Protein 6JD6 (pdb70)

B-factor: mean 46.5, std 15.92, range [25.19, 136.24]

Nearest PDB structures (foldseek):
  6jd6-assembly1_B  TM=1.005E+00  e=4.401E-30  Arabidopsis thaliana
  6jd6-assembly1_A  TM=9.310E-01  e=1.100E-16  Arabidopsis thaliana
  5oos-assembly1_A  TM=9.496E-01  e=1.125E-10  synthetic construct
  5op1-assembly1_A  TM=9.563E-01  e=1.515E-10  synthetic construct
  6d65-assembly1_B  TM=9.459E-01  e=1.306E-10  synthetic construct

GO terms:
  GO:0005515 protein binding (F, IPI)
  GO:0140693 molecular condensate scaffold activity (F, IDA)

Radius of gyration: 22.88 Å; Cα contacts (8 Å, |Δi|>4): 656; chains: 2; bounding box: 44×68×62 Å

InterPro domains:
  IPR002110 Ankyrin repeat [PF12796] (199-280)
  IPR002110 Ankyrin repeat [PS50088] (184-216)
  IPR002110 Ankyrin repeat [PS50088] (217-249)
  IPR002110 Ankyrin repeat [PS50088] (250-282)
  IPR002110 Ankyrin repeat [SM00248] (151-180)
  IPR002110 Ankyrin repeat [SM00248] (184-213)
  IPR002110 Ankyrin repeat [SM00248] (217-246)
  IPR002110 Ankyrin repeat [SM00248] (250-279)
  IPR036770 Ankyrin repeat-containing domain superfamily [G3DSA:1.25.40.20] (110-220)
  IPR036770 Ankyrin repeat-containing domain superfamily [G3DSA:1.25.40.20] (221-310)
  IPR036770 Ankyrin repeat-containing domain superfamily [SSF48403] (153-307)

Secondary structure (DSSP, 8-state):
-THHHHHHHHHHHTTS-HHHHHHHHH-SS--TTTS--SS--HHHHHHHTT-HHHHHHHHHTT--TT---TTS--HHHHHHHTT-HHHHHHHHHTT--SS---TTS--HHHHHHHTT-HHHHHHHHHTT--TT---TTS--HHHHHHHTT-HHHHHHHHHTT--TT---TT---HHHHHHTT-TTSSHHHHHHHHHH---/--GGGGS-HHHHHHHT-SS--TTTT--SS--HHHHHHHTT-HHHHHHHTTSS--TT---TTS--HHHHHHHTT-HHHHHHHHHTT--TT---TTS--HHHHHHHTT-HHHHHHHHHTT--TT---TT---HHHHHHHHT-HHHHHHHHHTT--TT---TTS--HHHHHTTS-S-HHHHHHHHHHHHGGGG--

Foldseek 3Di:
DCVVVVVVVVVVLVVDDPVVNVVCVVPPDDDQVVPDDQVDHPLQVCLLVVNQVVNVSCVVVPDPQCDAHPFSHGSLLSNLLSPVVVSNVVSVVVPHDQADATNQQDGSLLSNLLVVVVVSNVVVVVVVYDQCRATPFQDGSLLNNLLVLPLVNNLVSLVSPHDQCRATNVGDGSLCSLPVVPPPSNSVVSNVSSVCPPD/DPCLVVDDPVRNCQVPDPDHPQVVVDDLADHPLLVCLLVQVQVVNVVNVVDDDDQADAHNFQDGSLLSNQLSVNPVNNLVSVVVPHPQAGATPFRDGSLLSNLLSPPLVVNVVSVVVPDDQQGQTNQQDGSLLNNLLVLPQVSNLSSVVVPHDQCRAGNVRAGSLSSLVVNDDDDSSVSSNCCSVCSVVVPD

Solvent-accessible surface area: 16668 Å² total; per-residue (Å²): 157,103,103,110,51,118,101,4,10,128,69,0,41,128,56,19,92,93,117,32,98,84,43,5,104,130,15,97,116,21,43,63,160,28,1,26,12,113,14,4,44,3,7,5,0,0,0,3,1,87,18,50,88,8,0,13,42,5,32,126,64,67,30,85,22,32,4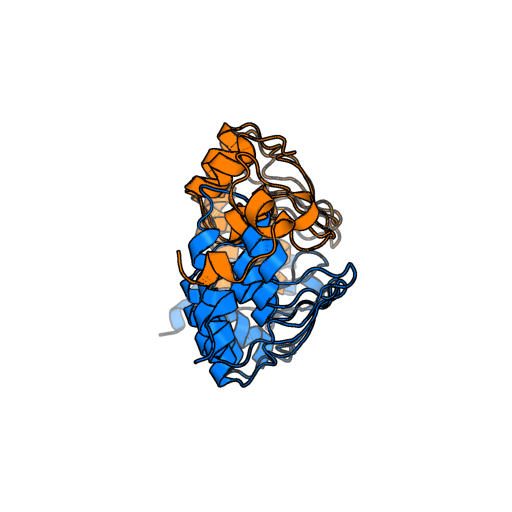7,66,15,80,33,68,15,1,2,1,0,32,0,0,13,3,69,15,58,60,0,0,22,26,0,4,164,86,53,4,48,13,97,61,85,9,150,28,7,0,4,0,1,0,3,0,0,1,3,22,2,51,110,3,0,82,47,0,31,163,72,125,13,88,15,48,16,24,9,97,47,0,2,1,0,3,2,0,0,0,0,0,0,35,108,97,2,0,93,34,0,2,90,68,49,8,61,67,99,82,147,6,159,103,42,23,49,2,18,34,0,0,0,2,1,0,89,112,7,63,3,42,46,0,0,73,28,6,63,84,42,76,160,139,25,12,85,152,89,9,49,164,118,42,72,160,49,8,67,36,192,89,20,71,28,81,34,0,47,12,139,25,0,18,4,8,3,0,0,0,2,22,30,45,92,153,9,0,25,20,0,35,160,59,155,56,89,26,54,32,75,18,73,32,25,35,4,0,2,0,16,0,1,8,13,90,45,49,72,6,1,62,18,0,4,171,80,93,3,58,28,117,24,103,16,80,31,25,0,25,2,2,0,25,0,1,4,1,8,0,34,78,1,0,102,21,2,40,145,80,119,26,91,15,46,18,85,8,205,11,10,1,2,0,3,0,0,0,0,0,0,12,54,37,78,3,0,114,19,0,3,93,97,52,13,63,38,112,29,122,7,124,68,42,17,24,0,19,9,0,1,3,33,5,5,59,26,55,94,1,8,48,0,0,54,47,4,40,70,39,51,122,61,148,212

Organism: Arabidopsis thaliana (NCBI:txid3702)

Sequence (391 aa):
TDNYEEELAKEVEQLLEPEERVILQQQNEKPNLKMISTKSWKPLQTLALSMQIQLMDNLIENGLDIDDVDKDNQTALHKAIIGKKEAVISHLLRKGANPHLQDRDGAAPIHYAVQVGALQTVKLLFKYNVDVNVADNEGWTPLHIAVQSRNRDITKILLTNGADKTRRTKDGKLALDLALCFGRDFKSYDLVKLLKIMPTDGPRKLLSKEEKFMLNSRNPDLAVATSKKWLPLHTLAACGEFYLVDSLLKHNLDINATDVGGLTVLHRAIIGKKQAITNYLLRESANPFVLDDEGATLMHYAVQTASAPTIKLLLLYNADINAQDRDGWTPLHVAVQARRSDIVKLLLIKGADIEVKNKDGLTPLGLCLYLGREIRTYEVMKLLKEFPLSRH

CATH classification: 1.25.40.20

Structure (mmCIF, N/CA/C/O backbone):
data_6JD6
#
_entry.id   6JD6
#
_cell.length_a   216.816
_cell.length_b   216.816
_cell.length_c   216.816
_cell.angle_alpha   90.000
_cell.angle_beta   90.000
_cell.angle_gamma   90.000
#
_symmetry.space_group_name_H-M   'I 41 3 2'
#
loop_
_entity.id
_entity.type
_entity.pdbx_description
1 polymer 'Ankyrin repeat domain-containing protein EMB506, chloroplastic'
2 polymer 'Ankyrin repeat domain-containing protein, chloroplastic'
3 non-polymer 'SULFATE ION'
4 water water
#
loop_
_atom_site.group_PDB
_atom_site.id
_atom_site.type_symbol
_atom_site.label_atom_id
_atom_site.label_alt_id
_atom_site.label_comp_id
_atom_site.label_asym_id
_atom_site.label_entity_id
_atom_site.label_seq_id
_atom_site.pdbx_PDB_ins_code
_atom_site.Cartn_x
_atom_site.Cartn_y
_atom_site.Cartn_z
_atom_site.occupancy
_atom_site.B_iso_or_equiv
_atom_site.auth_seq_id
_atom_site.auth_comp_id
_atom_site.auth_asym_id
_atom_site.auth_atom_id
_atom_site.pdbx_PDB_model_num
ATOM 1 N N . THR A 1 74 ? -6.832 -6.819 14.168 1.00 124.87 32 THR A N 1
ATOM 2 C CA . THR A 1 74 ? -6.186 -7.189 15.422 1.00 124.54 32 THR A CA 1
ATOM 3 C C . THR A 1 74 ? -6.336 -6.079 16.459 1.00 121.16 32 THR A C 1
ATOM 4 O O . THR A 1 74 ? -5.403 -5.309 16.693 1.00 119.73 32 THR A O 1
ATOM 8 N N . ASP A 1 75 ? -7.513 -5.994 17.074 1.00 118.62 33 ASP A N 1
ATOM 9 C CA . ASP A 1 75 ? -7.731 -5.028 18.149 1.00 112.36 33 ASP A CA 1
ATOM 10 C C . ASP A 1 75 ? -7.284 -5.592 19.496 1.00 104.48 33 ASP A C 1
ATOM 11 O O . ASP A 1 75 ? -7.684 -5.105 20.555 1.00 102.07 33 ASP A O 1
ATOM 16 N N . ASN A 1 76 ? -6.454 -6.630 19.440 1.00 98.47 34 ASN A N 1
ATOM 17 C CA . ASN A 1 76 ? -5.740 -7.094 20.616 1.00 91.32 34 ASN A CA 1
ATOM 18 C C . ASN A 1 76 ? -4.777 -6.006 21.066 1.00 82.56 34 ASN A C 1
ATOM 19 O O . ASN A 1 76 ? -4.343 -5.985 22.215 1.00 79.26 34 ASN A O 1
ATOM 24 N N . TYR A 1 77 ? -4.447 -5.101 20.147 1.00 78.27 35 TYR A N 1
ATOM 25 C CA . TYR A 1 77 ? -3.655 -3.930 20.493 1.00 72.49 35 TYR A CA 1
ATOM 26 C C . TYR A 1 77 ? -4.429 -3.040 21.455 1.00 65.00 35 TYR A C 1
ATOM 27 O O . TYR A 1 77 ? -3.848 -2.463 22.370 1.00 63.57 35 TYR A O 1
ATOM 36 N N . GLU A 1 78 ? -5.737 -2.929 21.247 1.00 61.10 36 GLU A N 1
ATOM 37 C CA . GLU A 1 78 ? -6.561 -2.112 22.128 1.00 59.40 36 GLU A CA 1
ATOM 38 C C . GLU A 1 78 ? -6.644 -2.717 23.523 1.00 57.06 36 GLU A C 1
ATOM 39 O O . GLU A 1 78 ? -6.518 -2.006 24.519 1.00 52.41 36 GLU A O 1
ATOM 45 N N . GLU A 1 79 ? -6.854 -4.028 23.588 1.00 58.99 37 GLU A N 1
ATOM 46 C CA . GLU A 1 79 ? -6.912 -4.722 24.867 0.98 59.48 37 GLU A CA 1
ATOM 47 C C . GLU A 1 79 ? -5.561 -4.699 25.569 1.00 56.05 37 GLU A C 1
ATOM 48 O O . GLU A 1 79 ? -5.492 -4.568 26.789 0.89 55.82 37 GLU A O 1
ATOM 54 N N . GLU A 1 80 ? -4.491 -4.832 24.793 1.00 54.32 38 GLU A N 1
ATOM 55 C CA . GLU A 1 80 ? -3.146 -4.804 25.347 1.00 54.01 38 GLU A CA 1
ATOM 56 C C . GLU A 1 80 ? -2.839 -3.421 25.899 0.75 48.72 38 GLU A C 1
ATOM 57 O O . GLU A 1 80 ? -2.284 -3.289 26.987 0.94 45.89 38 GLU A O 1
ATOM 63 N N . LEU A 1 81 ? -3.211 -2.394 25.139 1.00 44.35 39 LEU A N 1
ATOM 64 C CA . LEU A 1 81 ? -2.981 -1.015 25.533 1.00 44.00 39 LEU A CA 1
ATOM 65 C C . LEU A 1 81 ? -3.860 -0.642 26.720 1.00 45.24 39 LEU A C 1
ATOM 66 O O . LEU A 1 81 ? -3.404 0.024 27.649 1.00 45.38 39 LEU A O 1
ATOM 71 N N . ALA A 1 82 ? -5.120 -1.071 26.682 1.00 45.51 40 ALA A N 1
ATOM 72 C CA . ALA A 1 82 ? -6.049 -0.827 27.783 1.00 45.98 40 ALA A CA 1
ATOM 73 C C . ALA A 1 82 ? -5.494 -1.366 29.102 1.00 47.30 40 ALA A C 1
ATOM 74 O O . ALA A 1 82 ? -5.547 -0.687 30.132 1.00 42.53 40 ALA A O 1
ATOM 76 N N . LYS A 1 83 ? -4.955 -2.581 29.058 1.00 46.85 41 LYS A N 1
ATOM 77 C CA . LYS A 1 83 ? -4.347 -3.197 30.233 1.00 48.35 41 LYS A CA 1
ATOM 78 C C . LYS A 1 83 ? -3.103 -2.438 30.696 1.00 48.65 41 LYS A C 1
ATOM 79 O O . LYS A 1 83 ? -2.928 -2.206 31.892 1.00 49.12 41 LYS A O 1
ATOM 85 N N . GLU A 1 84 ? -2.242 -2.066 29.749 1.00 48.69 42 GLU A N 1
ATOM 86 C CA . GLU A 1 84 ? -1.034 -1.297 30.058 1.00 52.42 42 GLU A CA 1
ATOM 87 C C . GLU A 1 84 ? -1.360 -0.035 30.842 1.00 47.41 42 GLU A C 1
ATOM 88 O O . GLU A 1 84 ? -0.701 0.287 31.829 1.00 45.86 42 GLU A O 1
ATOM 94 N N . VAL A 1 85 ? -2.389 0.673 30.395 1.00 44.23 43 VAL A N 1
ATOM 95 C CA . VAL A 1 85 ? -2.783 1.924 31.021 1.00 44.72 43 VAL A CA 1
ATOM 96 C C . VAL A 1 85 ? -3.412 1.709 32.398 1.00 46.09 43 VAL A C 1
ATOM 97 O O . VAL A 1 85 ? -3.100 2.431 33.347 1.00 48.26 43 VAL A O 1
ATOM 101 N N . GLU A 1 86 ? -4.285 0.713 32.510 0.96 43.94 44 GLU A N 1
ATOM 102 C CA . GLU A 1 86 ? -4.927 0.404 33.783 0.96 47.02 44 GLU A CA 1
ATOM 103 C C . GLU A 1 86 ? -3.905 0.050 34.855 0.96 45.88 44 GLU A C 1
ATOM 104 O O . GLU A 1 86 ? -4.103 0.349 36.035 0.96 44.24 44 GLU A O 1
ATOM 110 N N . GLN A 1 87 ? -2.812 -0.580 34.433 1.00 43.73 45 GLN A N 1
ATOM 111 C CA . GLN A 1 87 ? -1.729 -0.962 35.337 1.00 44.65 45 GLN A CA 1
ATOM 112 C C . GLN A 1 87 ? -1.009 0.248 35.928 1.00 43.69 45 GLN A C 1
ATOM 113 O O . GLN A 1 87 ? -0.350 0.141 36.959 1.00 44.49 45 GLN A O 1
ATOM 119 N N . LEU A 1 88 ? -1.142 1.392 35.263 1.00 42.13 46 LEU A N 1
ATOM 120 C CA . LEU A 1 88 ? -0.505 2.632 35.691 1.00 49.06 46 LEU A CA 1
ATOM 121 C C . LEU A 1 88 ? -1.384 3.457 36.628 1.00 50.29 46 LEU A C 1
ATOM 122 O O . LEU A 1 88 ? -0.897 4.364 37.301 1.00 55.10 46 LEU A O 1
ATOM 127 N N . LEU A 1 89 ? -2.675 3.146 36.669 1.00 46.43 47 LEU A N 1
ATOM 128 C CA . LEU A 1 89 ? -3.637 4.001 37.362 1.00 45.83 47 LEU A CA 1
ATOM 129 C C . LEU A 1 89 ? -3.760 3.719 38.857 1.00 45.98 47 L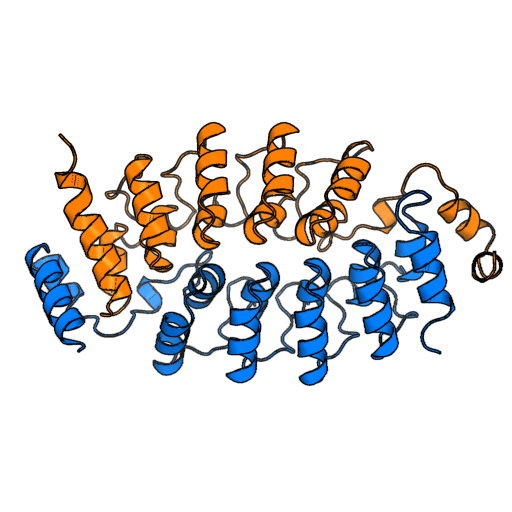EU A C 1
ATOM 130 O O . LEU A 1 89 ? -3.554 2.597 39.314 1.00 45.15 47 LEU A O 1
ATOM 135 N N . GLU A 1 90 ? -4.102 4.759 39.611 1.00 46.25 48 GLU A N 1
ATOM 136 C CA . GLU A 1 90 ? -4.494 4.608 41.006 1.00 48.30 48 GLU A CA 1
ATOM 137 C C . GLU A 1 90 ? -5.850 3.907 41.031 1.00 47.00 48 GLU A C 1
ATOM 138 O O . GLU A 1 90 ? -6.578 3.946 40.038 1.00 45.54 48 GLU A O 1
ATOM 144 N N . PRO A 1 91 ? -6.195 3.258 42.156 1.00 48.93 49 PRO A N 1
ATOM 145 C CA . PRO A 1 91 ? -7.506 2.601 42.261 1.00 51.33 49 PRO A CA 1
ATOM 146 C C . PRO A 1 91 ? -8.672 3.561 41.992 1.00 53.29 49 PRO A C 1
ATOM 147 O O . PRO A 1 91 ? -9.641 3.183 41.335 1.00 54.81 49 PRO A O 1
ATOM 151 N N . GLU A 1 92 ? -8.560 4.792 42.477 1.00 52.91 50 GLU A N 1
ATOM 152 C CA . GLU A 1 92 ? -9.619 5.785 42.324 1.00 55.40 50 GLU A CA 1
ATOM 153 C C . GLU A 1 92 ? -9.804 6.182 40.863 1.00 53.70 50 GLU A C 1
ATOM 154 O O . GLU A 1 92 ? -10.926 6.395 40.401 1.00 53.50 50 GLU A O 1
ATOM 160 N N . GLU A 1 93 ? -8.693 6.285 40.141 1.00 50.47 51 GLU A N 1
ATOM 161 C CA . GLU A 1 93 ? -8.731 6.617 38.725 1.00 45.64 51 GLU A CA 1
ATOM 162 C C . GLU A 1 93 ? -9.335 5.465 37.929 1.00 43.48 51 GLU A C 1
ATOM 163 O O . GLU A 1 93 ? -10.097 5.678 36.988 1.00 41.40 51 GLU A O 1
ATOM 169 N N . ARG A 1 94 ? -8.994 4.245 38.328 1.00 46.98 52 ARG A N 1
ATOM 170 C CA . ARG A 1 94 ? -9.516 3.034 37.704 1.00 51.46 52 ARG A CA 1
ATOM 171 C C . ARG A 1 94 ? -11.037 2.954 37.808 1.00 49.62 52 ARG A C 1
ATOM 172 O O . ARG A 1 94 ? -11.716 2.591 36.846 1.00 49.35 52 ARG A O 1
ATOM 180 N N . VAL A 1 95 ? -11.568 3.285 38.981 1.00 49.18 53 VAL A N 1
ATOM 181 C CA . VAL A 1 95 ? -13.012 3.257 39.195 1.00 50.78 53 VAL A CA 1
ATOM 182 C C . VAL A 1 95 ? -13.736 4.218 38.246 1.00 51.72 53 VAL A C 1
ATOM 183 O O . VAL A 1 95 ? -14.753 3.865 37.653 1.00 55.97 53 VAL A O 1
ATOM 187 N N . ILE A 1 96 ? -13.199 5.422 38.087 1.00 48.22 54 ILE A N 1
ATOM 188 C CA . ILE A 1 96 ? -13.792 6.399 37.177 1.00 48.90 54 ILE A CA 1
ATOM 189 C C . ILE A 1 96 ? -13.763 5.909 35.728 1.00 48.42 54 ILE A C 1
ATOM 190 O O . ILE A 1 96 ? -14.754 6.020 35.001 1.00 46.76 54 ILE A O 1
ATOM 195 N N . LEU A 1 97 ? -12.624 5.361 35.318 1.00 48.11 55 LEU A N 1
ATOM 196 C CA . LEU A 1 97 ? -12.467 4.835 33.968 1.00 47.12 55 LEU A CA 1
ATOM 197 C C . LEU A 1 97 ? -13.500 3.749 33.648 1.00 50.89 55 LEU A C 1
ATOM 198 O O . LEU A 1 97 ? -14.139 3.782 32.597 1.00 49.99 55 LEU A O 1
ATOM 203 N N . GLN A 1 98 ? -13.672 2.793 34.556 1.00 51.81 56 GLN A N 1
ATOM 204 C CA A GLN A 1 98 ? -14.621 1.700 34.340 0.43 57.06 56 GLN A CA 1
ATOM 205 C CA B GLN A 1 98 ? -14.615 1.709 34.320 0.57 56.70 56 GLN A CA 1
ATOM 206 C C . GLN A 1 98 ? -16.060 2.211 34.368 0.81 57.47 56 GLN A C 1
ATOM 207 O O . GLN A 1 98 ? -16.950 1.623 33.757 0.97 58.03 56 GLN A O 1
ATOM 218 N N . GLN A 1 99 ? -16.280 3.318 35.072 1.00 57.35 57 GLN A N 1
ATOM 219 C CA . GLN A 1 99 ? -17.603 3.934 35.153 1.00 57.50 57 GLN A CA 1
ATOM 220 C C . GLN A 1 99 ? -17.949 4.729 33.896 1.00 57.86 57 GLN A C 1
ATOM 221 O O . GLN A 1 99 ? -19.096 5.134 33.705 1.00 60.15 57 GLN A O 1
ATOM 227 N N . ASN A 1 100 ? -16.957 4.954 33.040 1.00 54.92 58 ASN A N 1
ATOM 228 C CA . ASN A 1 100 ? -17.164 5.771 31.850 1.00 52.20 58 ASN A CA 1
ATOM 229 C C . ASN A 1 100 ? -16.705 5.122 30.549 1.00 52.23 58 ASN A C 1
ATOM 230 O O . ASN A 1 100 ? -15.791 5.618 29.887 1.00 48.86 58 ASN A O 1
ATOM 235 N N . GLU A 1 101 ? -17.354 4.021 30.183 1.00 55.77 59 GLU A N 1
ATOM 236 C CA . GLU A 1 101 ? -17.091 3.359 28.911 1.00 57.80 59 GLU A CA 1
ATOM 237 C C . GLU A 1 101 ? -17.285 4.322 27.739 1.00 53.66 59 GLU A C 1
ATOM 238 O O . GLU A 1 101 ? -16.477 4.354 26.809 1.00 52.12 59 GLU A O 1
ATOM 244 N N . LYS A 1 102 ? -18.355 5.111 27.801 1.00 53.39 60 LYS A N 1
ATOM 245 C CA . LYS A 1 102 ? -18.647 6.114 26.780 1.00 50.27 60 LYS A CA 1
ATOM 246 C C . LYS A 1 102 ? -18.240 7.495 27.287 1.00 48.87 60 LYS A C 1
ATOM 247 O O . LYS A 1 102 ? -18.164 7.710 28.496 1.00 48.64 60 LYS A O 1
ATOM 253 N N . PRO A 1 103 ? -17.968 8.435 26.367 1.00 48.75 61 PRO A N 1
ATOM 254 C CA . PRO A 1 103 ? -17.598 9.788 26.799 1.00 48.13 61 PRO A CA 1
ATOM 255 C C . PRO A 1 103 ? -18.666 10.444 27.674 1.00 49.72 61 PRO A C 1
ATOM 256 O O . PRO A 1 103 ? -19.856 10.367 27.372 1.00 51.54 61 PRO A O 1
ATOM 260 N N . ASN A 1 104 ? -18.226 11.065 28.765 1.00 49.12 62 ASN A N 1
ATOM 261 C CA . ASN A 1 104 ? -19.118 11.749 29.692 1.00 50.00 62 ASN A CA 1
ATOM 262 C C . ASN A 1 104 ? -19.254 13.212 29.288 1.00 49.33 62 ASN A C 1
ATOM 263 O O . ASN A 1 104 ? -18.414 14.038 29.651 1.00 48.18 62 ASN A O 1
ATOM 268 N N . LEU A 1 105 ? -20.313 13.522 28.539 1.00 50.25 63 LEU A N 1
ATOM 269 C CA . LEU A 1 105 ? -20.490 14.847 27.933 1.00 50.11 63 LEU A CA 1
ATOM 270 C C . LEU A 1 105 ? -20.331 16.026 28.893 1.00 48.83 63 LEU A C 1
ATOM 271 O O . LEU A 1 105 ? -19.624 16.984 28.585 1.00 48.99 63 LEU A O 1
ATOM 276 N N . LYS A 1 106 ? -20.978 15.960 30.051 1.00 51.60 64 LYS A N 1
ATOM 277 C CA . LYS A 1 106 ? -20.923 17.076 30.991 1.00 54.97 64 LYS A CA 1
ATOM 278 C C . LYS A 1 106 ? -19.535 17.289 31.596 1.00 51.73 64 LYS A C 1
ATOM 279 O O . LYS A 1 106 ? -19.164 18.416 31.912 1.00 52.89 64 LYS A O 1
ATOM 285 N N . MET A 1 107 ? -18.764 16.215 31.751 1.00 47.51 65 MET A N 1
ATOM 286 C CA . MET A 1 107 ? -17.448 16.323 32.374 1.00 44.22 65 MET A CA 1
ATOM 287 C C . MET A 1 107 ? -16.369 16.776 31.396 1.00 41.53 65 MET A C 1
ATOM 288 O O . MET A 1 107 ? -15.337 17.303 31.808 1.00 43.53 65 MET A O 1
ATOM 293 N N . ILE A 1 108 ? -16.606 16.574 30.104 1.00 39.41 66 ILE A N 1
ATOM 294 C CA . ILE A 1 108 ? -15.565 16.804 29.103 1.00 39.13 66 ILE A CA 1
ATOM 295 C C . ILE A 1 108 ? -15.819 18.035 28.227 1.00 39.75 66 ILE A C 1
ATOM 296 O O . ILE A 1 108 ? -15.128 18.253 27.231 1.00 37.63 66 ILE A O 1
ATOM 301 N N . SER A 1 109 ? -16.801 18.842 28.609 1.00 42.34 67 SER A N 1
ATOM 302 C CA . SER A 1 109 ? -17.151 20.034 27.841 1.00 44.67 67 SER A CA 1
ATOM 303 C C . SER A 1 109 ? -17.153 21.268 28.728 1.00 44.10 67 SER A C 1
ATOM 304 O O . SER A 1 109 ? -17.520 21.197 29.898 1.00 45.32 67 SER A O 1
ATOM 307 N N . THR A 1 110 ? -16.730 22.396 28.171 1.00 46.21 68 THR A N 1
ATOM 308 C CA . THR A 1 110 ? -16.963 23.689 28.805 1.00 49.05 68 THR A CA 1
ATOM 309 C C . THR A 1 110 ? -17.409 24.714 27.787 1.00 48.40 68 THR A C 1
ATOM 310 O O . THR A 1 110 ? -17.623 24.398 26.613 1.00 47.56 68 THR A O 1
ATOM 314 N N . LYS A 1 111 ? -17.537 25.947 28.265 1.00 49.80 69 LYS A N 1
ATOM 315 C CA . LYS A 1 111 ? -17.936 27.092 27.457 1.00 50.11 69 LYS A CA 1
ATOM 316 C C . LYS A 1 111 ? -17.074 27.218 26.206 1.00 44.80 69 LYS A C 1
ATOM 317 O O . LYS A 1 111 ? -17.576 27.167 25.080 1.00 42.81 69 LYS A O 1
ATOM 323 N N . SER A 1 112 ? -15.770 27.367 26.424 1.00 41.48 70 SER A N 1
ATOM 324 C CA . SER A 1 112 ? -14.807 27.569 25.351 1.00 40.23 70 SER A CA 1
ATOM 325 C C . SER A 1 112 ? -14.519 26.312 24.532 1.00 41.10 70 SER A C 1
ATOM 326 O O . SER A 1 112 ? -14.242 26.402 23.333 1.00 40.89 70 SER A O 1
ATOM 329 N N . TRP A 1 113 ? -14.565 25.147 25.178 1.00 38.66 71 TRP A N 1
ATOM 330 C CA . TRP A 1 113 ? -14.071 23.918 24.556 1.00 36.26 71 TRP A CA 1
ATOM 331 C C . TRP A 1 113 ? -15.137 22.840 24.425 1.00 37.23 71 TRP A C 1
ATOM 332 O O . TRP A 1 113 ? -15.334 22.027 25.328 1.00 37.21 71 TRP A O 1
ATOM 343 N N . LYS A 1 114 ? -15.824 22.856 23.288 1.00 39.17 72 LYS A N 1
ATOM 344 C CA . LYS A 1 114 ? -16.795 21.832 22.935 1.00 40.48 72 LYS A CA 1
ATOM 345 C C . LYS A 1 114 ? -16.072 20.699 22.215 1.00 39.57 72 LYS A C 1
ATOM 346 O O . LYS A 1 114 ? -15.331 20.944 21.261 1.00 37.25 72 LYS A O 1
ATOM 352 N N . PRO A 1 115 ? -16.279 19.454 22.676 1.00 40.68 73 PRO A N 1
ATOM 353 C CA . PRO A 1 115 ? -15.563 18.277 22.165 1.00 40.67 73 PRO A CA 1
ATOM 354 C C . PRO A 1 115 ? -15.645 18.135 20.647 1.00 38.72 73 PRO A C 1
ATOM 355 O O . PRO A 1 115 ? -14.613 17.937 20.012 1.00 37.77 73 PRO A O 1
ATOM 359 N N . LEU A 1 1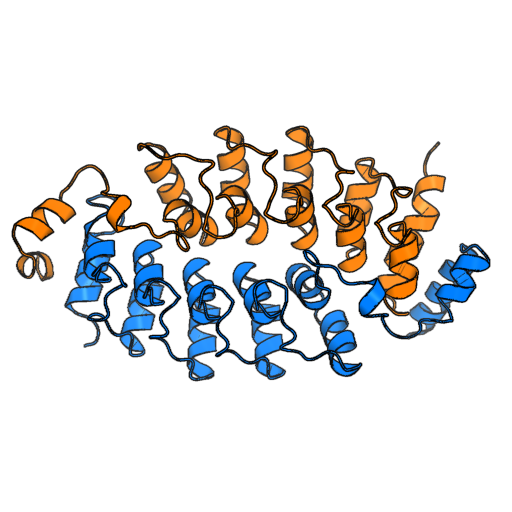16 ? -16.843 18.241 20.076 1.00 40.29 74 LEU A N 1
ATOM 360 C CA . LEU A 1 116 ? -16.997 18.139 18.625 1.00 39.99 74 LEU A CA 1
ATOM 361 C C . LEU A 1 116 ? -16.186 19.204 17.893 1.00 36.78 74 LEU A C 1
ATOM 362 O O . LEU A 1 116 ? -15.578 18.930 16.858 1.00 37.81 74 LEU A O 1
ATOM 367 N N . GLN A 1 117 ? -16.184 20.417 18.434 1.00 34.55 75 GLN A N 1
ATOM 368 C CA . GLN A 1 117 ? -15.433 21.514 17.838 1.00 35.24 75 GLN A CA 1
ATOM 369 C C . GLN A 1 117 ? -13.935 21.239 17.905 1.00 35.46 75 GLN A C 1
ATOM 370 O O . GLN A 1 117 ? -13.229 21.364 16.905 1.00 35.96 75 GLN A O 1
ATOM 376 N N . THR A 1 118 ? -13.461 20.858 19.087 1.00 33.64 76 THR A N 1
ATOM 377 C CA . THR A 1 118 ? -12.041 20.582 19.292 1.00 32.91 76 THR A CA 1
ATOM 378 C C . THR A 1 118 ? -11.574 19.413 18.431 1.00 33.11 76 THR A C 1
ATOM 379 O O . THR A 1 118 ? -10.521 19.480 17.793 1.00 31.30 76 THR A O 1
ATOM 383 N N . LEU A 1 119 ? -12.368 18.345 18.405 1.00 34.23 77 LEU A N 1
ATOM 384 C CA . LEU A 1 119 ? -12.028 17.177 17.603 1.00 34.39 77 LEU A CA 1
ATOM 385 C C . LEU A 1 119 ? -12.015 17.530 16.116 1.00 36.24 77 LEU A C 1
ATOM 386 O O . LEU A 1 119 ? -11.176 17.041 15.358 1.00 36.48 77 LEU A O 1
ATOM 391 N N . ALA A 1 120 ? -12.943 18.388 15.704 1.00 37.00 78 ALA A N 1
ATOM 392 C CA . ALA A 1 120 ? -12.974 18.866 14.325 1.00 36.00 78 ALA A CA 1
ATOM 393 C C . ALA A 1 120 ? -11.694 19.619 13.969 1.00 34.47 78 ALA A C 1
ATOM 394 O O . ALA A 1 120 ? -11.081 19.362 12.935 1.00 36.29 78 ALA A O 1
ATOM 396 N N . LEU A 1 121 ? -11.292 20.552 14.828 1.00 32.86 79 LEU A N 1
ATOM 397 C CA . LEU A 1 121 ? -10.111 21.362 14.555 1.00 33.58 79 LEU A CA 1
ATOM 398 C C . LEU A 1 121 ? -8.812 20.552 14.661 1.00 36.76 79 LEU A C 1
ATOM 399 O O . LEU A 1 121 ? -7.790 20.930 14.085 1.00 37.67 79 LEU A O 1
ATOM 404 N N . SER A 1 122 ? -8.855 19.440 15.394 1.00 35.92 80 SER A N 1
ATOM 405 C CA . SER A 1 122 ? -7.694 18.559 15.510 1.00 34.61 80 SER A CA 1
ATOM 406 C C . SER A 1 122 ? -7.785 17.360 14.570 1.00 37.52 80 SER A C 1
ATOM 407 O O . SER A 1 122 ? -7.012 16.405 14.696 1.00 37.48 80 SER A O 1
ATOM 410 N N . MET A 1 123 ? -8.734 17.415 13.637 1.00 37.19 81 MET A N 1
ATOM 411 C CA . MET A 1 123 ? -8.858 16.405 12.584 1.00 40.52 81 MET A CA 1
ATOM 412 C C . MET A 1 123 ? -9.156 15.005 13.120 1.00 40.05 81 MET A C 1
ATOM 413 O O . MET A 1 123 ? -8.620 14.023 12.618 1.00 43.65 81 MET A O 1
ATOM 418 N N . GLN A 1 124 ? -10.009 14.912 14.133 1.00 38.40 82 GLN A N 1
ATOM 419 C CA . GLN A 1 124 ? -10.320 13.624 14.745 1.00 37.59 82 GLN A CA 1
ATOM 420 C C . GLN A 1 124 ? -11.703 13.138 14.327 1.00 37.69 82 GLN A C 1
ATOM 421 O O . GLN A 1 124 ? -12.637 13.116 15.130 1.00 38.15 82 GLN A O 1
ATOM 427 N N . ILE A 1 125 ? -11.824 12.742 13.067 1.00 38.52 83 ILE A N 1
ATOM 428 C CA . ILE A 1 125 ? -13.117 12.396 12.493 1.00 41.47 83 ILE A CA 1
ATOM 429 C C . ILE A 1 125 ? -13.783 11.200 13.181 1.00 43.97 83 ILE A C 1
ATOM 430 O O . ILE A 1 125 ? -14.961 11.262 13.538 1.00 45.36 83 ILE A O 1
ATOM 435 N N . GLN A 1 126 ? -13.029 10.123 13.378 1.00 44.25 84 GLN A N 1
ATOM 436 C CA . GLN A 1 126 ? -13.570 8.933 14.028 1.00 44.33 84 GLN A CA 1
ATOM 437 C C . GLN A 1 126 ? -14.085 9.236 15.438 1.00 42.80 84 GLN A C 1
ATOM 438 O O . GLN A 1 126 ? -15.151 8.763 15.832 1.00 43.83 84 GLN A O 1
ATOM 444 N N . LEU A 1 127 ? -13.341 10.042 16.189 1.00 40.80 85 LEU A N 1
ATOM 445 C CA . LEU A 1 127 ? -13.764 10.410 17.538 1.00 39.97 85 LEU A CA 1
ATOM 446 C C . LEU A 1 127 ? -15.030 11.263 17.525 1.00 40.42 85 LEU A C 1
ATOM 447 O O . LEU A 1 127 ? -15.861 11.164 18.429 1.00 41.41 85 LEU A O 1
ATOM 452 N N . MET A 1 128 ? -15.174 12.098 16.499 1.00 40.22 86 MET A N 1
ATOM 453 C CA . MET A 1 128 ? -16.406 12.859 16.309 1.00 39.58 86 MET A CA 1
ATOM 454 C C . MET A 1 128 ? -17.582 11.918 16.094 1.00 41.82 86 MET A C 1
ATOM 455 O O . MET A 1 128 ? -18.624 12.061 16.736 1.00 41.75 86 MET A O 1
ATOM 460 N N . ASP A 1 129 ? -17.405 10.957 15.189 1.00 43.65 87 ASP A N 1
ATOM 461 C CA . ASP A 1 129 ? -18.446 9.974 14.898 1.00 47.86 87 ASP A CA 1
ATOM 462 C C . ASP A 1 129 ? -18.878 9.215 16.149 1.00 50.77 87 ASP A C 1
ATOM 463 O O . ASP A 1 129 ? -20.067 8.978 16.350 1.00 53.33 87 ASP A O 1
ATOM 468 N N . ASN A 1 130 ? -17.914 8.842 16.990 1.00 50.28 88 ASN A N 1
ATOM 469 C CA . ASN A 1 130 ? -18.221 8.148 18.240 1.00 49.35 88 ASN A CA 1
ATOM 470 C C . ASN A 1 130 ? -19.114 8.979 19.159 1.00 48.43 88 ASN A C 1
ATOM 471 O O . ASN A 1 130 ? -20.052 8.460 19.764 1.00 50.94 88 ASN A O 1
ATOM 476 N N . LEU A 1 131 ? -18.815 10.269 19.262 1.00 45.74 89 LEU A N 1
ATOM 477 C CA . LEU A 1 131 ? -19.626 11.179 20.065 1.00 47.65 89 LEU A CA 1
ATOM 478 C C . LEU A 1 131 ? -21.040 11.280 19.515 1.00 50.39 89 LEU A C 1
ATOM 479 O O . LEU A 1 131 ? -22.015 11.189 20.260 1.00 52.11 89 LEU A O 1
ATOM 484 N N . ILE A 1 132 ? -21.138 11.477 18.204 1.00 50.50 90 ILE A N 1
ATOM 485 C CA . ILE A 1 132 ? -22.424 11.630 17.534 1.00 50.89 90 ILE A CA 1
ATOM 486 C C . ILE A 1 132 ? -23.257 10.351 17.623 1.00 54.88 90 ILE A C 1
ATOM 487 O O . ILE A 1 132 ? -24.442 10.396 17.957 1.00 56.30 90 ILE A O 1
ATOM 492 N N . GLU A 1 133 ? -22.630 9.213 17.339 1.00 56.43 91 GLU A N 1
ATOM 493 C CA . GLU A 1 133 ? -23.321 7.924 17.390 1.00 61.41 91 GLU A CA 1
ATOM 494 C C . GLU A 1 133 ? -23.768 7.544 18.802 1.00 62.11 91 GLU A C 1
ATOM 495 O O . GLU A 1 133 ? -24.688 6.749 18.972 1.00 63.97 91 GLU A O 1
ATOM 501 N N . ASN A 1 134 ? -23.117 8.117 19.810 1.00 62.36 92 ASN A N 1
ATOM 502 C CA . ASN A 1 134 ? -23.519 7.900 21.197 1.00 63.24 92 ASN A CA 1
ATOM 503 C C . ASN A 1 134 ? -24.586 8.882 21.680 1.00 62.59 92 ASN A C 1
ATOM 504 O O . ASN A 1 134 ? -24.892 8.936 22.869 1.00 64.32 92 ASN A O 1
ATOM 509 N N . GLY A 1 135 ? -25.141 9.665 20.760 1.00 59.53 93 GLY A N 1
ATOM 510 C CA . GLY A 1 135 ? -26.298 10.483 21.078 1.00 58.17 93 GLY A CA 1
ATOM 511 C C . GLY A 1 135 ? -26.131 11.992 21.063 1.00 53.87 93 GLY A C 1
ATOM 512 O O . GLY A 1 135 ? -27.109 12.718 21.230 1.00 56.26 93 GLY A O 1
ATOM 513 N N . LEU A 1 136 ? -24.908 12.477 20.876 1.00 48.39 94 LEU A N 1
ATOM 514 C CA . LEU A 1 136 ? -24.691 13.918 20.783 1.00 47.62 94 LEU A CA 1
ATOM 515 C C . LEU A 1 136 ? -25.167 14.442 19.428 1.00 46.82 94 LEU A C 1
ATOM 516 O O . LEU A 1 136 ? -24.763 13.936 18.381 1.00 46.96 94 LEU A O 1
ATOM 521 N N . ASP A 1 137 ? -26.035 15.446 19.456 1.00 47.56 95 ASP A N 1
ATOM 522 C CA . ASP A 1 137 ? -26.568 16.035 18.233 1.00 47.51 95 ASP A CA 1
ATOM 523 C C . ASP A 1 137 ? -25.431 16.625 17.403 1.00 45.73 95 ASP A C 1
ATOM 524 O O . ASP A 1 137 ? -24.608 17.381 17.913 1.00 45.11 95 ASP A O 1
ATOM 529 N N . ILE A 1 138 ? -25.381 16.265 16.125 1.00 45.45 96 ILE A N 1
ATOM 530 C CA . ILE A 1 138 ? -24.345 16.780 15.234 1.00 43.15 96 ILE A CA 1
ATOM 531 C C . ILE A 1 138 ? -24.427 18.309 15.133 1.00 42.74 96 ILE A C 1
ATOM 532 O O . ILE A 1 138 ? -23.417 18.983 14.941 1.00 41.90 96 ILE A O 1
ATOM 537 N N . ASP A 1 139 ? -25.632 18.848 15.301 1.00 42.45 97 ASP A N 1
ATOM 538 C CA . ASP A 1 139 ? -25.844 20.292 15.265 1.00 43.31 97 ASP A CA 1
ATOM 539 C C . ASP A 1 139 ? -25.916 20.908 16.661 1.00 42.80 97 ASP A C 1
ATOM 540 O O . ASP A 1 139 ? -26.523 21.963 16.848 1.00 42.69 97 ASP A O 1
ATOM 545 N N . ASP A 1 140 ? -25.308 20.241 17.637 1.00 44.13 98 ASP A N 1
ATOM 546 C CA . ASP A 1 140 ? -25.175 20.800 18.979 1.00 46.28 98 ASP A CA 1
ATOM 547 C C . ASP A 1 140 ? -24.488 22.167 18.919 1.00 43.95 98 ASP A C 1
ATOM 548 O O . ASP A 1 140 ? -23.453 22.315 18.271 1.00 42.83 98 ASP A O 1
ATOM 553 N N . VAL A 1 141 ? -25.072 23.164 19.580 1.00 44.69 99 VAL A N 1
ATOM 554 C CA . VAL A 1 141 ? -24.542 24.529 19.523 1.00 46.15 99 VAL A CA 1
ATOM 555 C C . VAL A 1 141 ? -23.831 24.951 20.808 1.00 49.84 99 VAL A C 1
ATOM 556 O O . VAL A 1 141 ? -24.130 24.446 21.889 1.00 50.24 99 VAL A O 1
ATOM 560 N N . ASP A 1 142 ? -22.891 25.885 20.687 1.00 51.21 100 ASP A N 1
ATOM 561 C CA . ASP A 1 142 ? -22.204 26.414 21.861 1.00 49.03 100 ASP A CA 1
ATOM 562 C C . ASP A 1 142 ? -22.813 27.732 22.342 1.00 48.59 100 ASP A C 1
ATOM 563 O O . ASP A 1 142 ? -23.956 28.057 22.017 1.00 49.38 100 ASP A O 1
ATOM 568 N N . LYS A 1 143 ? -22.034 28.486 23.111 1.00 48.77 101 LYS A N 1
ATOM 569 C CA . LYS A 1 143 ? -22.494 29.744 23.695 1.00 47.58 101 LYS A CA 1
ATOM 570 C C . LYS A 1 143 ? -22.751 30.817 22.635 1.00 44.77 101 LYS A C 1
ATOM 571 O O . LYS A 1 143 ? -23.461 31.789 22.890 1.00 44.45 101 LYS A O 1
ATOM 577 N N . ASP A 1 144 ? -22.156 30.640 21.458 1.00 42.74 102 ASP A N 1
ATOM 578 C CA . ASP A 1 144 ? -22.323 31.574 20.348 1.00 44.19 102 ASP A CA 1
ATOM 579 C C . ASP A 1 144 ? -23.191 30.973 19.248 1.00 43.69 102 ASP A C 1
ATOM 580 O O . ASP A 1 144 ? -23.130 31.404 18.093 1.00 42.82 102 ASP A O 1
ATOM 585 N N . ASN A 1 145 ? -23.986 29.972 19.621 1.00 42.91 103 ASN A N 1
ATOM 586 C CA . ASN A 1 145 ? -24.864 29.260 18.695 1.00 42.49 103 ASN A CA 1
ATOM 587 C C . ASN A 1 145 ? -24.140 28.690 17.473 1.00 40.17 103 ASN A C 1
ATOM 588 O O . ASN A 1 145 ? -24.719 28.579 16.392 1.00 39.86 103 ASN A O 1
ATOM 593 N N . GLN A 1 146 ? -22.871 28.337 17.651 1.00 37.37 104 GLN A N 1
ATOM 594 C CA . GLN A 1 146 ? -22.094 27.720 16.582 1.00 37.82 104 GLN A CA 1
ATOM 595 C C . GLN A 1 146 ? -22.063 26.206 16.733 1.00 41.42 104 GLN A C 1
ATOM 596 O O . GLN A 1 146 ? -21.964 25.684 17.845 1.00 42.37 104 GLN A O 1
ATOM 602 N N . THR A 1 147 ? -22.141 25.505 15.608 1.00 39.20 105 THR A N 1
ATOM 603 C CA . THR A 1 147 ? -22.025 24.056 15.609 1.00 38.12 105 THR A CA 1
ATOM 604 C C . THR A 1 147 ? -20.603 23.673 15.230 1.00 37.28 105 THR A C 1
ATOM 605 O O . THR A 1 147 ? -19.778 24.536 14.923 1.00 34.46 105 THR A O 1
ATOM 609 N N . ALA A 1 148 ? -20.324 22.376 15.249 1.00 36.15 106 ALA A N 1
ATOM 610 C CA . ALA A 1 148 ? -19.031 21.866 14.821 1.00 35.31 106 ALA A CA 1
ATOM 611 C C . ALA A 1 148 ? -18.738 22.243 13.369 1.00 37.69 106 ALA A C 1
ATOM 612 O O . ALA A 1 148 ? -17.583 22.459 13.002 1.00 38.14 106 ALA A O 1
ATOM 614 N N . LEU A 1 149 ? -19.783 22.311 12.546 1.00 37.35 107 LEU A N 1
ATOM 615 C CA . LEU A 1 149 ? -19.622 22.702 11.146 1.00 36.34 107 LEU A CA 1
ATOM 616 C C . LEU A 1 149 ? -19.095 24.135 11.026 1.00 33.27 107 LEU A C 1
ATOM 617 O O . LEU A 1 149 ? -18.147 24.386 10.285 1.00 34.90 107 LEU A O 1
ATOM 622 N N . HIS A 1 150 ? -19.719 25.065 11.746 1.00 32.17 108 HIS A N 1
ATOM 623 C CA . HIS A 1 150 ? -19.253 26.452 11.783 1.00 34.65 108 HIS A CA 1
ATOM 624 C C . HIS A 1 150 ? -17.765 26.505 12.117 1.00 38.31 108 HIS A C 1
ATOM 625 O O . HIS A 1 150 ? -16.985 27.156 11.425 1.00 35.88 108 HIS A O 1
ATOM 632 N N . LYS A 1 151 ? -17.383 25.810 13.185 1.00 39.05 109 LYS A N 1
ATOM 633 C CA . LYS A 1 151 ? -16.005 25.840 13.665 1.00 38.39 109 LYS A CA 1
ATOM 634 C C . LYS A 1 151 ? -15.032 25.197 12.696 1.00 35.13 109 LYS A C 1
ATOM 635 O O . LYS A 1 151 ? -13.929 25.708 12.483 1.00 35.78 109 LYS A O 1
ATOM 641 N N . ALA A 1 152 ? -15.442 24.074 12.119 1.00 31.65 110 ALA A N 1
ATOM 642 C CA . ALA A 1 152 ? -14.616 23.369 11.148 1.00 33.56 110 ALA A CA 1
ATOM 643 C C . ALA A 1 152 ? -14.325 24.254 9.941 1.00 38.54 110 ALA A C 1
ATOM 644 O O . ALA A 1 152 ? -13.254 24.171 9.335 1.00 40.59 110 ALA A O 1
ATOM 646 N N . ILE A 1 153 ? -15.292 25.096 9.591 1.00 37.20 111 ILE A N 1
ATOM 647 C CA . ILE A 1 153 ? -15.136 26.008 8.464 1.00 35.08 111 ILE A CA 1
ATOM 648 C C . ILE A 1 153 ? -14.238 27.179 8.849 1.00 33.71 111 ILE A C 1
ATOM 649 O O . ILE A 1 153 ? -13.345 27.555 8.097 1.00 36.57 111 ILE A O 1
ATOM 654 N N . ILE A 1 154 ? -14.472 27.736 10.033 1.00 32.41 112 ILE A N 1
ATOM 655 C CA . ILE A 1 154 ? -13.629 28.793 10.582 1.00 33.79 112 ILE A CA 1
ATOM 656 C C . ILE A 1 154 ? -12.161 28.350 10.659 1.00 40.06 112 ILE A C 1
ATOM 657 O O . ILE A 1 154 ? -11.245 29.163 10.509 1.00 43.17 112 ILE A O 1
ATOM 662 N N . GLY A 1 155 ? -11.944 27.052 10.865 1.00 38.68 113 GLY A N 1
ATOM 663 C CA . GLY A 1 155 ? -10.603 26.494 10.902 1.00 33.78 113 GLY A CA 1
ATOM 664 C C . GLY A 1 155 ? -10.146 26.005 9.540 1.00 34.95 113 GLY A C 1
ATOM 665 O O . GLY A 1 155 ? -9.015 25.547 9.385 1.00 32.84 113 GLY A O 1
ATOM 666 N N . LYS A 1 156 ? -11.028 26.111 8.548 1.00 38.66 114 LYS A N 1
ATOM 667 C CA . LYS A 1 156 ? -10.732 25.655 7.186 1.00 41.40 114 LYS A CA 1
ATOM 668 C C . LYS A 1 156 ? -10.234 24.202 7.163 1.00 43.22 114 LYS A C 1
ATOM 669 O O . LYS A 1 156 ? -9.248 23.867 6.504 1.00 45.48 114 LYS A O 1
ATOM 675 N N . LYS A 1 157 ? -10.930 23.347 7.902 1.00 43.48 115 LYS A N 1
ATOM 676 C CA . LYS A 1 157 ? -10.632 21.920 7.949 1.00 41.57 115 LYS A CA 1
ATOM 677 C C . LYS A 1 157 ? -11.514 21.192 6.940 1.00 42.35 115 LYS A C 1
ATOM 678 O O . LYS A 1 157 ? -12.524 20.585 7.303 1.00 43.71 115 LYS A O 1
ATOM 684 N N . GLU A 1 158 ? -11.122 21.239 5.672 0.80 41.37 116 GLU A N 1
ATOM 685 C CA . GLU A 1 158 ? -12.037 20.892 4.587 0.80 44.52 116 GLU A CA 1
ATOM 686 C C . GLU A 1 158 ? -12.475 19.424 4.520 0.80 43.36 116 GLU A C 1
ATOM 687 O O . GLU A 1 158 ? -13.601 19.135 4.128 0.80 44.57 116 GLU A O 1
ATOM 693 N N . ALA A 1 159 ? -11.607 18.505 4.924 1.00 43.57 117 ALA A N 1
ATOM 694 C CA . ALA A 1 159 ? -11.972 17.088 4.954 1.00 43.71 117 ALA A CA 1
ATOM 695 C C . ALA A 1 159 ? -12.993 16.800 6.056 1.00 45.58 117 ALA A C 1
ATOM 696 O O . ALA A 1 159 ? -13.868 15.947 5.900 1.00 49.52 117 ALA A O 1
ATOM 698 N N . VAL A 1 160 ? -12.868 17.511 7.172 1.00 41.28 118 VAL A N 1
ATOM 699 C CA . VAL A 1 160 ? -13.822 17.404 8.270 1.00 39.29 118 VAL A CA 1
ATOM 700 C C . VAL A 1 160 ? -15.154 18.040 7.867 1.00 38.20 118 VAL A C 1
ATOM 701 O O . VAL A 1 160 ? -16.225 17.492 8.139 1.00 36.45 118 VAL A O 1
ATOM 705 N N . ILE A 1 161 ? -15.073 19.192 7.205 1.00 35.02 119 ILE A N 1
ATOM 706 C CA . ILE A 1 161 ? -16.254 19.882 6.695 1.00 37.38 119 ILE A CA 1
ATOM 707 C C . ILE A 1 161 ? -17.111 18.972 5.817 1.00 40.88 119 ILE A C 1
ATOM 708 O O . ILE A 1 161 ? -18.305 18.805 6.066 1.00 43.79 119 ILE A O 1
ATOM 713 N N . SER A 1 162 ? -16.497 18.368 4.805 1.00 40.92 120 SER A N 1
ATOM 714 C CA . SER A 1 162 ? -17.233 17.515 3.881 1.00 44.99 120 SER A CA 1
ATOM 715 C C . SER A 1 162 ? -17.784 16.266 4.572 1.00 45.42 120 SER A C 1
ATOM 716 O O . SER A 1 162 ? -18.852 15.774 4.210 1.00 44.16 120 SER A O 1
ATOM 719 N N . HIS A 1 163 ? -17.055 15.760 5.564 1.00 44.41 121 HIS A N 1
ATOM 720 C CA . HIS A 1 163 ? -17.521 14.616 6.342 1.00 43.97 121 HIS A CA 1
ATOM 721 C C . HIS A 1 163 ? -18.801 14.956 7.098 1.00 41.90 121 HIS A C 1
ATOM 722 O O . HIS A 1 163 ? -19.770 14.202 7.060 1.00 44.11 121 HIS A O 1
ATOM 729 N N . LEU A 1 164 ? -18.790 16.094 7.787 1.00 39.54 122 LEU A N 1
ATOM 730 C CA . LEU A 1 164 ? -19.948 16.567 8.543 1.00 40.61 122 LEU A CA 1
ATOM 731 C C . LEU A 1 164 ? -21.175 16.752 7.656 1.00 42.09 122 LEU A C 1
ATOM 732 O O . LEU A 1 164 ? -22.280 16.360 8.027 1.00 43.13 122 LEU A O 1
ATOM 737 N N . LEU A 1 165 ? -20.975 17.350 6.485 1.00 41.90 123 LEU A N 1
ATOM 738 C CA . LEU A 1 165 ? -22.067 17.567 5.538 1.00 41.89 123 LEU A CA 1
ATOM 739 C C . LEU A 1 165 ? -22.649 16.250 5.048 1.00 45.83 123 LEU A C 1
ATOM 740 O O . LEU A 1 165 ? -23.865 16.114 4.917 1.00 49.01 123 LEU A O 1
ATOM 745 N N . ARG A 1 166 ? -21.783 15.277 4.778 1.00 46.95 124 ARG A N 1
ATOM 746 C CA . ARG A 1 166 ? -22.249 13.965 4.340 1.00 51.24 124 ARG A CA 1
ATOM 747 C C . ARG A 1 166 ? -23.025 13.273 5.454 1.00 50.83 124 ARG A C 1
ATOM 748 O O . ARG A 1 166 ? -23.947 12.506 5.190 1.00 50.95 124 ARG A O 1
ATOM 756 N N . LYS A 1 167 ? -22.657 13.561 6.700 1.00 50.27 125 LYS A N 1
ATOM 757 C CA . LYS A 1 167 ? -23.354 12.993 7.852 1.00 53.98 125 LYS A CA 1
ATOM 758 C C . LYS A 1 167 ? -24.648 13.729 8.222 1.00 54.35 125 LYS A C 1
ATOM 759 O O . LYS A 1 167 ? -25.349 13.329 9.152 1.00 56.29 125 LYS A O 1
ATOM 765 N N . GLY A 1 168 ? -24.960 14.800 7.499 1.00 50.27 126 GLY A N 1
ATOM 766 C CA . GLY A 1 168 ? -26.224 15.489 7.686 1.00 47.72 126 GLY A CA 1
ATOM 767 C C . GLY A 1 168 ? -26.173 16.728 8.562 1.00 46.45 126 GLY A C 1
ATOM 768 O O . GLY A 1 168 ? -27.212 17.209 9.014 1.00 48.75 126 GLY A O 1
ATOM 769 N N . ALA A 1 169 ? -24.974 17.250 8.810 1.00 40.53 127 ALA A N 1
ATOM 770 C CA . ALA A 1 169 ? -24.846 18.515 9.523 1.00 39.49 127 ALA A CA 1
ATOM 771 C C . ALA A 1 169 ? -25.608 19.593 8.759 1.00 41.96 127 ALA A C 1
ATOM 772 O O . ALA A 1 169 ? -25.534 19.663 7.532 1.00 41.93 127 ALA A O 1
ATOM 774 N N . ASN A 1 170 ? -26.360 20.410 9.487 1.00 42.12 128 ASN A N 1
ATOM 775 C CA . ASN A 1 170 ? -27.187 21.443 8.876 1.00 41.66 128 ASN A CA 1
ATOM 776 C C . ASN A 1 170 ? -26.311 22.601 8.399 1.00 40.74 128 ASN A C 1
ATOM 777 O O . ASN A 1 170 ? -25.668 23.270 9.208 1.00 40.62 128 ASN A O 1
ATOM 782 N N . PRO A 1 171 ? -26.279 22.834 7.076 1.00 38.44 129 PRO A N 1
ATOM 783 C CA . PRO A 1 171 ? -25.430 23.874 6.488 1.00 36.49 129 PRO A CA 1
ATOM 784 C C . PRO A 1 171 ? -26.109 25.241 6.446 1.00 37.88 129 PRO A C 1
ATOM 785 O O . PRO A 1 171 ? -25.513 26.198 5.952 1.00 37.78 129 PRO A O 1
ATOM 789 N N . HIS A 1 172 ? -27.332 25.332 6.959 1.00 39.96 130 HIS A N 1
ATOM 790 C CA . HIS A 1 172 ? -28.117 26.556 6.837 1.00 39.72 130 HIS A CA 1
ATOM 791 C C . HIS A 1 172 ? -28.125 27.406 8.107 1.00 40.48 130 HIS A C 1
ATOM 792 O O . HIS A 1 172 ? -28.504 28.577 8.073 1.00 42.12 130 HIS A O 1
ATOM 799 N N . LEU A 1 173 ? -27.709 26.813 9.220 1.00 38.39 131 LEU A N 1
ATOM 800 C CA . LEU A 1 173 ? -27.822 27.445 10.533 1.00 38.68 131 LEU A CA 1
ATOM 801 C C . LEU A 1 173 ? -27.012 28.729 10.684 1.00 37.01 131 LEU A C 1
ATOM 802 O O . LEU A 1 173 ? -25.816 28.764 10.396 1.00 36.16 131 LEU A O 1
ATOM 807 N N . GLN A 1 174 ? -27.671 29.782 11.154 1.00 36.86 132 GLN A N 1
ATOM 808 C CA . GLN A 1 174 ? -26.982 31.026 11.472 1.00 36.31 132 GLN A CA 1
ATOM 809 C C . GLN A 1 174 ? -26.603 31.043 12.944 1.00 37.44 132 GLN A C 1
ATOM 810 O O . GLN A 1 174 ? -27.402 30.654 13.800 1.00 39.58 132 GLN A O 1
ATOM 816 N N . ASP A 1 175 ? -25.388 31.487 13.247 1.00 34.67 133 ASP A N 1
ATOM 817 C CA . ASP A 1 175 ? -24.972 31.565 14.640 1.00 34.94 133 ASP A CA 1
ATOM 818 C C . ASP A 1 175 ? -25.474 32.840 15.317 1.00 37.70 133 ASP A C 1
ATOM 819 O O . ASP A 1 175 ? -26.339 33.543 14.782 1.00 39.49 133 ASP A O 1
ATOM 824 N N . ARG A 1 176 ? -24.918 33.127 16.488 1.00 35.35 134 ARG A N 1
ATOM 825 C CA . ARG A 1 176 ? -25.341 34.251 17.320 1.00 34.02 134 ARG A CA 1
ATOM 826 C C . ARG A 1 176 ? -25.221 35.584 16.589 1.00 33.16 134 ARG A C 1
ATOM 827 O O . ARG A 1 176 ? -26.006 36.502 16.814 1.00 34.23 134 ARG A O 1
ATOM 835 N N . ASP A 1 177 ? -24.230 35.682 15.709 1.00 35.79 135 ASP A N 1
ATOM 836 C CA . ASP A 1 177 ? -23.986 36.908 14.961 1.00 34.91 135 ASP A CA 1
ATOM 837 C C . ASP A 1 177 ? -24.746 36.912 13.629 1.00 35.13 135 ASP A C 1
ATOM 838 O O . ASP A 1 177 ? -24.587 37.822 12.815 1.00 34.26 135 ASP A O 1
ATOM 843 N N . GLY A 1 178 ? -25.578 35.896 13.418 1.00 35.69 136 GLY A N 1
ATOM 844 C CA . GLY A 1 178 ? -26.342 35.779 12.185 1.00 33.31 136 GLY A CA 1
ATOM 845 C C . GLY A 1 178 ? -25.504 35.225 11.045 1.00 34.87 136 GLY A C 1
ATOM 846 O O . GLY A 1 178 ? -25.898 35.293 9.881 1.00 36.38 136 GLY A O 1
ATOM 847 N N . ALA A 1 179 ? -24.343 34.670 11.381 1.00 29.76 137 ALA A N 1
ATOM 848 C CA . ALA A 1 179 ? -23.424 34.160 10.373 1.00 30.83 137 ALA A CA 1
ATOM 849 C C . ALA A 1 179 ? -23.664 32.682 10.070 1.00 33.89 137 ALA A C 1
ATOM 850 O O . ALA A 1 179 ? -23.738 31.845 10.979 1.00 31.13 137 ALA A O 1
ATOM 852 N N . ALA A 1 180 ? -23.770 32.377 8.780 1.00 31.84 138 ALA A N 1
ATOM 853 C CA . ALA A 1 180 ? -24.004 31.019 8.307 1.00 32.87 138 ALA A CA 1
ATOM 854 C C . ALA A 1 180 ? -22.681 30.389 7.875 1.00 31.33 138 ALA A C 1
ATOM 855 O O . ALA A 1 180 ? -21.688 31.095 7.717 1.00 30.36 138 ALA A O 1
ATOM 857 N N . PRO A 1 181 ? -22.654 29.056 7.691 1.00 33.44 139 PRO A N 1
ATOM 858 C CA . PRO A 1 181 ? -21.450 28.408 7.156 1.00 32.35 139 PRO A CA 1
ATOM 859 C C . PRO A 1 181 ? -20.895 29.063 5.880 1.00 32.40 139 PRO A C 1
ATOM 860 O O . PRO A 1 181 ? -19.676 29.152 5.732 1.00 32.91 139 PRO A O 1
ATOM 864 N N . ILE A 1 182 ? -21.762 29.520 4.981 1.00 33.21 140 ILE A N 1
ATOM 865 C CA . ILE A 1 182 ? -21.292 30.158 3.752 1.00 33.44 140 ILE A CA 1
ATOM 866 C C . ILE A 1 182 ? -20.533 31.472 4.027 1.00 32.29 140 ILE A C 1
ATOM 867 O O . ILE A 1 182 ? -19.563 31.779 3.334 1.00 33.29 140 ILE A O 1
ATOM 872 N N . HIS A 1 183 ? -20.958 32.228 5.041 1.00 27.60 141 HIS A N 1
ATOM 873 C CA . HIS A 1 183 ? -20.246 33.447 5.449 1.00 27.01 141 HIS A CA 1
ATOM 874 C C . HIS A 1 183 ? -18.792 33.121 5.813 1.00 28.12 141 HIS A C 1
ATOM 875 O O . HIS A 1 183 ? -17.850 33.757 5.336 1.00 28.55 141 HIS A O 1
ATOM 882 N N . TYR A 1 184 ? -18.616 32.125 6.671 1.00 26.49 142 TYR A N 1
ATOM 883 C CA . TYR A 1 184 ? -17.284 31.774 7.153 1.00 27.23 142 TYR A CA 1
ATOM 884 C C . TYR A 1 184 ? -16.415 31.121 6.081 1.00 26.10 142 TYR A C 1
ATOM 885 O O . TYR A 1 184 ? -15.203 31.317 6.060 1.00 29.31 142 TYR A O 1
ATOM 894 N N . ALA A 1 185 ? -17.027 30.338 5.199 1.00 26.74 143 ALA A N 1
ATOM 895 C CA . ALA A 1 185 ? -16.284 29.698 4.117 1.00 28.53 143 ALA A CA 1
ATOM 896 C C . ALA A 1 185 ? -15.708 30.760 3.189 1.00 30.31 143 ALA A C 1
ATOM 897 O O . ALA A 1 185 ? -14.593 30.632 2.680 1.00 28.64 143 ALA A O 1
ATOM 899 N N . VAL A 1 186 ? -16.481 31.815 2.976 1.00 28.80 144 VAL A N 1
ATOM 900 C CA . VAL A 1 186 ? -16.006 32.941 2.197 1.00 28.64 144 VAL A CA 1
ATOM 901 C C . VAL A 1 186 ? -14.905 33.709 2.946 1.00 29.68 144 VAL A C 1
ATOM 902 O O . VAL A 1 186 ? -13.873 34.039 2.358 1.00 30.02 144 VAL A O 1
ATOM 906 N N . GLN A 1 187 ? -15.101 33.962 4.241 1.00 27.18 145 GLN A N 1
ATOM 907 C CA . GLN A 1 187 ? -14.099 34.712 5.007 1.00 29.47 145 GLN A CA 1
ATOM 908 C C . GLN A 1 187 ? -12.719 34.050 5.047 1.00 32.14 145 GLN A C 1
ATOM 909 O O . GLN A 1 187 ? -11.699 34.745 5.009 1.00 31.66 145 GLN A O 1
ATOM 915 N N . VAL A 1 188 ? -12.679 32.721 5.130 1.00 29.15 146 VAL A N 1
ATOM 916 C CA . VAL A 1 188 ? -11.395 32.018 5.168 1.00 27.49 146 VAL A CA 1
ATOM 917 C C . VAL A 1 188 ? -10.912 31.646 3.769 1.00 29.62 146 VAL A C 1
ATOM 918 O O . VAL A 1 188 ? -9.900 30.964 3.613 1.00 32.15 146 VAL A O 1
ATOM 922 N N . GLY A 1 189 ? -11.641 32.103 2.755 1.00 29.37 147 GLY A N 1
ATOM 923 C CA . GLY A 1 189 ? -11.271 31.869 1.368 1.00 31.10 147 GLY A CA 1
ATOM 924 C C . GLY A 1 189 ? -11.238 30.409 0.941 1.00 35.86 147 GLY A C 1
ATOM 925 O O . GLY A 1 189 ? -10.398 30.012 0.131 1.00 35.21 147 GLY A O 1
ATOM 926 N N . ALA A 1 190 ? -12.149 29.606 1.480 1.00 35.59 148 ALA A N 1
ATOM 927 C CA . ALA A 1 190 ? -12.207 28.185 1.140 1.00 37.89 148 ALA A CA 1
ATOM 928 C C . ALA A 1 190 ? -13.085 27.939 -0.084 1.00 38.51 148 ALA A C 1
ATOM 929 O O . ALA A 1 190 ? -14.257 27.582 0.047 1.00 40.15 148 ALA A O 1
ATOM 931 N N . LEU A 1 191 ? -12.509 28.125 -1.268 1.00 36.23 149 LEU A N 1
ATOM 932 C CA . LEU A 1 191 ? -13.244 27.997 -2.524 1.00 39.45 149 LEU A CA 1
ATOM 933 C C . LEU A 1 191 ? -13.936 26.637 -2.702 1.00 40.57 149 LEU A C 1
ATOM 934 O O . LEU A 1 191 ? -15.072 26.573 -3.172 1.00 42.17 149 LEU A O 1
ATOM 939 N N . GLN A 1 192 ? -13.258 25.557 -2.330 0.85 37.68 150 GLN A N 1
ATOM 940 C CA . GLN A 1 192 ? -13.830 24.225 -2.512 0.85 40.46 150 GLN A CA 1
ATOM 941 C C . GLN A 1 192 ? -15.004 23.992 -1.568 0.85 37.43 150 GLN A C 1
ATOM 942 O O . GLN A 1 192 ? -15.972 23.327 -1.924 0.85 37.90 150 GLN A O 1
ATOM 948 N N . THR A 1 193 ? -14.912 24.549 -0.366 1.00 36.72 151 THR A N 1
ATOM 949 C CA . THR A 1 193 ? -16.006 24.483 0.597 1.00 37.81 151 THR A CA 1
ATOM 950 C C . THR A 1 193 ? -17.206 25.296 0.111 1.00 37.42 151 THR A C 1
ATOM 951 O O . THR A 1 193 ? -18.355 24.872 0.252 1.00 38.73 151 THR A O 1
ATOM 955 N N . VAL A 1 194 ? -16.932 26.459 -0.473 1.00 35.76 152 VAL A N 1
ATOM 956 C CA . VAL A 1 194 ? -17.980 27.284 -1.069 1.00 34.36 152 VAL A CA 1
ATOM 957 C C . VAL A 1 194 ? -18.730 26.518 -2.162 1.00 36.69 152 VAL A C 1
ATOM 958 O O . VAL A 1 194 ? -19.962 26.484 -2.170 1.00 36.62 152 VAL A O 1
ATOM 962 N N . LYS A 1 195 ? -17.984 25.895 -3.072 1.00 37.75 153 LYS A N 1
ATOM 963 C CA . LYS A 1 195 ? -18.577 25.083 -4.132 1.00 41.57 153 LYS A CA 1
ATOM 964 C C . LYS A 1 195 ? -19.386 23.920 -3.566 1.00 42.18 153 LYS A C 1
ATOM 965 O O . LYS A 1 195 ? -20.443 23.574 -4.090 1.00 44.99 153 LYS A O 1
ATOM 971 N N . LEU A 1 196 ? -18.875 23.308 -2.504 1.00 39.75 154 LEU A N 1
ATOM 972 C CA . LEU A 1 196 ? -19.567 22.196 -1.869 1.00 40.12 154 LEU A CA 1
ATOM 973 C C . LEU A 1 196 ? -20.883 22.642 -1.227 1.00 40.71 154 LEU A C 1
ATOM 974 O O . LEU A 1 196 ? -21.883 21.927 -1.293 1.00 42.88 154 LEU A O 1
ATOM 979 N N . LEU A 1 197 ? -20.877 23.820 -0.603 1.00 37.04 155 LEU A N 1
ATOM 980 C CA . LEU A 1 197 ? -22.083 24.352 0.031 1.00 37.70 155 LEU A CA 1
ATOM 981 C C . LEU A 1 197 ? -23.181 24.657 -0.991 1.00 40.96 155 LEU A C 1
ATOM 982 O O . LEU A 1 197 ? -24.369 24.529 -0.687 1.00 43.97 155 LEU A O 1
ATOM 987 N N . PHE A 1 198 ? -22.786 25.055 -2.199 1.00 39.02 156 PHE A N 1
ATOM 988 C CA . PHE A 1 198 ? -23.746 25.269 -3.280 1.00 41.10 156 PHE A CA 1
ATOM 989 C C . PHE A 1 198 ? -24.520 23.989 -3.558 1.00 44.34 156 PHE A C 1
ATOM 990 O O . PHE A 1 198 ? -25.708 24.025 -3.871 1.00 45.26 156 PHE A O 1
ATOM 998 N N . LYS A 1 199 ? -23.837 22.855 -3.445 1.00 45.33 157 LYS A N 1
ATOM 999 C CA . LYS A 1 199 ? -24.454 21.563 -3.731 1.00 51.24 157 LYS A CA 1
ATOM 1000 C C . LYS A 1 199 ? -25.486 21.176 -2.675 1.00 50.61 157 LYS A C 1
ATOM 1001 O O . LYS A 1 199 ? -26.350 20.338 -2.919 1.00 53.65 157 LYS A O 1
ATOM 1007 N N . TYR A 1 200 ? -25.398 21.802 -1.507 1.00 47.53 158 TYR A N 1
ATOM 1008 C CA . TYR A 1 200 ? -26.388 21.599 -0.457 1.00 47.36 158 TYR A CA 1
ATOM 1009 C C . TYR A 1 200 ? -27.443 22.699 -0.489 1.00 49.82 158 TYR A C 1
ATOM 1010 O O . TYR A 1 200 ? -28.256 22.826 0.427 1.00 51.29 158 TYR A O 1
ATOM 1019 N N . ASN A 1 201 ? -27.418 23.482 -1.562 1.00 50.31 159 ASN A N 1
ATOM 1020 C CA . ASN A 1 201 ? -28.412 24.522 -1.808 1.00 52.06 159 ASN A CA 1
ATOM 1021 C C . ASN A 1 201 ? -28.564 25.526 -0.671 1.00 46.76 159 ASN A C 1
ATOM 1022 O O . ASN A 1 201 ? -29.677 25.891 -0.302 1.00 48.87 159 ASN A O 1
ATOM 1027 N N . VAL A 1 202 ? -27.440 25.970 -0.119 1.00 40.71 160 VAL A N 1
ATOM 1028 C CA . VAL A 1 202 ? -27.469 27.004 0.903 1.00 38.72 160 VAL A CA 1
ATOM 1029 C C . VAL A 1 202 ? -27.953 28.321 0.306 1.00 41.63 160 VAL A C 1
ATOM 1030 O O . VAL A 1 202 ? -27.865 28.546 -0.903 1.00 41.81 160 VAL A O 1
ATOM 1034 N N . ASP A 1 203 ? -28.481 29.183 1.165 1.00 42.21 161 ASP A N 1
ATOM 1035 C CA . ASP A 1 203 ? -28.899 30.516 0.765 1.00 41.13 161 ASP A CA 1
ATOM 1036 C C . ASP A 1 203 ? -27.652 31.391 0.641 1.00 39.25 161 ASP A C 1
ATOM 1037 O O . ASP A 1 203 ? -27.018 31.725 1.645 1.00 35.55 161 ASP A O 1
ATOM 1042 N N . VAL A 1 204 ? -27.289 31.755 -0.587 1.00 38.15 162 VAL A N 1
ATOM 1043 C CA . VAL A 1 204 ? -26.043 32.492 -0.805 1.00 35.55 162 VAL A CA 1
ATOM 1044 C C . VAL A 1 204 ? -26.202 33.977 -0.505 1.00 37.12 162 VAL A C 1
ATOM 1045 O O . VAL A 1 204 ? -25.225 34.731 -0.495 1.00 37.75 162 VAL A O 1
ATOM 1049 N N . ASN A 1 205 ? -27.439 34.388 -0.248 1.00 37.60 163 ASN A N 1
ATOM 1050 C CA . ASN A 1 205 ? -27.729 35.777 0.074 1.00 38.07 163 ASN A CA 1
ATOM 1051 C C . ASN A 1 205 ? -28.076 35.997 1.543 1.00 37.41 163 ASN A C 1
ATOM 1052 O O . ASN A 1 205 ? -28.608 37.043 1.913 1.00 38.90 163 ASN A O 1
ATOM 1057 N N . VAL A 1 206 ? -27.769 35.007 2.376 1.00 37.29 164 VAL A N 1
ATOM 1058 C CA . VAL A 1 206 ? -28.022 35.115 3.806 1.00 33.94 164 VAL A CA 1
ATOM 1059 C C . VAL A 1 206 ? -27.313 36.345 4.387 1.00 31.47 164 VAL A C 1
ATOM 1060 O O . VAL A 1 206 ? -26.151 36.611 4.083 1.00 32.73 164 VAL A O 1
ATOM 1064 N N . ALA A 1 207 ? -28.036 37.112 5.195 1.00 31.95 165 ALA A N 1
ATOM 1065 C CA . ALA A 1 207 ? -27.501 38.335 5.782 1.00 33.24 165 ALA A CA 1
ATOM 1066 C C . ALA A 1 207 ? -27.286 38.147 7.282 1.00 35.23 165 ALA A C 1
ATOM 1067 O O . ALA A 1 207 ? -28.134 37.573 7.961 1.00 37.28 165 ALA A O 1
ATOM 1069 N N . ASP A 1 208 ? -26.155 38.621 7.797 1.00 32.84 166 ASP A N 1
ATOM 1070 C CA . ASP A 1 208 ? -25.890 38.510 9.228 1.00 34.20 166 ASP A CA 1
ATOM 1071 C C . ASP A 1 208 ? -26.599 39.626 9.998 1.00 37.37 166 ASP A C 1
ATOM 1072 O O . ASP A 1 208 ? -27.475 40.297 9.449 1.00 35.72 166 ASP A O 1
ATOM 1077 N N . ASN A 1 209 ? -26.217 39.831 11.257 1.00 36.75 167 ASN A N 1
ATOM 1078 C CA . ASN A 1 209 ? -26.877 40.828 12.100 1.00 35.83 167 ASN A CA 1
ATOM 1079 C C . ASN A 1 209 ? -26.715 42.251 11.582 1.00 35.43 167 ASN A C 1
ATOM 1080 O O . ASN A 1 209 ? -27.518 43.124 11.896 1.00 37.30 167 ASN A O 1
ATOM 1085 N N . GLU A 1 210 ? -25.674 42.486 10.792 1.00 35.62 168 GLU A N 1
ATOM 1086 C CA . GLU A 1 210 ? -25.414 43.819 10.263 1.00 39.02 168 GLU A CA 1
ATOM 1087 C C . GLU A 1 210 ? -25.746 43.932 8.773 1.00 37.76 168 GLU A C 1
ATOM 1088 O O . GLU A 1 210 ? -25.345 44.890 8.117 1.00 36.40 168 GLU A O 1
ATOM 1094 N N . GLY A 1 211 ? -26.467 42.948 8.242 1.00 35.88 169 GLY A N 1
ATOM 1095 C CA . GLY A 1 211 ? -26.865 42.961 6.843 1.00 33.92 169 GLY A CA 1
ATOM 1096 C C . GLY A 1 211 ? -25.771 42.566 5.865 1.00 32.84 169 GLY A C 1
ATOM 1097 O O . GLY A 1 211 ? -25.911 42.760 4.661 1.00 32.57 169 GLY A O 1
ATOM 1098 N N . TRP A 1 212 ? -24.675 42.014 6.374 1.00 30.25 170 TRP A N 1
ATOM 1099 C CA . TRP A 1 212 ? -23.582 41.574 5.508 1.00 32.04 170 TRP A CA 1
ATOM 1100 C C . TRP A 1 212 ? -23.883 40.213 4.889 1.00 34.41 170 TRP A C 1
ATOM 1101 O O . TRP A 1 212 ? -24.271 39.277 5.592 1.00 33.42 170 TRP A O 1
ATOM 1112 N N . THR A 1 213 ? -23.706 40.114 3.572 1.00 32.88 171 THR A N 1
ATOM 1113 C CA . THR A 1 213 ? -23.897 38.859 2.849 1.00 31.87 171 THR A CA 1
ATOM 1114 C C . THR A 1 213 ? -22.536 38.246 2.500 1.00 32.01 171 THR A C 1
ATOM 1115 O O . THR A 1 213 ? -21.505 38.903 2.652 1.00 32.63 171 THR A O 1
ATOM 1119 N N . PRO A 1 214 ? -22.519 36.982 2.036 1.00 33.25 172 PRO A N 1
ATOM 1120 C CA . PRO A 1 214 ? -21.244 36.410 1.582 1.00 31.59 172 PRO A CA 1
ATOM 1121 C C . PRO A 1 214 ? -20.558 37.231 0.482 1.00 30.10 172 PRO A C 1
ATOM 1122 O O . PRO A 1 214 ? -19.325 37.283 0.453 1.00 29.78 172 PRO A O 1
ATOM 1126 N N . LEU A 1 215 ? -21.334 37.857 -0.399 1.00 27.81 173 LEU A N 1
ATOM 1127 C CA . LEU A 1 215 ? -20.764 38.706 -1.444 1.00 28.60 173 LEU A CA 1
ATOM 1128 C C . LEU A 1 215 ? -19.974 39.875 -0.853 1.00 30.53 173 LEU A C 1
ATOM 1129 O O . LEU A 1 215 ? -18.899 40.210 -1.347 1.00 32.83 173 LEU A O 1
ATOM 1134 N N . HIS A 1 216 ? -20.515 40.490 0.199 1.00 28.65 174 HIS A N 1
ATOM 1135 C CA . HIS A 1 216 ? -19.822 41.561 0.921 1.00 29.28 174 HIS A CA 1
ATOM 1136 C C . HIS A 1 216 ? -18.465 41.088 1.453 1.00 30.24 174 HIS A C 1
ATOM 1137 O O . HIS A 1 216 ? -17.445 41.755 1.272 1.00 29.12 174 HIS A O 1
ATOM 1144 N N . 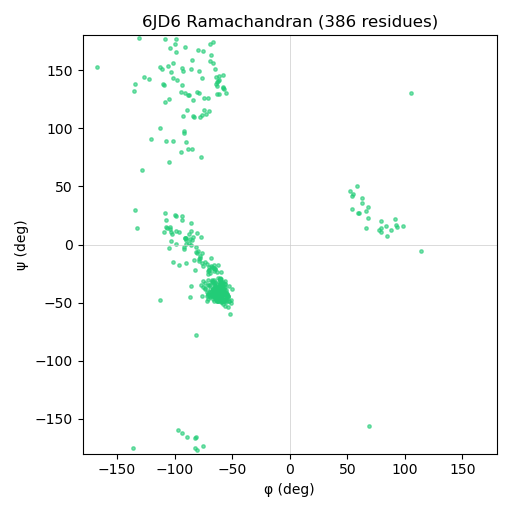ILE A 1 217 ? -18.462 39.935 2.114 1.00 28.94 175 ILE A N 1
ATOM 1145 C CA . ILE A 1 217 ? -17.233 39.386 2.673 1.00 29.14 175 ILE A CA 1
ATOM 1146 C C . ILE A 1 217 ? -16.234 38.991 1.579 1.00 31.47 175 ILE A C 1
ATOM 1147 O O . ILE A 1 217 ? -15.029 39.196 1.729 1.00 32.81 175 ILE A O 1
ATOM 1152 N N . ALA A 1 218 ? -16.737 38.427 0.483 1.00 31.07 176 ALA A N 1
ATOM 1153 C CA . ALA A 1 218 ? -15.881 38.031 -0.634 1.00 30.53 176 ALA A CA 1
ATOM 1154 C C . ALA A 1 218 ? -15.114 39.228 -1.183 1.00 31.59 176 ALA A C 1
ATOM 1155 O O . ALA A 1 218 ? -13.897 39.174 -1.372 1.00 31.04 176 ALA A O 1
ATOM 1157 N N . VAL A 1 219 ? -15.838 40.312 -1.429 1.00 31.40 177 VAL A N 1
ATOM 1158 C CA . VAL A 1 219 ? -15.235 41.552 -1.897 1.00 31.28 177 VAL A CA 1
ATOM 1159 C C . VAL A 1 219 ? -14.270 42.149 -0.857 1.00 30.87 177 VAL A C 1
ATOM 1160 O O . VAL A 1 219 ? -13.200 42.646 -1.204 1.00 31.17 177 VAL A O 1
ATOM 1164 N N . GLN A 1 220 ? -14.640 42.084 0.417 1.00 29.32 178 GLN A N 1
ATOM 1165 C CA . GLN A 1 220 ? -13.751 42.546 1.481 1.00 31.07 178 GLN A CA 1
ATOM 1166 C C . GLN A 1 220 ? -12.431 41.769 1.470 1.00 31.12 178 GLN A C 1
ATOM 1167 O O . GLN A 1 220 ? -11.363 42.342 1.700 1.00 30.38 178 GLN A O 1
ATOM 1173 N N . SER A 1 221 ? -12.507 40.470 1.185 1.00 29.07 179 SER A N 1
ATOM 1174 C CA . SER A 1 221 ? -11.315 39.622 1.143 1.00 30.23 179 SER A CA 1
ATOM 1175 C C . SER A 1 221 ? -10.499 39.843 -0.132 1.00 32.29 179 SER A C 1
ATOM 1176 O O . SER A 1 221 ? -9.399 39.311 -0.270 1.00 33.95 179 SER A O 1
ATOM 1179 N N . ARG A 1 222 ? -11.055 40.630 -1.054 1.00 33.96 180 ARG A N 1
ATOM 1180 C CA . ARG A 1 222 ? -10.436 40.956 -2.351 1.00 31.94 180 ARG A CA 1
ATOM 1181 C C . ARG A 1 222 ? -10.308 39.751 -3.279 1.00 34.19 180 ARG A C 1
ATOM 1182 O O . ARG A 1 222 ? -9.589 39.807 -4.280 1.00 34.64 180 ARG A O 1
ATOM 1190 N N . ASN A 1 223 ? -11.008 38.668 -2.960 1.00 31.42 181 ASN A N 1
ATOM 1191 C CA . ASN A 1 223 ? -10.890 37.450 -3.757 1.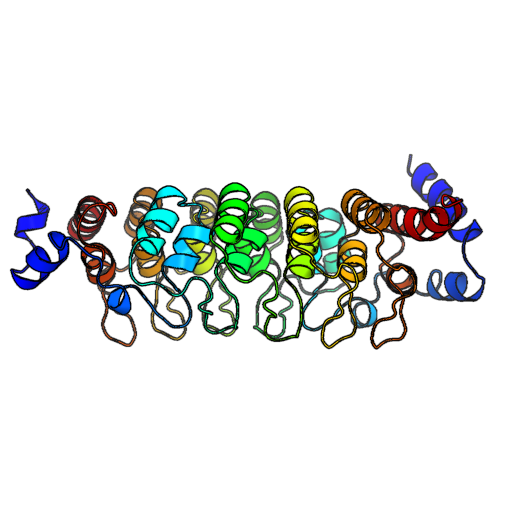00 32.70 181 ASN A CA 1
ATOM 1192 C C . ASN A 1 223 ? -11.777 37.441 -5.000 1.00 35.35 181 ASN A C 1
ATOM 1193 O O . ASN A 1 223 ? -13.003 37.326 -4.905 1.00 33.81 181 ASN A O 1
ATOM 1198 N N . ARG A 1 224 ? -11.145 37.548 -6.165 1.00 34.60 182 ARG A N 1
ATOM 1199 C CA . ARG A 1 224 ? -11.857 37.590 -7.435 1.00 35.91 182 ARG A CA 1
ATOM 1200 C C . ARG A 1 224 ? -12.583 36.284 -7.767 1.00 35.61 182 ARG A C 1
ATOM 1201 O O . ARG A 1 224 ? -13.729 36.307 -8.212 1.00 35.63 182 ARG A O 1
ATOM 1209 N N . ASP A 1 225 ? -11.918 35.150 -7.561 1.00 35.67 183 ASP A N 1
ATOM 1210 C CA . ASP A 1 225 ? -12.522 33.850 -7.865 1.00 39.72 183 ASP A CA 1
ATOM 1211 C C . ASP A 1 225 ? -13.802 33.589 -7.074 1.00 38.74 183 ASP A C 1
ATOM 1212 O O . ASP A 1 225 ? -14.803 33.141 -7.631 1.00 40.51 183 ASP A O 1
ATOM 1217 N N . ILE A 1 226 ? -13.762 33.862 -5.775 1.00 33.92 184 ILE A N 1
ATOM 1218 C CA . ILE A 1 226 ? -14.919 33.614 -4.920 1.00 35.22 184 ILE A CA 1
ATOM 1219 C C . ILE A 1 226 ? -16.035 34.638 -5.153 1.00 35.84 184 ILE A C 1
ATOM 1220 O O . ILE A 1 226 ? -17.216 34.285 -5.158 1.00 37.96 184 ILE A O 1
ATOM 1225 N N . THR A 1 227 ? -15.658 35.895 -5.369 1.00 35.35 185 THR A N 1
ATOM 1226 C CA . THR A 1 227 ? -16.627 36.922 -5.753 1.00 34.08 185 THR A CA 1
ATOM 1227 C C . THR A 1 227 ? -17.366 36.497 -7.022 1.00 37.34 185 THR A C 1
ATOM 1228 O O . THR A 1 227 ? -18.597 36.557 -7.089 1.00 38.26 185 THR A O 1
ATOM 1232 N N . LYS A 1 228 ? -16.609 36.044 -8.017 1.00 37.43 186 LYS A N 1
ATOM 1233 C CA . LYS A 1 228 ? -17.187 35.627 -9.291 1.00 38.96 186 LYS A CA 1
ATOM 1234 C C . LYS A 1 228 ? -18.115 34.427 -9.145 1.00 38.05 186 LYS A C 1
ATOM 1235 O O . LYS A 1 228 ? -19.197 34.392 -9.731 1.00 35.60 186 LYS A O 1
ATOM 1241 N N . ILE A 1 229 ? -17.695 33.439 -8.365 1.00 38.31 187 ILE A N 1
ATOM 1242 C CA . ILE A 1 229 ? -18.492 32.226 -8.247 1.00 39.57 187 ILE A CA 1
ATOM 1243 C C . ILE A 1 229 ? -19.787 32.453 -7.457 1.00 39.04 187 ILE A C 1
ATOM 1244 O O . ILE A 1 229 ? -20.797 31.802 -7.719 1.00 41.46 187 ILE A O 1
ATOM 1249 N N . LEU A 1 230 ? -19.765 33.390 -6.511 1.00 36.64 188 LEU A N 1
ATOM 1250 C CA . LEU A 1 230 ? -20.985 33.776 -5.810 1.00 33.18 188 LEU A CA 1
ATOM 1251 C C . LEU A 1 230 ? -21.981 34.416 -6.779 1.00 36.00 188 LEU A C 1
ATOM 1252 O O . LEU A 1 230 ? -23.166 34.088 -6.768 1.00 38.30 188 LEU A O 1
ATOM 1257 N N . LEU A 1 231 ? -21.490 35.324 -7.621 1.00 35.92 189 LEU A N 1
ATOM 1258 C CA . LEU A 1 231 ? -22.330 36.005 -8.606 1.00 37.89 189 LEU A CA 1
ATOM 1259 C C . LEU A 1 231 ? -22.905 35.033 -9.639 1.00 40.84 189 LEU A C 1
ATOM 1260 O O . LEU A 1 231 ? -24.037 35.192 -10.100 1.00 43.80 189 LEU A O 1
ATOM 1265 N N . THR A 1 232 ? -22.114 34.031 -10.002 1.00 39.72 190 THR A N 1
ATOM 1266 C CA . THR A 1 232 ? -22.545 33.001 -10.946 1.00 42.68 190 THR A CA 1
ATOM 1267 C C . THR A 1 232 ? -23.621 32.117 -10.316 1.00 43.20 190 THR A C 1
ATOM 1268 O O . THR A 1 232 ? -24.429 31.506 -11.012 1.00 45.40 190 THR A O 1
ATOM 1272 N N . ASN A 1 233 ? -23.632 32.053 -8.990 1.00 41.52 191 ASN A N 1
ATOM 1273 C CA . ASN A 1 233 ? -24.594 31.214 -8.284 1.00 41.83 191 ASN A CA 1
ATOM 1274 C C . ASN A 1 233 ? -25.689 32.003 -7.565 1.00 42.64 191 ASN A C 1
ATOM 1275 O O . ASN A 1 233 ? -26.240 31.548 -6.563 1.00 44.64 191 ASN A O 1
ATOM 1280 N N . GLY A 1 234 ? -25.990 33.189 -8.079 1.00 41.48 192 GLY A N 1
ATOM 1281 C CA . GLY A 1 234 ? -27.168 33.924 -7.655 1.00 42.61 192 GLY A CA 1
ATOM 1282 C C . GLY A 1 234 ? -26.989 34.920 -6.523 1.00 40.09 192 GLY A C 1
ATOM 1283 O O . GLY A 1 234 ? -27.974 35.342 -5.920 1.00 39.40 192 GLY A O 1
ATOM 1284 N N . ALA A 1 235 ? -25.750 35.302 -6.229 1.00 34.44 193 ALA A N 1
ATOM 1285 C CA . ALA A 1 235 ? -25.512 36.340 -5.228 1.00 38.52 193 ALA A CA 1
ATOM 1286 C C . ALA A 1 235 ? -26.115 37.665 -5.690 1.00 39.74 193 ALA A C 1
ATOM 1287 O O . ALA A 1 235 ? -25.986 38.041 -6.856 1.00 42.09 193 ALA A O 1
ATOM 1289 N N . ASP A 1 236 ? -26.780 38.355 -4.768 1.00 37.92 194 ASP A N 1
ATOM 1290 C CA . ASP A 1 236 ? -27.522 39.580 -5.068 1.00 38.32 194 ASP A CA 1
ATOM 1291 C C . ASP A 1 236 ? -26.638 40.804 -4.836 1.00 37.24 194 ASP A C 1
ATOM 1292 O O . ASP A 1 236 ? -26.312 41.142 -3.699 1.00 35.17 194 ASP A O 1
ATOM 1297 N N . LYS A 1 237 ? -26.258 41.474 -5.917 1.00 36.97 195 LYS A N 1
ATOM 1298 C CA . LYS A 1 237 ? -25.336 42.597 -5.811 1.00 38.23 195 LYS A CA 1
ATOM 1299 C C . LYS A 1 237 ? -26.017 43.933 -5.502 1.00 37.75 195 LYS A C 1
ATOM 1300 O O . LYS A 1 237 ? -25.340 44.953 -5.385 1.00 36.87 195 LYS A O 1
ATOM 1306 N N . THR A 1 238 ? -27.344 43.931 -5.374 1.00 35.31 196 THR A N 1
ATOM 1307 C CA . THR A 1 238 ? -28.053 45.122 -4.908 1.00 37.18 196 THR A CA 1
ATOM 1308 C C . THR A 1 238 ? -28.508 45.003 -3.451 1.00 39.92 196 THR A C 1
ATOM 1309 O O . THR A 1 238 ? -29.324 45.796 -2.987 1.00 43.47 196 THR A O 1
ATOM 1313 N N . ARG A 1 239 ? -27.988 44.012 -2.735 1.00 40.24 197 ARG A N 1
ATOM 1314 C CA . ARG A 1 239 ? -28.272 43.885 -1.310 1.00 43.00 197 ARG A CA 1
ATOM 1315 C C . ARG A 1 239 ? -27.320 44.771 -0.506 1.00 39.11 197 ARG A C 1
ATOM 1316 O O . ARG A 1 239 ? -26.099 44.664 -0.631 1.00 37.03 197 ARG A O 1
ATOM 1324 N N . ARG A 1 240 ? -27.884 45.648 0.315 1.00 36.69 198 ARG A N 1
ATOM 1325 C CA . ARG A 1 240 ? -27.083 46.568 1.116 1.00 35.35 198 ARG A CA 1
ATOM 1326 C C . ARG A 1 240 ? -26.993 46.141 2.580 1.00 36.65 198 ARG A C 1
ATOM 1327 O O . ARG A 1 240 ? -27.920 45.543 3.126 1.00 38.93 198 ARG A O 1
ATOM 1335 N N . THR A 1 241 ? -25.873 46.461 3.217 1.00 33.87 199 THR A N 1
ATOM 1336 C CA . THR A 1 241 ? -25.733 46.255 4.650 1.00 36.09 199 THR A CA 1
ATOM 1337 C C . THR A 1 241 ? -26.693 47.190 5.374 1.00 42.68 199 THR A C 1
ATOM 1338 O O . THR A 1 241 ? -27.349 48.025 4.744 1.00 43.54 199 THR A O 1
ATOM 1342 N N . LYS A 1 242 ? -26.781 47.056 6.695 1.00 44.21 200 LYS A N 1
ATOM 1343 C CA . LYS A 1 242 ? -27.712 47.872 7.471 1.00 47.98 200 LYS A CA 1
ATOM 1344 C C . LYS A 1 242 ? -27.385 49.363 7.376 1.00 48.16 200 LYS A C 1
ATOM 1345 O O . LYS A 1 242 ? -28.276 50.204 7.474 1.00 52.48 200 LYS A O 1
ATOM 1351 N N . ASP A 1 243 ? -26.112 49.688 7.173 1.00 46.17 201 ASP A N 1
ATOM 1352 C CA . ASP A 1 243 ? -25.725 51.079 6.965 1.00 48.54 201 ASP A CA 1
ATOM 1353 C C . ASP A 1 243 ? -25.517 51.428 5.486 1.00 45.26 201 ASP A C 1
ATOM 1354 O O . ASP A 1 243 ? -24.773 52.350 5.156 1.00 43.44 201 ASP A O 1
ATOM 1359 N N . GLY A 1 244 ? -26.181 50.679 4.608 1.00 44.66 202 GLY A N 1
ATOM 1360 C CA . GLY A 1 244 ? -26.356 51.079 3.218 1.00 40.81 202 GLY A CA 1
ATOM 1361 C C . GLY A 1 244 ? -25.235 50.776 2.241 1.00 38.65 202 GLY A C 1
ATOM 1362 O O . GLY A 1 244 ? -25.214 51.328 1.146 1.00 38.77 202 GLY A O 1
ATOM 1363 N N . LYS A 1 245 ? -24.311 49.895 2.613 1.00 36.63 203 LYS A N 1
ATOM 1364 C CA . LYS A 1 245 ? -23.177 49.586 1.742 1.00 38.01 203 LYS A CA 1
ATOM 1365 C C . LYS A 1 245 ? -23.475 48.469 0.742 1.00 35.49 203 LYS A C 1
ATOM 1366 O O . LYS A 1 245 ? -23.935 47.392 1.122 1.00 34.87 203 LYS A O 1
ATOM 1372 N N . LEU A 1 246 ? -23.193 48.734 -0.531 1.00 31.71 204 LEU A N 1
ATOM 1373 C CA . LEU A 1 246 ? -23.206 47.702 -1.563 1.00 31.60 204 LEU A CA 1
ATOM 1374 C C . LEU A 1 246 ? -21.856 47.009 -1.577 1.00 32.33 204 LEU A C 1
ATOM 1375 O O . LEU A 1 246 ? -20.869 47.571 -1.110 1.00 32.51 204 LEU A O 1
ATOM 1380 N N . ALA A 1 247 ? -21.805 45.796 -2.121 1.00 34.03 205 ALA A N 1
ATOM 1381 C CA . ALA A 1 247 ? -20.522 45.139 -2.363 1.00 35.17 205 ALA A CA 1
ATOM 1382 C C . ALA A 1 247 ? -19.648 46.039 -3.238 1.00 33.03 205 ALA A C 1
ATOM 1383 O O . ALA A 1 247 ? -18.431 46.087 -3.078 1.00 32.92 205 ALA A O 1
ATOM 1385 N N . LEU A 1 248 ? -20.290 46.766 -4.149 1.00 32.28 206 LEU A N 1
ATOM 1386 C CA . LEU A 1 248 ? -19.607 47.749 -4.984 1.00 33.65 206 LEU A CA 1
ATOM 1387 C C . LEU A 1 248 ? -18.821 48.761 -4.151 1.00 32.99 206 LEU A C 1
ATOM 1388 O O . LEU A 1 248 ? -17.697 49.113 -4.497 1.00 32.80 206 LEU A O 1
ATOM 1393 N N . ASP A 1 249 ? -19.421 49.229 -3.058 1.00 32.12 207 ASP A N 1
ATOM 1394 C CA . ASP A 1 249 ? -18.743 50.163 -2.159 1.00 34.14 207 ASP A CA 1
ATOM 1395 C C . ASP A 1 249 ? -17.491 49.540 -1.542 1.00 33.45 207 ASP A C 1
ATOM 1396 O O . ASP A 1 249 ? -16.460 50.202 -1.410 1.00 34.01 207 ASP A O 1
ATOM 1401 N N . LEU A 1 250 ? -17.583 48.265 -1.173 1.00 32.85 208 LEU A N 1
ATOM 1402 C CA . LEU A 1 250 ? -16.442 47.559 -0.593 1.00 34.41 208 LEU A CA 1
ATOM 1403 C C . LEU A 1 250 ? -15.331 47.368 -1.619 1.00 34.43 208 LEU A C 1
ATOM 1404 O O . LEU A 1 250 ? -14.150 47.347 -1.273 1.00 32.48 208 LEU A O 1
ATOM 1409 N N . ALA A 1 251 ? -15.714 47.221 -2.883 1.00 33.30 209 ALA A N 1
ATOM 1410 C CA . ALA A 1 251 ? -14.736 47.071 -3.953 1.00 35.00 209 ALA A CA 1
ATOM 1411 C C . ALA A 1 251 ? -13.983 48.377 -4.172 1.00 35.43 209 ALA A C 1
ATOM 1412 O O . ALA A 1 251 ? -12.763 48.382 -4.322 1.00 35.87 209 ALA A O 1
ATOM 1414 N N . LEU A 1 252 ? -14.723 49.482 -4.175 1.00 34.38 210 LEU A N 1
ATOM 1415 C CA . LEU A 1 252 ? -14.169 50.799 -4.482 1.00 33.75 210 LEU A CA 1
ATOM 1416 C C . LEU A 1 252 ? -13.333 51.400 -3.354 1.00 34.13 210 LEU A C 1
ATOM 1417 O O . LEU A 1 252 ? -12.393 52.153 -3.607 1.00 36.03 210 LEU A O 1
ATOM 1422 N N . CYS A 1 253 ? -13.685 51.083 -2.113 1.00 32.79 211 CYS A N 1
ATOM 1423 C CA . CYS A 1 253 ? -13.186 51.842 -0.967 1.00 35.95 211 CYS A CA 1
ATOM 1424 C C . CYS A 1 253 ? -11.697 51.658 -0.653 1.00 38.49 211 CYS A C 1
ATOM 1425 O O . CYS A 1 253 ? -11.091 52.510 -0.009 1.00 39.66 211 CYS A O 1
ATOM 1428 N N . PHE A 1 254 ? -11.111 50.555 -1.102 1.00 37.31 212 PHE A N 1
ATOM 1429 C CA . PHE A 1 254 ? -9.692 50.308 -0.861 1.00 36.07 212 PHE A CA 1
ATOM 1430 C C . PHE A 1 254 ? -8.799 51.152 -1.767 1.00 37.94 212 PHE A C 1
ATOM 1431 O O . PHE A 1 254 ? -7.607 51.292 -1.509 1.00 40.35 212 PHE A O 1
ATOM 1439 N N . GLY A 1 255 ? -9.375 51.710 -2.828 1.00 39.90 213 GLY A N 1
ATOM 1440 C CA . GLY A 1 255 ? -8.606 52.490 -3.784 1.00 42.36 213 GLY A CA 1
ATOM 1441 C C . GLY A 1 255 ? -7.659 51.595 -4.564 1.00 47.29 213 GLY A C 1
ATOM 1442 O O . GLY A 1 255 ? -7.891 50.390 -4.676 1.00 47.89 213 GLY A O 1
ATOM 1443 N N . ARG A 1 256 ? -6.585 52.171 -5.096 1.00 48.33 214 ARG A N 1
ATOM 1444 C CA . ARG A 1 256 ? -5.648 51.403 -5.914 1.00 53.89 214 ARG A CA 1
ATOM 1445 C C . ARG A 1 256 ? -4.849 50.356 -5.124 1.00 51.78 214 ARG A C 1
ATOM 1446 O O . ARG A 1 256 ? -4.791 50.399 -3.893 1.00 51.01 214 ARG A O 1
ATOM 1454 N N . ASP A 1 257 ? -4.263 49.407 -5.850 0.78 51.75 215 ASP A N 1
ATOM 1455 C CA . ASP A 1 257 ? -3.351 48.407 -5.282 0.78 51.64 215 ASP A CA 1
ATOM 1456 C C . ASP A 1 257 ? -3.999 47.395 -4.333 0.78 47.83 215 ASP A C 1
ATOM 1457 O O . ASP A 1 257 ? -3.319 46.792 -3.500 0.78 47.81 215 ASP A O 1
ATOM 1462 N N . PHE A 1 258 ? -5.307 47.205 -4.466 1.00 42.06 216 PHE A N 1
ATOM 1463 C CA . PHE A 1 258 ? -6.011 46.174 -3.713 1.00 37.87 216 PHE A CA 1
ATOM 1464 C C . PHE A 1 258 ? -6.961 45.394 -4.618 1.00 35.13 216 PHE A C 1
ATOM 1465 O O . PHE A 1 258 ? -8.003 44.915 -4.166 1.00 35.66 216 PHE A O 1
ATOM 1473 N N . LYS A 1 259 ? -6.599 45.286 -5.894 1.00 35.63 217 LYS A N 1
ATOM 1474 C CA . LYS A 1 259 ? -7.403 44.581 -6.890 1.00 38.58 217 LYS A CA 1
ATOM 1475 C C . LYS A 1 259 ? -8.799 45.187 -7.024 1.00 39.23 217 LYS A C 1
ATOM 1476 O O . LYS A 1 259 ? -9.751 44.508 -7.405 1.00 40.16 217 LYS A O 1
ATOM 1482 N N . SER A 1 260 ? -8.904 46.477 -6.721 1.00 39.54 218 SER A N 1
ATOM 1483 C CA . SER A 1 260 ? -10.195 47.150 -6.658 1.00 39.74 218 SER A CA 1
ATOM 1484 C C . SER A 1 260 ? -10.889 47.224 -8.009 1.00 42.01 218 SER A C 1
ATOM 1485 O O . SER A 1 260 ? -12.091 46.979 -8.105 1.00 42.89 218 SER A O 1
ATOM 1488 N N . TYR A 1 261 ? -10.140 47.567 -9.051 1.00 43.08 219 TYR A N 1
ATOM 1489 C CA . TYR A 1 261 ? -10.731 47.690 -10.375 1.00 44.27 219 TYR A CA 1
ATOM 1490 C C . TYR A 1 261 ? -11.265 46.356 -10.895 1.00 43.23 219 TYR A C 1
ATOM 1491 O O . TYR A 1 261 ? -12.335 46.307 -11.493 1.00 45.48 219 TYR A O 1
ATOM 1500 N N . ASP A 1 262 ? -10.517 45.281 -10.669 1.00 40.73 220 ASP A N 1
ATOM 1501 C CA . ASP A 1 262 ? -10.950 43.956 -11.099 1.00 43.70 220 ASP A CA 1
ATOM 1502 C C . ASP A 1 262 ? -12.254 43.558 -10.425 1.00 42.46 220 ASP A C 1
ATOM 1503 O O . ASP A 1 262 ? -13.155 43.020 -11.069 1.00 45.84 220 ASP A O 1
ATOM 1508 N N . LEU A 1 263 ? -12.347 43.824 -9.127 1.00 36.44 221 LEU A N 1
ATOM 1509 C CA . LEU A 1 263 ? -13.553 43.517 -8.370 1.00 35.68 221 LEU A CA 1
ATOM 1510 C C . LEU A 1 263 ? -14.750 44.341 -8.857 1.00 36.87 221 LEU A C 1
ATOM 1511 O O . LEU A 1 263 ? -15.853 43.810 -9.017 1.00 37.79 221 LEU A O 1
ATOM 1516 N N . VAL A 1 264 ? -14.524 45.630 -9.098 1.00 37.66 222 VAL A N 1
ATOM 1517 C CA . VAL A 1 264 ? -15.564 46.513 -9.623 1.00 38.95 222 VAL A CA 1
ATOM 1518 C C . VAL A 1 264 ? -16.077 45.991 -10.962 1.00 42.96 222 VAL A C 1
ATOM 1519 O O . VAL A 1 264 ? -17.282 45.960 -11.215 1.00 43.49 222 VAL A O 1
ATOM 1523 N N . LYS A 1 265 ? -15.147 45.567 -11.808 1.00 44.74 223 LYS A N 1
ATOM 1524 C CA . LYS A 1 265 ? -15.474 45.022 -13.117 1.00 47.80 223 LYS A CA 1
ATOM 1525 C C . LYS A 1 265 ? -16.384 43.796 -12.995 1.00 44.00 223 LYS A C 1
ATOM 1526 O O . LYS A 1 265 ? -17.414 43.717 -13.657 1.00 44.62 223 LYS A O 1
ATOM 1532 N N . LEU A 1 266 ? -16.009 42.855 -12.134 1.00 41.99 224 LEU A N 1
ATOM 1533 C CA . LEU A 1 266 ? -16.846 41.694 -11.848 1.00 42.36 224 LEU A CA 1
ATOM 1534 C C . LEU A 1 266 ? -18.243 42.094 -11.376 1.00 42.20 224 LEU A C 1
ATOM 1535 O O . LEU A 1 266 ? -19.239 41.488 -11.768 1.00 42.33 224 LEU A O 1
ATOM 1540 N N . LEU A 1 267 ? -18.308 43.118 -10.530 1.00 38.90 225 LEU A N 1
ATOM 1541 C CA . LEU A 1 267 ? -19.568 43.541 -9.932 1.00 37.30 225 LEU A CA 1
ATOM 1542 C C . LEU A 1 267 ? -20.452 44.306 -10.910 1.00 37.98 225 LEU A C 1
ATOM 1543 O O . LEU A 1 267 ? -21.654 44.429 -10.695 1.00 38.13 225 LEU A O 1
ATOM 1548 N N . LYS A 1 268 ? -19.858 44.818 -11.982 1.00 40.14 226 LYS A N 1
ATOM 1549 C CA . LYS A 1 268 ? -20.612 45.583 -12.971 1.00 45.99 226 LYS A CA 1
ATOM 1550 C C . LYS A 1 268 ? -21.059 44.727 -14.151 1.00 55.59 226 LYS A C 1
ATOM 1551 O O . LYS A 1 268 ? -21.963 45.107 -14.891 1.00 60.03 226 LYS A O 1
ATOM 1557 N N . ILE A 1 269 ? -20.429 43.569 -14.317 1.00 59.95 227 ILE A N 1
ATOM 1558 C CA . ILE A 1 269 ? -20.695 42.715 -15.471 1.00 65.87 227 ILE A CA 1
ATOM 1559 C C . ILE A 1 269 ? -21.385 41.396 -15.104 1.00 70.45 227 ILE A C 1
ATOM 1560 O O . ILE A 1 269 ? -22.372 41.017 -15.731 1.00 73.24 227 ILE A O 1
ATOM 1565 N N . MET A 1 270 ? -20.868 40.704 -14.090 1.00 70.86 228 MET A N 1
ATOM 1566 C CA . MET A 1 270 ? -21.440 39.427 -13.657 1.00 72.45 228 MET A CA 1
ATOM 1567 C C . MET A 1 270 ? -22.730 39.618 -12.850 1.00 72.82 228 MET A C 1
ATOM 1568 O O . MET A 1 270 ? -22.849 40.578 -12.084 1.00 68.44 228 MET A O 1
ATO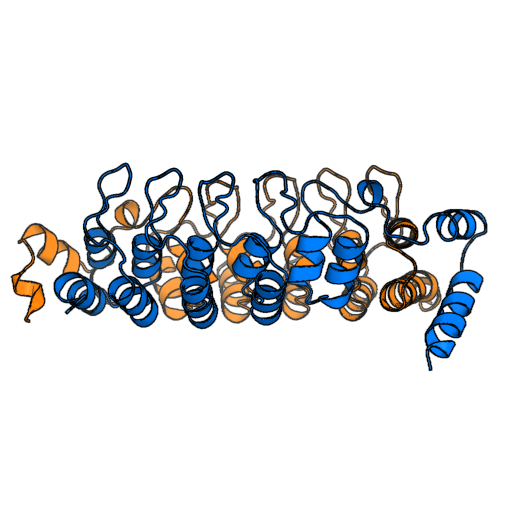M 1573 N N . PRO A 1 271 ? -23.704 38.704 -13.025 0.87 76.47 229 PRO A N 1
ATOM 1574 C CA . PRO A 1 271 ? -23.663 37.570 -13.958 0.87 80.36 229 PRO A CA 1
ATOM 1575 C C . PRO A 1 271 ? -23.982 37.990 -15.393 0.87 85.79 229 PRO A C 1
ATOM 1576 O O . PRO A 1 271 ? -24.464 39.105 -15.606 0.87 85.53 229 PRO A O 1
ATOM 1580 N N . THR A 1 272 ? -23.717 37.101 -16.348 1.00 91.81 230 THR A N 1
ATOM 1581 C CA . THR A 1 272 ? -23.858 37.397 -17.777 1.00 97.69 230 THR A CA 1
ATOM 1582 C C . THR A 1 272 ? -22.977 38.568 -18.201 1.00 99.70 230 THR A C 1
ATOM 1583 O O . THR A 1 272 ? -21.758 38.429 -18.313 1.00 100.43 230 THR A O 1
ATOM 1587 N N . ASP B 2 196 ? -11.470 52.156 -17.919 1.00 116.15 59 ASP B N 1
ATOM 1588 C CA . ASP B 2 196 ? -11.632 51.408 -19.161 1.00 118.08 59 ASP B CA 1
ATOM 1589 C C . ASP B 2 196 ? -13.113 51.205 -19.481 1.00 115.05 59 ASP B C 1
ATOM 1590 O O . ASP B 2 196 ? -13.812 52.150 -19.850 1.00 116.42 59 ASP B O 1
ATOM 1595 N N . GLY B 2 197 ? -13.589 49.973 -19.330 1.00 109.42 60 GLY B N 1
ATOM 1596 C CA . GLY B 2 197 ? -14.971 49.647 -19.624 1.00 103.25 60 GLY B CA 1
ATOM 1597 C C . GLY B 2 197 ? -15.897 50.006 -18.480 1.00 95.81 60 GLY B C 1
ATOM 1598 O O . GLY B 2 197 ? -16.587 51.018 -18.536 1.00 95.11 60 GLY B O 1
ATOM 1599 N N . PRO B 2 198 ? -15.916 49.172 -17.431 1.00 89.21 61 PRO B N 1
ATOM 1600 C CA . PRO B 2 198 ? -16.756 49.371 -16.244 1.00 83.83 61 PRO B CA 1
ATOM 1601 C C . PRO B 2 198 ? -16.490 50.682 -15.504 1.00 78.39 61 PRO B C 1
ATOM 1602 O O . PRO B 2 198 ? -17.371 51.157 -14.792 1.00 76.82 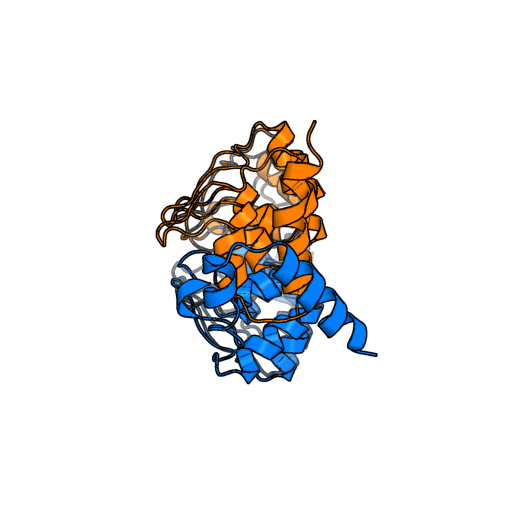61 PRO B O 1
ATOM 1606 N N . ARG B 2 199 ? -15.301 51.253 -15.663 1.00 76.64 62 ARG B N 1
ATOM 1607 C CA . ARG B 2 199 ? -14.969 52.510 -14.997 1.00 75.29 62 ARG B CA 1
ATOM 1608 C C . ARG B 2 199 ? -15.906 53.644 -15.432 1.00 72.34 62 ARG B C 1
ATOM 1609 O O . ARG B 2 199 ? -16.181 54.567 -14.663 1.00 69.51 62 ARG B O 1
ATOM 1617 N N . LYS B 2 200 ? -16.409 53.563 -16.661 1.00 71.53 63 LYS B N 1
ATOM 1618 C CA . LYS B 2 200 ? -17.341 54.566 -17.170 1.00 71.85 63 LYS B CA 1
ATOM 1619 C C . LYS B 2 200 ? -18.720 54.414 -16.529 1.00 66.89 63 LYS B C 1
ATOM 1620 O O . LYS B 2 200 ? -19.553 55.313 -16.618 1.00 67.07 63 LYS B O 1
ATOM 1626 N N . LEU B 2 201 ? -18.955 53.271 -15.888 1.00 62.57 64 LEU B N 1
ATOM 1627 C CA . LEU B 2 201 ? -20.227 53.011 -15.216 1.00 57.17 64 LEU B CA 1
ATOM 1628 C C . LEU B 2 201 ? -20.265 53.660 -13.835 1.00 54.74 64 LEU B C 1
ATOM 1629 O O . LEU B 2 201 ? -21.298 53.658 -13.160 1.00 53.52 64 LEU B O 1
ATOM 1634 N N . LEU B 2 202 ? -19.130 54.212 -13.422 1.00 53.06 65 LEU B N 1
ATOM 1635 C CA . LEU B 2 202 ? -18.993 54.775 -12.085 1.00 49.93 65 LEU B CA 1
ATOM 1636 C C . LEU B 2 202 ? -19.302 56.260 -12.075 1.00 48.44 65 LEU B C 1
ATOM 1637 O O . LEU B 2 202 ? -19.075 56.958 -13.063 1.00 47.16 65 LEU B O 1
ATOM 1642 N N . SER B 2 203 ? -19.818 56.742 -10.952 1.00 48.36 66 SER B N 1
ATOM 1643 C CA . SER B 2 203 ? -20.012 58.175 -10.768 1.00 53.25 66 SER B CA 1
ATOM 1644 C C . SER B 2 203 ? -18.662 58.832 -10.499 1.00 55.72 66 SER B C 1
ATOM 1645 O O . SER B 2 203 ? -17.675 58.151 -10.202 1.00 53.87 66 SER B O 1
ATOM 1648 N N . LYS B 2 204 ? -18.630 60.156 -10.594 1.00 57.27 67 LYS B N 1
ATOM 1649 C CA . LYS B 2 204 ? -17.427 60.927 -10.304 1.00 60.08 67 LYS B CA 1
ATOM 1650 C C . LYS B 2 204 ? -16.916 60.610 -8.900 1.00 56.94 67 LYS B C 1
ATOM 1651 O O . LYS B 2 204 ? -15.717 60.424 -8.689 1.00 55.49 67 LYS B O 1
ATOM 1657 N N . GLU B 2 205 ? -17.841 60.530 -7.950 1.00 55.09 68 GLU B N 1
ATOM 1658 C CA . GLU B 2 205 ? -17.509 60.260 -6.559 1.00 53.73 68 GLU B CA 1
ATOM 1659 C C . GLU B 2 205 ? -16.944 58.852 -6.396 1.00 54.92 68 GLU B C 1
ATOM 1660 O O . GLU B 2 205 ? -16.030 58.625 -5.603 1.00 56.22 68 GLU B O 1
ATOM 1666 N N . GLU B 2 206 ? -17.489 57.908 -7.156 1.00 53.98 69 GLU B N 1
ATOM 1667 C CA . GLU B 2 206 ? -17.026 56.527 -7.091 1.00 50.34 69 GLU B CA 1
ATOM 1668 C C . GLU B 2 206 ? -15.664 56.359 -7.765 1.00 50.74 69 GLU B C 1
ATOM 1669 O O . GLU B 2 206 ? -14.820 55.597 -7.286 1.00 47.13 69 GLU B O 1
ATOM 1675 N N . LYS B 2 207 ? -15.451 57.069 -8.870 1.00 54.31 70 LYS B N 1
ATOM 1676 C CA . LYS B 2 207 ? -14.159 57.031 -9.552 1.00 59.04 70 LYS B CA 1
ATOM 1677 C C . LYS B 2 207 ? -13.062 57.621 -8.670 1.00 59.08 70 LYS B C 1
ATOM 1678 O O . LYS B 2 207 ? -11.937 57.120 -8.635 1.00 57.54 70 LYS B O 1
ATOM 1684 N N . PHE B 2 208 ? -13.406 58.683 -7.952 1.00 58.58 71 PHE B N 1
ATOM 1685 C CA . PHE B 2 208 ? -12.489 59.308 -7.013 1.00 59.54 71 PHE B CA 1
ATOM 1686 C C . PHE B 2 208 ? -12.070 58.318 -5.923 1.00 57.76 71 PHE B C 1
ATOM 1687 O O . PHE B 2 208 ? -10.921 58.322 -5.480 1.00 56.29 71 PHE B O 1
ATOM 1695 N N . MET B 2 209 ? -13.005 57.471 -5.499 1.00 55.42 72 MET B N 1
ATOM 1696 C CA . MET B 2 209 ? -12.709 56.430 -4.522 1.00 53.70 72 MET B CA 1
ATOM 1697 C C . MET B 2 209 ? -11.736 55.411 -5.097 1.00 49.21 72 MET B C 1
ATOM 1698 O O . MET B 2 209 ? -10.797 54.987 -4.426 1.00 46.71 72 MET B O 1
ATOM 1703 N N . LEU B 2 210 ? -11.979 55.019 -6.343 1.00 46.83 73 LEU B N 1
ATOM 1704 C CA . LEU B 2 210 ? -11.201 53.975 -6.994 1.00 45.18 73 LEU B CA 1
ATOM 1705 C C . LEU B 2 210 ? -9.746 54.395 -7.180 1.00 49.32 73 LEU B C 1
ATOM 1706 O O . LEU B 2 210 ? -8.831 53.575 -7.070 1.00 47.74 73 LEU B O 1
ATOM 1711 N N . ASN B 2 211 ? -9.545 55.679 -7.456 1.00 51.61 74 ASN B N 1
ATOM 1712 C CA . ASN B 2 211 ? -8.220 56.216 -7.728 1.00 55.74 74 ASN B CA 1
ATOM 1713 C C . ASN B 2 211 ? -7.486 56.702 -6.479 1.00 53.12 74 ASN B C 1
ATOM 1714 O O . ASN B 2 211 ? -6.364 57.197 -6.565 1.00 52.37 74 ASN B O 1
ATOM 1719 N N . SER B 2 212 ? -8.126 56.562 -5.323 1.00 51.82 75 SER B N 1
ATOM 1720 C CA . SER B 2 212 ? -7.553 57.035 -4.070 1.00 53.50 75 SER B CA 1
ATOM 1721 C C . SER B 2 212 ? -6.276 56.280 -3.711 1.00 54.63 75 SER B C 1
ATOM 1722 O O . SER B 2 212 ? -6.196 55.061 -3.858 1.00 50.47 75 SER B O 1
ATOM 1725 N N . ARG B 2 213 ? -5.280 57.015 -3.228 1.00 59.28 76 ARG B N 1
ATOM 1726 C CA . ARG B 2 213 ? -3.993 56.427 -2.878 1.00 60.28 76 ARG B CA 1
ATOM 1727 C C . ARG B 2 213 ? -4.031 55.720 -1.525 1.00 58.77 76 ARG B C 1
ATOM 1728 O O . ARG B 2 213 ? -3.132 54.952 -1.195 1.00 61.59 76 ARG B O 1
ATOM 1736 N N . ASN B 2 214 ? -5.080 55.973 -0.750 1.00 56.13 77 ASN B N 1
ATOM 1737 C CA . ASN B 2 214 ? -5.234 55.334 0.551 1.00 55.51 77 ASN B CA 1
ATOM 1738 C C . ASN B 2 214 ? -6.654 54.812 0.754 1.00 53.47 77 ASN B C 1
ATOM 1739 O O . ASN B 2 214 ? -7.621 55.485 0.401 1.00 53.05 77 ASN B O 1
ATOM 1744 N N . PRO B 2 215 ? -6.782 53.604 1.324 1.00 50.92 78 PRO B N 1
ATOM 1745 C CA . PRO B 2 215 ? -8.095 52.977 1.517 1.00 49.31 78 PRO B CA 1
ATOM 1746 C C . PRO B 2 215 ? -8.973 53.753 2.493 1.00 50.15 78 PRO B C 1
ATOM 1747 O O . PRO B 2 215 ? -8.462 54.418 3.391 1.00 51.82 78 PRO B O 1
ATOM 1751 N N . ASP B 2 216 ? -10.284 53.668 2.302 1.00 48.18 79 ASP B N 1
ATOM 1752 C CA . ASP B 2 216 ? -11.244 54.206 3.252 1.00 48.73 79 ASP B CA 1
ATOM 1753 C C . ASP B 2 216 ? -11.770 53.020 4.047 1.00 48.47 79 ASP B C 1
ATOM 1754 O O . ASP B 2 216 ? -12.772 52.415 3.676 1.00 48.99 79 ASP B O 1
ATOM 1759 N N . LEU B 2 217 ? -11.093 52.695 5.143 1.00 50.45 80 LEU B N 1
ATOM 1760 C CA . LEU B 2 217 ? -11.360 51.455 5.866 1.00 53.17 80 LEU B CA 1
ATOM 1761 C C . LEU B 2 217 ? -12.684 51.425 6.627 1.00 52.93 80 LEU B C 1
ATOM 1762 O O . LEU B 2 217 ? -13.212 50.349 6.908 1.00 55.57 80 LEU B O 1
ATOM 1767 N N . ALA B 2 218 ? -13.218 52.595 6.962 1.00 49.32 81 ALA B N 1
ATOM 1768 C CA . ALA B 2 218 ? -14.505 52.657 7.645 1.00 47.32 81 ALA B CA 1
ATOM 1769 C C . ALA B 2 218 ? -15.608 52.019 6.798 1.00 46.05 81 ALA B C 1
ATOM 1770 O O . ALA B 2 218 ? -16.460 51.300 7.317 1.00 46.70 81 ALA B O 1
ATOM 1772 N N . VAL B 2 219 ? -15.580 52.276 5.494 1.00 44.15 82 VAL B N 1
ATOM 1773 C CA . VAL B 2 219 ? -16.524 51.645 4.577 1.00 42.85 82 VAL B CA 1
ATOM 1774 C C . VAL B 2 219 ? -16.352 50.123 4.580 1.00 40.73 82 VAL B C 1
ATOM 1775 O O . VAL B 2 219 ? -17.330 49.374 4.547 1.00 40.26 82 VAL B O 1
ATOM 1779 N N . ALA B 2 220 ? -15.107 49.666 4.647 1.00 41.46 83 ALA B N 1
ATOM 1780 C CA . ALA B 2 220 ? -14.810 48.236 4.532 1.00 40.76 83 ALA B CA 1
ATOM 1781 C C . ALA B 2 220 ? -14.947 47.452 5.835 1.00 37.25 83 ALA B C 1
ATOM 1782 O O . ALA B 2 220 ? -14.615 46.271 5.880 1.00 37.28 83 ALA B O 1
ATOM 1784 N N . THR B 2 221 ? -15.437 48.100 6.886 1.00 36.97 84 THR B N 1
ATOM 1785 C CA . THR B 2 221 ? -15.436 47.498 8.219 1.00 35.44 84 THR B CA 1
ATOM 1786 C C . THR B 2 221 ? -16.826 47.403 8.845 1.00 34.81 84 THR B C 1
ATOM 1787 O O . THR B 2 221 ? -17.657 48.295 8.683 1.00 36.06 84 THR B O 1
ATOM 1791 N N . SER B 2 222 ? -17.066 46.306 9.555 1.00 34.28 85 SER B N 1
ATOM 1792 C CA . SER B 2 222 ? -18.198 46.187 10.464 1.00 34.54 85 SER B CA 1
ATOM 1793 C C . SER B 2 222 ? -17.654 45.666 11.793 1.00 35.60 85 SER B C 1
ATOM 1794 O O . SER B 2 222 ? -16.466 45.383 11.907 1.00 36.06 85 SER B O 1
ATOM 1797 N N . LYS B 2 223 ? -18.513 45.531 12.794 1.00 36.19 86 LYS B N 1
ATOM 1798 C CA . LYS B 2 223 ? -18.087 44.992 14.080 1.00 37.95 86 LYS B CA 1
ATOM 1799 C C . LYS B 2 223 ? -17.711 43.514 13.962 1.00 34.28 86 LYS B C 1
ATOM 1800 O O . LYS B 2 223 ? -16.819 43.031 14.659 1.00 32.12 86 LYS B O 1
ATOM 1806 N N . LYS B 2 224 ? -18.392 42.807 13.067 1.00 33.11 87 LYS B N 1
ATOM 1807 C CA . LYS B 2 224 ? -18.195 41.370 12.888 1.00 29.24 87 LYS B CA 1
ATOM 1808 C C . LYS B 2 224 ? -17.061 41.033 11.917 1.00 31.09 87 LYS B C 1
ATOM 1809 O O . LYS B 2 224 ? -16.249 40.144 12.182 1.00 27.56 87 LYS B O 1
ATOM 1815 N N . TRP B 2 225 ? -17.022 41.730 10.783 1.00 30.15 88 TRP B N 1
ATOM 1816 C CA . TRP B 2 225 ? -16.030 41.452 9.750 1.00 30.17 88 TRP B CA 1
ATOM 1817 C C . TRP B 2 225 ? -15.049 42.614 9.604 1.00 31.68 88 TRP B C 1
ATOM 1818 O O . TRP B 2 225 ? -15.355 43.626 8.968 1.00 31.40 88 TRP B O 1
ATOM 1829 N N . LEU B 2 226 ? -13.872 42.461 10.198 1.00 29.02 89 LEU B N 1
ATOM 1830 C CA . LEU B 2 226 ? -12.827 43.474 10.111 1.00 28.06 89 LEU B CA 1
ATOM 1831 C C . LEU B 2 226 ? -11.907 43.104 8.959 1.00 28.89 89 LEU B C 1
ATOM 1832 O O . LEU B 2 226 ? -11.469 41.957 8.864 1.00 30.83 89 LEU B O 1
ATOM 1837 N N . PRO B 2 227 ? -11.610 44.073 8.079 1.00 29.41 90 PRO B N 1
ATOM 1838 C CA . PRO B 2 227 ? -10.839 43.796 6.859 1.00 27.80 90 PRO B CA 1
ATOM 1839 C C . PRO B 2 227 ? -9.477 43.174 7.156 1.00 29.33 90 PRO B C 1
ATOM 1840 O O . PRO B 2 227 ? -9.070 42.256 6.444 1.00 29.54 90 PRO B O 1
ATOM 1844 N N . LEU B 2 228 ? -8.800 43.636 8.202 1.00 29.70 91 LEU B N 1
ATOM 1845 C CA . LEU B 2 228 ? -7.531 43.028 8.599 1.00 31.41 91 LEU B CA 1
ATOM 1846 C C . LEU B 2 228 ? -7.710 41.566 8.999 1.00 31.03 91 LEU B C 1
ATOM 1847 O O . LEU B 2 228 ? -6.887 40.714 8.658 1.00 32.86 91 LEU B O 1
ATOM 1852 N N . HIS B 2 229 ? -8.781 41.279 9.735 1.00 27.13 92 HIS B N 1
ATOM 1853 C CA . HIS B 2 229 ? -9.047 39.914 10.179 1.00 26.91 92 HIS B CA 1
ATOM 1854 C C . HIS B 2 229 ? -9.372 39.013 8.999 1.00 28.74 92 HIS B C 1
ATOM 1855 O O . HIS B 2 229 ? -8.893 37.879 8.915 1.00 31.70 92 HIS B O 1
ATOM 1862 N N . THR B 2 230 ? -10.200 39.524 8.092 1.00 26.16 93 THR B N 1
ATOM 1863 C CA . THR B 2 230 ? -10.592 38.776 6.907 1.00 26.18 93 THR B CA 1
ATOM 1864 C C . THR B 2 230 ? -9.379 38.455 6.038 1.00 27.14 93 THR B C 1
ATOM 1865 O O . THR B 2 230 ? -9.216 37.324 5.576 1.00 27.87 93 THR B O 1
ATOM 1869 N N . LEU B 2 231 ? -8.534 39.454 5.809 1.00 27.88 94 LEU B N 1
ATOM 1870 C CA . LEU B 2 231 ? -7.366 39.272 4.955 1.00 28.39 94 LEU B CA 1
ATOM 1871 C C . LEU B 2 231 ? -6.408 38.243 5.550 1.00 29.56 94 LEU B C 1
ATOM 1872 O O . LEU B 2 231 ? -5.832 37.430 4.827 1.00 33.43 94 LEU B O 1
ATOM 1877 N N . ALA B 2 232 ? -6.257 38.269 6.869 1.00 28.83 95 ALA B N 1
ATOM 1878 C CA . ALA B 2 232 ? -5.409 37.297 7.548 1.00 30.06 95 ALA B CA 1
ATOM 1879 C C . ALA B 2 232 ? -6.018 35.900 7.499 1.00 31.66 95 ALA B C 1
ATOM 1880 O O . ALA B 2 232 ? -5.318 34.923 7.223 1.00 34.01 95 ALA B O 1
ATOM 1882 N N . ALA B 2 233 ? -7.318 35.815 7.770 1.00 29.43 96 ALA B N 1
ATOM 1883 C CA . ALA B 2 233 ? -8.015 34.533 7.846 1.00 30.60 96 ALA B CA 1
ATOM 1884 C C . ALA B 2 233 ? -7.973 33.775 6.529 1.00 34.39 96 ALA B C 1
ATOM 1885 O O . ALA B 2 233 ? -7.938 32.543 6.515 1.00 36.39 96 ALA B O 1
ATOM 1887 N N . CYS B 2 234 ? -7.972 34.503 5.420 1.00 32.52 97 CYS B N 1
ATOM 1888 C CA . CYS B 2 234 ? -7.941 33.842 4.126 1.00 33.65 97 CYS B CA 1
ATOM 1889 C C . CYS B 2 234 ? -6.532 33.789 3.526 1.00 34.97 97 CYS B C 1
ATOM 1890 O O . CYS B 2 234 ? -6.332 33.253 2.442 1.00 37.96 97 CYS B O 1
ATOM 1893 N N . GLY B 2 235 ? -5.555 34.333 4.244 1.00 34.78 98 GLY B N 1
ATOM 1894 C CA . GLY B 2 235 ? -4.156 34.125 3.899 1.00 32.68 98 GLY B CA 1
ATOM 1895 C C . GLY B 2 235 ? -3.503 35.165 3.008 1.00 35.19 98 GLY B C 1
ATOM 1896 O O . GLY B 2 235 ? -2.431 34.918 2.458 1.00 34.84 98 GLY B O 1
ATOM 1897 N N . GLU B 2 236 ? -4.132 36.330 2.864 1.00 35.56 99 GLU B N 1
ATOM 1898 C CA . GLU B 2 236 ? -3.593 37.384 2.003 1.00 34.26 99 GLU B CA 1
ATOM 1899 C C . GLU B 2 236 ? -2.439 38.128 2.668 1.00 36.68 99 GLU B C 1
ATOM 1900 O O . GLU B 2 236 ? -2.609 39.259 3.124 1.00 38.83 99 GLU B O 1
ATOM 1906 N N . PHE B 2 237 ? -1.268 37.498 2.715 1.00 38.24 100 PHE B N 1
ATOM 1907 C CA . PHE B 2 237 ? -0.111 38.076 3.400 1.00 37.12 100 PHE B CA 1
ATOM 1908 C C . PHE B 2 237 ? 0.296 39.463 2.908 1.00 36.02 100 PHE B C 1
ATOM 1909 O O . PHE B 2 237 ? 0.455 40.385 3.710 1.00 37.91 100 PHE B O 1
ATOM 1917 N N . TYR B 2 238 ? 0.499 39.603 1.602 1.00 35.66 101 TYR B N 1
ATOM 1918 C CA . TYR B 2 238 ? 0.912 40.884 1.032 1.00 36.27 101 TYR B CA 1
ATOM 1919 C C . TYR B 2 238 ? -0.083 42.005 1.354 1.00 36.61 101 TYR B C 1
ATOM 1920 O O . TYR B 2 238 ? 0.316 43.137 1.632 1.00 37.63 101 TYR B O 1
ATOM 1929 N N . LEU B 2 239 ? -1.374 41.685 1.325 1.00 35.37 102 LEU B N 1
ATOM 1930 C CA . LEU B 2 239 ? -2.411 42.684 1.590 1.00 35.81 102 LEU B CA 1
ATOM 1931 C C . LEU B 2 239 ? -2.518 43.024 3.078 1.00 35.12 102 LEU B C 1
ATOM 1932 O O . LEU B 2 239 ? -2.767 44.174 3.438 1.00 35.66 102 LEU B O 1
ATOM 1937 N N . VAL B 2 240 ? -2.336 42.025 3.937 1.00 30.64 103 VAL B N 1
ATOM 1938 C CA . VAL B 2 240 ? -2.272 42.274 5.368 1.00 32.27 103 VAL B CA 1
ATOM 1939 C C . VAL B 2 240 ? -1.159 43.277 5.658 1.00 33.82 103 VAL B C 1
ATOM 1940 O O . VAL B 2 240 ? -1.366 44.258 6.370 1.00 31.57 103 VAL B O 1
ATOM 1944 N N . ASP B 2 241 ? 0.012 43.035 5.080 1.00 34.25 104 ASP B N 1
ATOM 1945 C CA . ASP B 2 241 ? 1.154 43.925 5.268 1.00 35.87 104 ASP B CA 1
ATOM 1946 C C . ASP B 2 241 ? 0.896 45.323 4.714 1.00 37.23 104 ASP B C 1
ATOM 1947 O O . ASP B 2 241 ? 1.318 46.311 5.310 1.00 36.94 104 ASP B O 1
ATOM 1952 N N . SER B 2 242 ? 0.209 45.403 3.576 1.00 38.59 105 SER B N 1
ATOM 1953 C CA . SER B 2 242 ? -0.161 46.694 2.998 1.00 43.99 105 SER B CA 1
ATOM 1954 C C . SER B 2 242 ? -1.086 47.476 3.924 1.00 45.64 105 SER B C 1
ATOM 1955 O O . SER B 2 242 ? -0.884 48.668 4.143 1.00 47.80 105 SER B O 1
ATOM 1958 N N . LEU B 2 243 ? -2.102 46.805 4.462 1.00 43.14 106 LEU B N 1
ATOM 1959 C CA . LEU B 2 243 ? -3.055 47.463 5.353 1.00 43.37 106 LEU B CA 1
ATOM 1960 C C . LEU B 2 243 ? -2.363 48.000 6.592 1.00 43.90 106 LEU B C 1
ATOM 1961 O O . LEU B 2 243 ? -2.633 49.120 7.030 1.00 46.72 106 LEU B O 1
ATOM 1966 N N . LEU B 2 244 ? -1.465 47.194 7.150 1.00 38.09 107 LEU B N 1
ATOM 1967 C CA . LEU B 2 244 ? -0.763 47.555 8.370 1.00 37.46 107 LEU B CA 1
ATOM 1968 C C . LEU B 2 244 ? 0.211 48.711 8.157 1.00 44.01 107 LEU B C 1
ATOM 1969 O O . LEU B 2 244 ? 0.730 49.281 9.117 1.00 44.74 107 LEU B O 1
ATOM 1974 N N . LYS B 2 245 ? 0.464 49.052 6.900 1.00 45.53 108 LYS B N 1
ATOM 1975 C CA . LYS B 2 245 ? 1.318 50.190 6.602 1.00 50.01 108 LYS B CA 1
ATOM 1976 C C . LYS B 2 245 ? 0.528 51.494 6.657 1.00 49.34 108 LYS B C 1
ATOM 1977 O O . LYS B 2 245 ? 1.105 52.579 6.693 1.00 52.10 108 LYS B O 1
ATOM 1983 N N . HIS B 2 246 ? -0.795 51.374 6.682 1.00 48.48 109 HIS B N 1
ATOM 1984 C CA . HIS B 2 246 ? -1.665 52.523 6.897 1.00 50.71 109 HIS B CA 1
ATOM 1985 C C . HIS B 2 246 ? -1.997 52.658 8.382 1.00 54.32 109 HIS B C 1
ATOM 1986 O O . HIS B 2 246 ? -1.300 52.100 9.229 1.00 57.25 109 HIS B O 1
ATOM 1993 N N . ASN B 2 247 ? -3.047 53.404 8.704 1.00 58.06 110 ASN B N 1
ATOM 1994 C CA . ASN B 2 247 ? -3.382 53.660 10.105 1.00 63.85 110 ASN B CA 1
ATOM 1995 C C . ASN B 2 247 ? -4.333 52.613 10.670 1.00 64.82 110 ASN B C 1
ATOM 1996 O O . ASN B 2 247 ? -5.555 52.775 10.623 1.00 68.10 110 ASN B O 1
ATOM 2001 N N . LEU B 2 248 ? -3.760 51.535 11.197 1.00 59.20 111 LEU B N 1
ATOM 2002 C CA . LEU B 2 248 ? -4.546 50.403 11.667 1.00 52.61 111 LEU B CA 1
ATOM 2003 C C . LEU B 2 248 ? -4.074 49.901 13.018 1.00 47.28 111 LEU B C 1
ATOM 2004 O O . LEU B 2 248 ? -2.881 49.682 13.232 1.00 48.86 111 LEU B O 1
ATOM 2009 N N . ASP B 2 249 ? -5.021 49.709 13.927 1.00 40.76 112 ASP B N 1
ATOM 2010 C CA . ASP B 2 249 ? -4.727 49.069 15.198 1.00 41.15 112 ASP B CA 1
ATOM 2011 C C . ASP B 2 249 ? -4.575 47.559 14.987 1.00 38.85 112 ASP B C 1
ATOM 2012 O O . ASP B 2 249 ? -5.542 46.861 14.680 1.00 38.89 112 ASP B O 1
ATOM 2017 N N . ILE B 2 250 ? -3.355 47.062 15.157 1.00 37.91 113 ILE B N 1
ATOM 2018 C CA . ILE B 2 250 ? -3.061 45.651 14.939 1.00 38.07 113 ILE B CA 1
ATOM 2019 C C . ILE B 2 250 ? -3.738 44.753 15.986 1.00 38.53 113 ILE B C 1
ATOM 2020 O O . ILE B 2 250 ? -3.921 43.550 15.767 1.00 34.33 113 ILE B O 1
ATOM 2025 N N . ASN B 2 251 ? -4.122 45.346 17.114 1.00 37.55 114 ASN B N 1
ATOM 2026 C CA . ASN B 2 251 ? -4.729 44.603 18.212 1.00 35.77 114 ASN B CA 1
ATOM 2027 C C . ASN B 2 251 ? -6.245 44.773 18.289 1.00 36.81 114 ASN B C 1
ATOM 2028 O O . ASN B 2 251 ? -6.867 44.358 19.265 1.00 37.95 114 ASN B O 1
ATOM 2033 N N . ALA B 2 252 ? -6.833 45.395 17.270 1.00 35.52 115 ALA B N 1
ATOM 2034 C CA . ALA B 2 252 ? -8.277 45.619 17.240 1.00 37.65 115 ALA B CA 1
ATOM 2035 C C . ALA B 2 252 ? -9.063 44.309 17.333 1.00 39.99 115 ALA B C 1
ATOM 2036 O O . ALA B 2 252 ? -8.635 43.275 16.814 1.00 39.21 115 ALA B O 1
ATOM 2038 N N . THR B 2 253 ? -10.219 44.367 17.987 1.00 38.58 116 THR B N 1
ATOM 2039 C CA . THR B 2 253 ? -11.019 43.173 18.234 1.00 37.16 116 THR B CA 1
ATOM 2040 C C . THR B 2 253 ? -12.318 43.168 17.431 1.00 34.28 116 THR B C 1
ATOM 2041 O O . THR B 2 253 ? -12.880 44.224 17.127 1.00 33.93 116 THR B O 1
ATOM 2045 N N . ASP B 2 254 ? -12.800 41.976 17.098 1.00 30.35 117 ASP B N 1
ATOM 2046 C CA . ASP B 2 254 ? -14.110 41.852 16.472 1.00 29.97 117 ASP B CA 1
ATOM 2047 C C . ASP B 2 254 ? -15.201 41.873 17.536 1.00 34.65 117 ASP B C 1
ATOM 2048 O O . ASP B 2 254 ? -14.916 42.060 18.720 1.00 35.89 117 ASP B O 1
ATOM 2053 N N . VAL B 2 255 ? -16.443 41.660 17.114 1.00 37.23 118 VAL B N 1
ATOM 2054 C CA . VAL B 2 255 ? -17.591 41.747 18.011 1.00 39.58 118 VAL B CA 1
ATOM 2055 C C . VAL B 2 255 ? -17.523 40.699 19.127 1.00 41.53 118 VAL B C 1
ATOM 2056 O O . VAL B 2 255 ? -18.185 40.830 20.155 1.00 42.42 118 VAL B O 1
ATOM 2060 N N . GLY B 2 256 ? -16.698 39.676 18.927 1.00 42.79 119 GLY B N 1
ATOM 2061 C CA . GLY B 2 256 ? -16.557 38.606 19.894 1.00 44.02 119 GLY B CA 1
ATOM 2062 C C . GLY B 2 256 ? -15.294 38.697 20.731 1.00 46.53 119 GLY B C 1
ATOM 2063 O O . GLY B 2 256 ? -15.025 37.820 21.550 1.00 49.70 119 GLY B O 1
ATOM 2064 N N . GLY B 2 257 ? -14.512 39.753 20.527 1.00 43.25 120 GLY B N 1
ATOM 2065 C CA . GLY B 2 257 ? -13.319 39.974 21.329 1.00 40.50 120 GLY B CA 1
ATOM 2066 C C . GLY B 2 257 ? -12.053 39.312 20.811 1.00 38.39 120 GLY B C 1
ATOM 2067 O O . GLY B 2 257 ? -11.049 39.241 21.519 1.00 41.11 120 GLY B O 1
ATOM 2068 N N . LEU B 2 258 ? -12.089 38.820 19.578 1.00 35.22 121 LEU B N 1
ATOM 2069 C CA . LEU B 2 258 ? -10.910 38.195 18.983 1.00 34.53 121 LEU B CA 1
ATOM 2070 C C . LEU B 2 258 ? -10.104 39.211 18.180 1.00 33.90 121 LEU B C 1
ATOM 2071 O O . LEU B 2 258 ? -10.659 40.170 17.652 1.00 34.09 121 LEU B O 1
ATOM 2076 N N . THR B 2 259 ? -8.799 38.985 18.082 1.00 33.31 122 THR B N 1
ATOM 2077 C CA . THR B 2 259 ? -7.919 39.845 17.300 1.00 32.42 122 THR B CA 1
ATOM 2078 C C . THR B 2 259 ? -7.477 39.120 16.041 1.00 32.34 122 THR B C 1
ATOM 2079 O O . THR B 2 259 ? -7.808 37.948 15.840 1.00 30.86 122 THR B O 1
ATOM 2083 N N . VAL B 2 260 ? -6.714 39.816 15.204 1.00 31.16 123 VAL B N 1
ATOM 2084 C CA . VAL B 2 260 ? -6.184 39.235 13.971 1.00 31.80 123 VAL B CA 1
ATOM 2085 C C . VAL B 2 260 ? -5.292 38.009 14.244 1.00 34.04 123 VAL B C 1
ATOM 2086 O O . VAL B 2 260 ? -5.216 37.088 13.424 1.00 34.54 123 VAL B O 1
ATOM 2090 N N . LEU B 2 261 ? -4.643 37.991 15.407 1.00 34.03 124 LEU B N 1
ATOM 2091 C CA . LEU B 2 261 ? -3.805 36.858 15.807 1.00 33.33 124 LEU B CA 1
ATOM 2092 C C . LEU B 2 261 ? -4.625 35.593 16.008 1.00 32.00 124 LEU B C 1
ATOM 2093 O O . LEU B 2 261 ? -4.212 34.515 15.586 1.00 35.47 124 LEU B O 1
ATOM 2098 N N . HIS B 2 262 ? -5.784 35.725 16.647 1.00 30.86 125 HIS B N 1
ATOM 2099 C CA . HIS B 2 262 ? -6.703 34.601 16.796 1.00 32.50 125 HIS B CA 1
ATOM 2100 C C . HIS B 2 262 ? -7.049 34.003 15.442 1.00 34.07 125 HIS B C 1
ATOM 2101 O O . HIS B 2 262 ? -7.023 32.786 15.267 1.00 33.60 125 HIS B O 1
ATOM 2108 N N . ARG B 2 263 ? -7.383 34.867 14.488 1.00 35.21 126 ARG B N 1
ATOM 2109 C CA . ARG B 2 263 ? -7.817 34.420 13.169 1.00 33.30 126 ARG B CA 1
ATOM 2110 C C . ARG B 2 263 ? -6.686 33.734 12.400 1.00 33.49 126 ARG B C 1
ATOM 2111 O O . ARG B 2 263 ? -6.891 32.695 11.776 1.00 34.24 126 ARG B O 1
ATOM 2119 N N . ALA B 2 264 ? -5.492 34.313 12.452 1.00 31.16 127 ALA B N 1
ATOM 2120 C CA . ALA B 2 264 ? -4.336 33.717 11.794 1.00 29.49 127 ALA B CA 1
ATOM 2121 C C . ALA B 2 264 ? -3.995 32.357 12.412 1.00 31.18 127 ALA B C 1
ATOM 2122 O O . ALA B 2 264 ? -3.647 31.405 11.707 1.00 32.52 127 ALA B O 1
ATOM 2124 N N . ILE B 2 265 ? -4.117 32.265 13.732 1.00 30.68 128 ILE B N 1
ATOM 2125 C CA . ILE B 2 265 ? -3.783 31.033 14.441 1.00 32.42 128 ILE B CA 1
ATOM 2126 C C . ILE B 2 265 ? -4.803 29.918 14.202 1.00 35.34 128 ILE B C 1
ATOM 2127 O O . ILE B 2 265 ? -4.429 28.788 13.883 1.00 36.45 128 ILE B O 1
ATOM 2132 N N . ILE B 2 266 ? -6.086 30.240 14.348 1.00 35.39 129 ILE B N 1
ATOM 2133 C CA . ILE B 2 266 ? -7.154 29.257 14.165 1.00 36.97 129 ILE B CA 1
ATOM 2134 C C . ILE B 2 266 ? -7.110 28.634 12.765 1.00 37.99 129 ILE B C 1
ATOM 2135 O O . ILE B 2 266 ? -7.322 27.429 12.604 1.00 39.89 129 ILE B O 1
ATOM 2140 N N . GLY B 2 267 ? -6.814 29.453 11.759 1.00 35.04 130 GLY B N 1
ATOM 2141 C CA . GLY B 2 267 ? -6.730 28.969 10.394 1.00 35.36 130 GLY B CA 1
ATOM 2142 C C . GLY B 2 267 ? -5.365 28.417 10.020 1.00 38.37 130 GLY B C 1
ATOM 2143 O O . GLY B 2 267 ? -5.133 28.058 8.866 1.00 40.58 130 GLY B O 1
ATOM 2144 N N . LYS B 2 268 ? -4.465 28.347 10.998 1.00 37.97 131 LYS B N 1
ATOM 2145 C CA . LYS B 2 268 ? -3.100 27.869 10.774 1.00 38.97 131 LYS B CA 1
ATOM 2146 C C . LYS B 2 268 ? -2.389 28.625 9.651 1.00 38.00 131 LYS B C 1
ATOM 2147 O O . LYS B 2 268 ? -1.688 28.033 8.833 1.00 37.39 131 LYS B O 1
ATOM 2153 N N . LYS B 2 269 ? -2.579 29.939 9.623 1.00 36.34 132 LYS B N 1
ATOM 2154 C CA . LYS B 2 269 ? -1.850 30.793 8.696 1.00 36.27 132 LYS B CA 1
ATOM 2155 C C . LYS B 2 269 ? -0.502 31.134 9.320 1.00 38.48 132 LYS B C 1
ATOM 2156 O O . LYS B 2 269 ? -0.326 32.203 9.922 1.00 36.29 132 LYS B O 1
ATOM 2162 N N . GLN B 2 270 ? 0.446 30.215 9.170 1.00 37.63 133 GLN B N 1
ATOM 2163 C CA . GLN B 2 270 ? 1.694 30.247 9.929 1.00 41.69 133 GLN B CA 1
ATOM 2164 C C . GLN B 2 270 ? 2.594 31.446 9.628 1.00 41.11 133 GLN B C 1
ATOM 2165 O O . GLN B 2 270 ? 3.142 32.059 10.544 1.00 41.94 133 GLN B O 1
ATOM 2171 N N . ALA B 2 271 ? 2.753 31.773 8.351 1.00 39.46 134 ALA B N 1
ATOM 2172 C CA . ALA B 2 271 ? 3.607 32.889 7.963 1.00 41.31 134 ALA B CA 1
ATOM 2173 C C . ALA B 2 271 ? 3.033 34.212 8.466 1.00 38.94 134 ALA B C 1
ATOM 2174 O O . ALA B 2 271 ? 3.764 35.069 8.960 1.00 40.31 134 ALA B O 1
ATOM 2176 N N . ILE B 2 272 ? 1.721 34.365 8.339 1.00 34.93 135 ILE B N 1
ATOM 2177 C CA . ILE B 2 272 ? 1.036 35.558 8.817 1.00 33.92 135 ILE B CA 1
ATOM 2178 C C . ILE B 2 272 ? 1.131 35.668 10.341 1.00 34.26 135 ILE B C 1
ATOM 2179 O O . ILE B 2 272 ? 1.314 36.759 10.881 1.00 34.57 135 ILE B O 1
ATOM 2184 N N . THR B 2 273 ? 1.042 34.533 11.029 1.00 32.47 136 THR B N 1
ATOM 2185 C CA . THR B 2 273 ? 1.149 34.519 12.484 1.00 35.28 136 THR B CA 1
ATOM 2186 C C . THR B 2 273 ? 2.533 34.975 12.938 1.00 35.24 136 THR B C 1
ATOM 2187 O O . THR B 2 273 ? 2.655 35.787 13.853 1.00 35.28 136 THR B O 1
ATOM 2191 N N . ASN B 2 274 ? 3.569 34.450 12.290 1.00 35.91 137 ASN B N 1
ATOM 2192 C CA . ASN B 2 274 ? 4.941 34.862 12.568 1.00 36.18 137 ASN B CA 1
ATOM 2193 C C . ASN B 2 274 ? 5.119 36.350 12.321 1.00 36.61 137 ASN B C 1
ATOM 2194 O O . ASN B 2 274 ? 5.718 37.062 13.129 1.00 38.87 137 ASN B O 1
ATOM 2199 N N . TYR B 2 275 ? 4.603 36.807 11.185 1.00 32.72 138 TYR B N 1
ATOM 2200 C CA . TYR B 2 275 ? 4.710 38.203 10.794 1.00 35.26 138 TYR B CA 1
ATOM 2201 C C . TYR B 2 275 ? 4.050 39.119 11.825 1.00 36.01 138 TYR B C 1
ATOM 2202 O O . TYR B 2 275 ? 4.651 40.092 12.269 1.00 37.35 138 TYR B O 1
ATOM 2211 N N . LEU B 2 276 ? 2.818 38.796 12.204 1.00 34.29 139 LEU B N 1
ATOM 2212 C CA . LEU B 2 276 ? 2.082 39.593 13.184 1.00 35.10 139 LEU B CA 1
ATOM 2213 C C . LEU B 2 276 ? 2.835 39.769 14.506 1.00 37.15 139 LEU B C 1
ATOM 2214 O O . LEU B 2 276 ? 2.912 40.874 15.037 1.00 40.12 139 LEU B O 1
ATOM 2219 N N . LEU B 2 277 ? 3.406 38.686 15.021 1.00 37.27 140 LEU B N 1
ATOM 2220 C CA . LEU B 2 277 ? 4.189 38.754 16.250 1.00 40.50 140 LEU B CA 1
ATOM 2221 C C . LEU B 2 277 ? 5.447 39.590 16.041 1.00 46.14 140 LEU B C 1
ATOM 2222 O O . LEU B 2 277 ? 5.828 40.389 16.893 1.00 47.05 140 LEU B O 1
ATOM 2227 N N . ARG B 2 278 ? 6.079 39.395 14.890 1.00 49.19 141 ARG B N 1
ATOM 2228 C CA . ARG B 2 278 ? 7.264 40.146 14.501 1.00 53.71 141 ARG B CA 1
ATOM 2229 C C . ARG B 2 278 ? 6.941 41.640 14.412 1.00 52.06 141 ARG B C 1
ATOM 2230 O O . ARG B 2 278 ? 7.800 42.483 14.658 1.00 54.15 141 ARG B O 1
ATOM 2238 N N . GLU B 2 279 ? 5.694 41.962 14.078 1.00 48.06 142 GLU B N 1
ATOM 2239 C CA . GLU B 2 279 ? 5.250 43.353 14.020 1.00 47.65 142 GLU B CA 1
ATOM 2240 C C . GLU B 2 279 ? 4.611 43.809 15.334 1.00 46.25 142 GLU B C 1
ATOM 2241 O O . GLU B 2 279 ? 3.833 44.762 15.355 1.00 46.66 142 GLU B O 1
ATOM 2247 N N . SER B 2 280 ? 4.935 43.105 16.415 1.00 48.52 143 SER B N 1
ATOM 2248 C CA . SER B 2 280 ? 4.542 43.496 17.771 1.00 50.37 143 SER B CA 1
ATOM 2249 C C . SER B 2 280 ? 3.040 43.445 18.062 1.00 47.12 143 SER B C 1
ATOM 2250 O O . SER B 2 280 ? 2.545 44.204 18.895 1.00 48.52 143 SER B O 1
ATOM 2253 N N . ALA B 2 281 ? 2.317 42.559 17.386 1.00 42.14 144 ALA B N 1
ATOM 2254 C CA . ALA B 2 281 ? 0.954 42.265 17.803 1.00 39.54 144 ALA B CA 1
ATOM 2255 C C . ALA B 2 281 ? 1.029 41.688 19.217 1.00 39.83 144 ALA B C 1
ATOM 2256 O O . ALA B 2 281 ? 1.960 40.949 19.540 1.00 36.24 144 ALA B O 1
ATOM 2258 N N . ASN B 2 282 ? 0.066 42.048 20.062 1.00 40.22 145 ASN B N 1
ATOM 2259 C CA . ASN B 2 282 ? 0.078 41.636 21.466 1.00 40.13 145 ASN B CA 1
ATOM 2260 C C . ASN B 2 282 ? -0.250 40.151 21.623 1.00 37.59 145 ASN B C 1
ATOM 2261 O O . ASN B 2 282 ? -1.377 39.734 21.370 1.00 36.03 145 ASN B O 1
ATOM 2266 N N . PRO B 2 283 ? 0.738 39.349 22.048 1.00 37.81 146 PRO B N 1
ATOM 2267 C CA . PRO B 2 283 ? 0.545 37.899 22.171 1.00 41.37 146 PRO B CA 1
ATOM 2268 C C . PRO B 2 283 ? -0.190 37.487 23.448 1.00 43.58 146 PRO B C 1
ATOM 2269 O O . PRO B 2 283 ? -0.506 36.303 23.611 1.00 41.87 146 PRO B O 1
ATOM 2273 N N . PHE B 2 284 ? -0.459 38.444 24.333 1.00 42.17 147 PHE B N 1
ATOM 2274 C CA . PHE B 2 284 ? -1.039 38.126 25.635 1.00 42.56 147 PHE B CA 1
ATOM 2275 C C . PHE B 2 284 ? -2.526 38.438 25.723 1.00 42.02 147 PHE B C 1
ATOM 2276 O O . PHE B 2 284 ? -3.102 38.405 26.807 1.00 43.79 147 PHE B O 1
ATOM 2284 N N . VAL B 2 285 ? -3.145 38.737 24.585 1.00 40.79 148 VAL B N 1
ATOM 2285 C CA . VAL B 2 285 ? -4.575 39.020 24.555 1.00 40.65 148 VAL B CA 1
ATOM 2286 C C . VAL B 2 285 ? -5.394 37.815 25.022 1.00 40.61 148 VAL B C 1
ATOM 2287 O O . VAL B 2 285 ? -5.031 36.664 24.768 1.00 38.07 148 VAL B O 1
ATOM 2291 N N . LEU B 2 286 ? -6.498 38.095 25.706 1.00 41.80 149 LEU B N 1
ATOM 2292 C CA . LEU B 2 286 ? -7.426 37.062 26.146 1.00 41.08 149 LEU B CA 1
ATOM 2293 C C . LEU B 2 286 ? -8.741 37.210 25.387 1.00 41.29 149 LEU B C 1
ATOM 2294 O O . LEU B 2 286 ? -9.091 38.307 24.950 1.00 42.99 149 LEU B O 1
ATOM 2299 N N . ASP B 2 287 ? -9.466 36.109 25.219 1.00 38.33 150 ASP B N 1
ATOM 2300 C CA . ASP B 2 287 ? -10.760 36.168 24.549 1.00 36.38 150 ASP B CA 1
ATOM 2301 C C . ASP B 2 287 ? -11.870 36.441 25.564 1.00 39.97 150 ASP B C 1
ATOM 2302 O O . ASP B 2 287 ? -11.592 36.817 26.702 1.00 40.79 150 ASP B O 1
ATOM 2307 N N . ASP B 2 288 ? -13.120 36.234 25.163 1.00 43.26 151 ASP B N 1
ATOM 2308 C CA . ASP B 2 288 ? -14.246 36.575 26.031 1.00 50.11 151 ASP B CA 1
ATOM 2309 C C . ASP B 2 288 ? -14.499 35.562 27.154 1.00 51.71 151 ASP B C 1
ATOM 2310 O O . ASP B 2 288 ? -15.486 35.676 27.879 1.00 54.40 151 ASP B O 1
ATOM 2315 N N . GLU B 2 289 ? -13.605 34.582 27.298 1.00 47.44 152 GLU B N 1
ATOM 2316 C CA . GLU B 2 289 ? -13.706 33.597 28.377 1.00 44.79 152 GLU B CA 1
ATOM 2317 C C . GLU B 2 289 ? -12.372 33.392 29.092 1.00 43.70 152 GLU B C 1
ATOM 2318 O O . GLU B 2 289 ? -12.194 32.417 29.828 1.00 44.56 152 GLU B O 1
ATOM 2324 N N . GLY B 2 290 ? -11.430 34.300 28.860 1.00 42.25 153 GLY B N 1
ATOM 2325 C CA . GLY B 2 290 ? -10.143 34.248 29.530 1.00 40.71 153 GLY B CA 1
ATOM 2326 C C . GLY B 2 290 ? -9.156 33.250 28.949 1.00 39.73 153 GLY B C 1
ATOM 2327 O O . GLY B 2 290 ? -8.123 32.979 29.553 1.00 41.45 153 GLY B O 1
ATOM 2328 N N . ALA B 2 291 ? -9.461 32.700 27.778 1.00 36.77 154 ALA B N 1
ATOM 2329 C CA . ALA B 2 291 ? -8.532 31.781 27.120 1.00 36.64 154 ALA B CA 1
ATOM 2330 C C . ALA B 2 291 ? -7.409 32.552 26.428 1.00 37.55 154 ALA B C 1
ATOM 2331 O O . ALA B 2 291 ? -7.609 33.683 25.973 1.00 36.47 154 ALA B O 1
ATOM 2333 N N . THR B 2 292 ? -6.233 31.933 26.353 1.00 32.68 155 THR B N 1
ATOM 2334 C CA . THR B 2 292 ? -5.059 32.552 25.744 1.00 31.43 155 THR B CA 1
ATOM 2335 C C . THR B 2 292 ? -4.850 32.051 24.317 1.00 33.80 155 THR B C 1
ATOM 2336 O O . THR B 2 292 ? -5.525 31.120 23.877 1.00 34.74 155 THR B O 1
ATOM 2340 N N . LEU B 2 293 ? -3.907 32.660 23.599 1.00 33.79 156 LEU B N 1
ATOM 2341 C CA . LEU B 2 293 ? -3.592 32.231 22.234 1.00 29.91 156 LEU B CA 1
ATOM 2342 C C . LEU B 2 293 ? -3.099 30.784 22.210 1.00 30.45 156 LEU B C 1
ATOM 2343 O O . LEU B 2 293 ? -3.353 30.049 21.254 1.00 30.64 156 LEU B O 1
ATOM 2348 N N . MET B 2 294 ? -2.387 30.386 23.263 1.00 31.50 157 MET B N 1
ATOM 2349 C CA . MET B 2 294 ? -1.884 29.013 23.387 1.00 32.58 157 MET B CA 1
ATOM 2350 C C . MET B 2 294 ? -3.022 27.989 23.364 1.00 29.23 157 MET B C 1
ATOM 2351 O O . MET B 2 294 ? -2.902 26.931 22.748 1.00 30.21 157 MET B O 1
ATOM 2356 N N . HIS B 2 295 ? -4.128 28.315 24.027 1.00 29.55 158 HIS B N 1
ATOM 2357 C CA . HIS B 2 295 ? -5.321 27.472 24.004 1.00 28.91 158 HIS B CA 1
ATOM 2358 C C . HIS B 2 295 ? -5.795 27.247 22.566 1.00 31.25 158 HIS B C 1
ATOM 2359 O O . HIS B 2 295 ? -6.183 26.140 22.192 1.00 30.82 158 HIS B O 1
ATOM 2366 N N . TYR B 2 296 ? -5.766 28.314 21.771 1.00 29.92 159 TYR B N 1
ATOM 2367 C CA . TYR B 2 296 ? -6.187 28.251 20.374 1.00 29.11 159 TYR B CA 1
ATOM 2368 C C . TYR B 2 296 ? -5.195 27.490 19.504 1.00 29.19 159 TYR B C 1
ATOM 2369 O O . TYR B 2 296 ? -5.590 26.714 18.630 1.00 27.46 159 TYR B O 1
ATOM 2378 N N . ALA B 2 297 ? -3.905 27.720 19.737 1.00 27.18 160 ALA B N 1
ATOM 2379 C CA . ALA B 2 297 ? -2.866 27.012 18.989 1.00 28.25 160 ALA B CA 1
ATOM 2380 C C . ALA B 2 297 ? -2.951 25.505 19.239 1.00 31.40 160 ALA B C 1
ATOM 2381 O O . ALA B 2 297 ? -2.712 24.695 18.339 1.00 32.70 160 ALA B O 1
ATOM 2383 N N . VAL B 2 298 ? -3.290 25.138 20.471 1.00 31.51 161 VAL B N 1
ATOM 2384 C CA . VAL B 2 298 ? -3.450 23.735 20.843 1.00 32.16 161 VAL B CA 1
ATOM 2385 C C . VAL B 2 298 ? -4.707 23.126 20.221 1.00 31.27 161 VAL B C 1
ATOM 2386 O O . VAL B 2 298 ? -4.661 22.033 19.649 1.00 32.42 161 VAL B O 1
ATOM 2390 N N . GLN B 2 299 ? -5.825 23.839 20.316 1.00 30.10 162 GLN B N 1
ATOM 2391 C CA . GLN B 2 299 ? -7.090 23.327 19.785 1.00 31.62 162 GLN B CA 1
ATOM 2392 C C . GLN B 2 299 ? -6.997 22.998 18.298 1.00 34.59 162 GLN B C 1
ATOM 2393 O O . GLN B 2 299 ? -7.567 22.014 17.819 1.00 33.80 162 GLN B O 1
ATOM 2399 N N . THR B 2 300 ? -6.257 23.824 17.575 1.00 34.93 163 THR B N 1
ATOM 2400 C CA . THR B 2 300 ? -6.136 23.668 16.138 1.00 34.54 163 THR B CA 1
ATOM 2401 C C . THR B 2 300 ? -4.948 22.767 15.791 1.00 35.11 163 THR B C 1
ATOM 2402 O O . THR B 2 300 ? -4.635 22.551 14.619 1.00 34.72 163 THR B O 1
ATOM 2406 N N . ALA B 2 301 ? -4.301 22.232 16.828 1.00 35.92 164 ALA B N 1
ATOM 2407 C CA . ALA B 2 301 ? -3.180 21.303 16.677 1.00 34.10 164 ALA B CA 1
ATOM 2408 C C . ALA B 2 301 ? -2.006 21.878 15.883 1.00 38.07 164 ALA B C 1
ATOM 2409 O O . ALA B 2 301 ? -1.492 21.237 14.963 1.00 38.91 164 ALA B O 1
ATOM 2411 N N . SER B 2 302 ? -1.566 23.072 16.263 1.00 37.44 165 SER B N 1
ATOM 2412 C CA . SER B 2 302 ? -0.477 23.743 15.558 1.00 36.52 165 SER B CA 1
ATOM 2413 C C . SER B 2 302 ? 0.822 23.760 16.362 1.00 34.85 165 SER B C 1
ATOM 2414 O O . SER B 2 302 ? 1.079 24.697 17.117 1.00 34.74 165 SER B O 1
ATOM 2417 N N . ALA B 2 303 ? 1.641 22.723 16.196 1.00 35.05 166 ALA B N 1
ATOM 2418 C CA . ALA B 2 303 ? 2.944 22.661 16.861 1.00 34.56 166 ALA B CA 1
ATOM 2419 C C . ALA B 2 303 ? 3.876 23.865 16.598 1.00 36.11 166 ALA B C 1
ATOM 2420 O O . ALA B 2 303 ? 4.514 24.353 17.531 1.00 37.59 166 ALA B O 1
ATOM 2422 N N . PRO B 2 304 ? 3.969 24.345 15.339 1.00 37.45 167 PRO B N 1
ATOM 2423 C CA . PRO B 2 304 ? 4.854 25.500 15.126 1.00 38.16 167 PRO B CA 1
ATOM 2424 C C . PRO B 2 304 ? 4.402 26.761 15.872 1.00 37.25 167 PRO B C 1
ATOM 2425 O O . PRO B 2 304 ? 5.239 27.506 16.375 1.00 41.41 167 PRO B O 1
ATOM 2429 N N . THR B 2 305 ? 3.097 26.993 15.947 1.00 34.30 168 THR B N 1
ATOM 2430 C CA . THR B 2 305 ? 2.584 28.160 16.661 1.00 34.12 168 THR B CA 1
ATOM 2431 C C . THR B 2 305 ? 2.767 28.030 18.172 1.00 34.15 168 THR B C 1
ATOM 2432 O O . THR B 2 305 ? 3.122 28.997 18.848 1.00 36.43 168 THR B O 1
ATOM 2436 N N . ILE B 2 306 ? 2.526 26.832 18.697 1.00 32.95 169 ILE B N 1
ATOM 2437 C CA . ILE B 2 306 ? 2.794 26.548 20.103 1.00 34.29 169 ILE B CA 1
ATOM 2438 C C . ILE B 2 306 ? 4.228 26.928 20.459 1.00 36.52 169 ILE B C 1
ATOM 2439 O O . ILE B 2 306 ? 4.466 27.624 21.449 1.00 38.61 169 ILE B O 1
ATOM 2444 N N . LYS B 2 307 ? 5.177 26.489 19.636 1.00 36.13 170 LYS B N 1
ATOM 2445 C CA . LYS B 2 307 ? 6.586 26.792 19.863 1.00 39.94 170 LYS B CA 1
ATOM 2446 C C . LYS B 2 307 ? 6.836 28.290 19.768 1.00 41.46 170 LYS B C 1
ATOM 2447 O O . LYS B 2 307 ? 7.536 28.868 20.599 1.00 43.71 170 LYS B O 1
ATOM 2453 N N . LEU B 2 308 ? 6.251 28.910 18.751 1.00 40.44 171 LEU B N 1
ATOM 2454 C CA . LEU B 2 308 ? 6.396 30.342 18.530 1.00 41.30 171 LEU B CA 1
ATOM 2455 C C . LEU B 2 308 ? 5.876 31.160 19.713 1.00 39.61 171 LEU B C 1
ATOM 2456 O O . LEU B 2 308 ? 6.528 32.102 20.154 1.00 42.26 171 LEU B O 1
ATOM 2461 N N . LEU B 2 309 ? 4.704 30.795 20.225 1.00 37.24 172 LEU B N 1
ATOM 2462 C CA . LEU B 2 309 ? 4.122 31.499 21.367 1.00 37.44 172 LEU B CA 1
ATOM 2463 C C . LEU B 2 309 ? 5.011 31.402 22.610 1.00 39.72 172 LEU B C 1
ATOM 2464 O O . LEU B 2 309 ? 5.129 32.365 23.370 1.00 41.62 172 LEU B O 1
ATOM 2469 N N . LEU B 2 310 ? 5.646 30.247 22.802 1.00 39.04 173 LEU B N 1
ATOM 2470 C CA . LEU B 2 310 ? 6.580 30.065 23.911 1.00 40.89 173 LEU B CA 1
ATOM 2471 C C . LEU B 2 310 ? 7.800 30.978 23.795 1.00 43.71 173 LEU B C 1
ATOM 2472 O O . LEU B 2 310 ? 8.263 31.524 24.793 1.00 43.51 173 LEU B O 1
ATOM 2477 N N . LEU B 2 311 ? 8.316 31.147 22.580 1.00 46.62 174 LEU B N 1
ATOM 2478 C CA . LEU B 2 311 ? 9.424 32.075 22.349 1.00 50.28 174 LEU B CA 1
ATOM 2479 C C . LEU B 2 311 ? 9.025 33.503 22.720 1.00 47.99 174 LEU B C 1
ATOM 2480 O O . LEU B 2 311 ? 9.863 34.308 23.117 1.00 48.06 174 LEU B O 1
ATOM 2485 N N . TYR B 2 312 ? 7.739 33.806 22.591 1.00 45.30 175 TYR B N 1
ATOM 2486 C CA . TYR B 2 312 ? 7.224 35.114 22.970 1.00 46.13 175 TYR B CA 1
ATOM 2487 C C . TYR B 2 312 ? 6.693 35.128 24.400 1.00 47.77 175 TYR B C 1
ATOM 2488 O O . TYR B 2 312 ? 5.839 35.950 24.743 1.00 46.48 175 TYR B O 1
ATOM 2497 N N . ASN B 2 313 ? 7.203 34.206 25.215 1.00 49.14 176 ASN B N 1
ATOM 2498 C CA . ASN B 2 313 ? 6.958 34.186 26.659 1.00 50.66 176 ASN B CA 1
ATOM 2499 C C . ASN B 2 313 ? 5.527 33.863 27.087 1.00 45.97 176 ASN B C 1
ATOM 2500 O O . ASN B 2 313 ? 5.061 34.353 28.111 1.00 47.58 176 ASN B O 1
ATOM 2505 N N . ALA B 2 314 ? 4.834 33.035 26.314 1.00 41.86 177 ALA B N 1
ATOM 2506 C CA . ALA B 2 314 ? 3.518 32.554 26.722 1.00 39.23 177 ALA B CA 1
ATOM 2507 C C . ALA B 2 314 ? 3.613 31.695 27.989 1.00 42.00 177 ALA B C 1
ATOM 2508 O O . ALA B 2 314 ? 4.589 30.966 28.184 1.00 42.06 177 ALA B O 1
ATOM 2510 N N . ASP B 2 315 ? 2.606 31.800 28.852 1.00 42.42 178 ASP B N 1
ATOM 2511 C CA . ASP B 2 315 ? 2.487 30.924 30.016 1.00 41.16 178 ASP B CA 1
ATOM 2512 C C . ASP B 2 315 ? 1.800 29.642 29.558 1.00 37.52 178 ASP B C 1
ATOM 2513 O O . ASP B 2 315 ? 0.612 29.642 29.237 1.00 35.73 178 ASP B O 1
ATOM 2518 N N . ILE B 2 316 ? 2.553 28.550 29.527 1.00 37.53 179 ILE B N 1
ATOM 2519 C CA . ILE B 2 316 ? 2.042 27.290 28.997 1.00 39.10 179 ILE B CA 1
ATOM 2520 C C . ILE B 2 316 ? 0.957 26.694 29.901 1.00 38.42 179 ILE B C 1
ATOM 2521 O O . ILE B 2 316 ? 0.166 25.856 29.467 1.00 37.86 179 ILE B O 1
ATOM 2526 N N . ASN B 2 317 ? 0.914 27.149 31.151 1.00 36.71 180 ASN B N 1
ATOM 2527 C CA . ASN B 2 317 ? -0.022 26.625 32.138 1.00 37.15 180 ASN B CA 1
ATOM 2528 C C . ASN B 2 317 ? -1.206 27.544 32.423 1.00 38.48 180 ASN B C 1
ATOM 2529 O O . ASN B 2 317 ? -1.906 27.359 33.419 1.00 39.54 180 ASN B O 1
ATOM 2534 N N . ALA B 2 318 ? -1.427 28.530 31.559 1.00 34.51 181 ALA B N 1
ATOM 2535 C CA . ALA B 2 318 ? -2.482 29.510 31.793 1.00 35.52 181 ALA B CA 1
ATOM 2536 C C . ALA B 2 318 ? -3.855 28.848 31.808 1.00 36.00 181 ALA B C 1
ATOM 2537 O O . ALA B 2 318 ? -4.131 27.958 31.011 1.00 35.77 181 ALA B O 1
ATOM 2539 N N . GLN B 2 319 ? -4.710 29.286 32.723 1.00 38.51 182 GLN B N 1
ATOM 2540 C CA . GLN B 2 319 ? -6.057 28.741 32.829 1.00 38.60 182 GLN B CA 1
ATOM 2541 C C . GLN B 2 319 ? -7.095 29.755 32.382 1.00 37.55 182 GLN B C 1
ATOM 2542 O O . GLN B 2 319 ? -6.998 30.931 32.722 1.00 37.18 182 GLN B O 1
ATOM 2548 N N . ASP B 2 320 ? -8.092 29.295 31.632 1.00 34.58 183 ASP B N 1
ATOM 2549 C CA . ASP B 2 320 ? -9.249 30.124 31.325 1.00 33.31 183 ASP B CA 1
ATOM 2550 C C . ASP B 2 320 ? -10.167 30.214 32.546 1.00 33.94 183 ASP B C 1
ATOM 2551 O O . ASP B 2 320 ? -9.827 29.722 33.624 1.00 37.83 183 ASP B O 1
ATOM 2556 N N . ARG B 2 321 ? -11.335 30.819 32.371 1.00 35.54 184 ARG B N 1
ATOM 2557 C CA . ARG B 2 321 ? -12.256 31.041 33.485 1.00 36.98 184 ARG B CA 1
ATOM 2558 C C . ARG B 2 321 ? -12.704 29.734 34.148 1.00 39.78 184 ARG B C 1
ATOM 2559 O O . ARG B 2 321 ? -12.965 29.690 35.354 1.00 38.92 184 ARG B O 1
ATOM 2567 N N . ASP B 2 322 ? -12.764 28.668 33.358 1.00 39.87 185 ASP B N 1
ATOM 2568 C CA . ASP B 2 322 ? -13.196 27.369 33.856 1.00 39.93 185 ASP B CA 1
ATOM 2569 C C . ASP B 2 322 ? -12.029 26.519 34.355 1.00 39.20 185 ASP B C 1
ATOM 2570 O O . ASP B 2 322 ? -12.208 25.354 34.703 1.00 40.68 185 ASP B O 1
ATOM 2575 N N . GLY B 2 323 ? -10.835 27.102 34.387 1.00 39.23 186 GLY B N 1
ATOM 2576 C CA . GLY B 2 323 ? -9.668 26.418 34.923 1.00 34.99 186 GLY B CA 1
ATOM 2577 C C . GLY B 2 323 ? -8.953 25.505 33.938 1.00 35.60 186 GLY B C 1
ATOM 2578 O O . GLY B 2 323 ? -8.042 24.777 34.323 1.00 38.27 186 GLY B O 1
ATOM 2579 N N . TRP B 2 324 ? -9.358 25.534 32.670 1.00 33.15 187 TRP B N 1
ATOM 2580 C CA . TRP B 2 324 ? -8.729 24.685 31.652 1.00 34.00 187 TRP B CA 1
ATOM 2581 C C . TRP B 2 324 ? -7.396 25.245 31.165 1.00 34.75 187 TRP B C 1
ATOM 2582 O O . TRP B 2 324 ? -7.300 26.417 30.795 1.00 37.51 187 TRP B O 1
ATOM 2593 N N . THR B 2 325 ? -6.376 24.394 31.156 1.00 33.15 188 THR B N 1
ATOM 2594 C CA . THR B 2 325 ? -5.068 24.732 30.602 1.00 31.46 188 THR B CA 1
ATOM 2595 C C . THR B 2 325 ? -5.043 24.331 29.133 1.00 33.40 188 THR B C 1
ATOM 2596 O O . THR B 2 325 ? -5.956 23.653 28.661 1.00 34.56 188 THR B O 1
ATOM 2600 N N . PRO B 2 326 ? -4.004 24.755 28.395 1.00 34.35 189 PRO B N 1
ATOM 2601 C CA . PRO B 2 326 ? -3.836 24.218 27.041 1.00 33.84 189 PRO B CA 1
ATOM 2602 C C . PRO B 2 326 ? -3.710 22.692 27.035 1.00 31.19 189 PRO B C 1
ATOM 2603 O O . PRO B 2 326 ? -4.185 22.046 26.099 1.00 30.69 189 PRO B O 1
ATOM 2607 N N . LEU B 2 327 ? -3.097 22.125 28.069 1.00 31.18 190 LEU B N 1
ATOM 2608 C CA . LEU B 2 327 ? -2.971 20.666 28.167 1.00 31.47 190 LEU B CA 1
ATOM 2609 C C . LEU B 2 327 ? -4.340 19.984 28.273 1.00 31.07 190 LEU B C 1
ATOM 2610 O O . LEU B 2 327 ? -4.543 18.913 27.705 1.00 32.14 190 LEU B O 1
ATOM 2615 N N . HIS B 2 328 ? -5.276 20.606 28.992 1.00 31.86 191 HIS B N 1
ATOM 2616 C CA . HIS B 2 328 ? -6.652 20.104 29.052 1.00 32.92 191 HIS B CA 1
ATOM 2617 C C . HIS B 2 328 ? -7.266 20.028 27.656 1.00 33.92 191 HIS B C 1
ATOM 2618 O O . HIS B 2 328 ? -7.949 19.058 27.319 1.00 33.86 191 HIS B O 1
ATOM 2625 N N . VAL B 2 329 ? -7.023 21.059 26.851 1.00 32.28 192 VAL B N 1
ATOM 2626 C CA . VAL B 2 329 ? -7.550 21.107 25.489 1.00 29.16 192 VAL B CA 1
ATOM 2627 C C . VAL B 2 329 ? -6.880 20.054 24.607 1.00 30.26 192 VAL B C 1
ATOM 2628 O O . VAL B 2 329 ? -7.541 19.395 23.801 1.00 32.13 192 VAL B O 1
ATOM 2632 N N . ALA B 2 330 ? -5.568 19.892 24.764 1.00 29.08 193 ALA B N 1
ATOM 2633 C CA . ALA B 2 330 ? -4.825 18.905 23.978 1.00 30.91 193 ALA B CA 1
ATOM 2634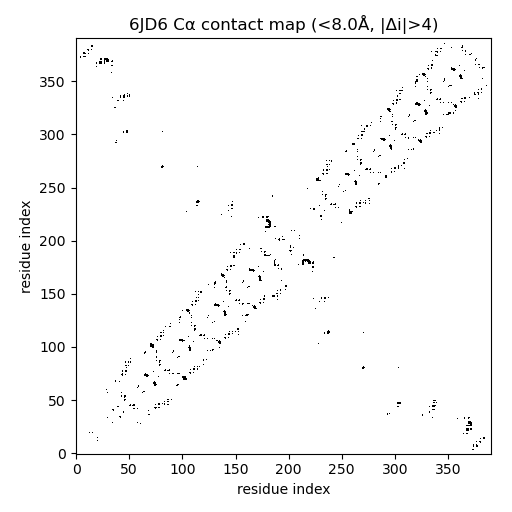 C C . ALA B 2 330 ? -5.317 17.493 24.280 1.00 33.01 193 ALA B C 1
ATOM 2635 O O . ALA B 2 330 ? -5.429 16.655 23.386 1.00 34.47 193 ALA B O 1
ATOM 2637 N N . VAL B 2 331 ? -5.603 17.242 25.551 1.00 32.92 194 VAL B N 1
ATOM 2638 C CA . VAL B 2 331 ? -6.150 15.965 25.993 1.00 31.34 194 VAL B CA 1
ATOM 2639 C C . VAL B 2 331 ? -7.543 15.747 25.400 1.00 32.70 194 VAL B C 1
ATOM 2640 O O . VAL B 2 331 ? -7.846 14.671 24.896 1.00 33.51 194 VAL B O 1
ATOM 2644 N N . GLN B 2 332 ? -8.379 16.780 25.440 1.00 33.98 195 GLN B N 1
ATOM 2645 C CA . GLN B 2 332 ? -9.710 16.707 24.837 1.00 35.13 195 GLN B CA 1
ATOM 2646 C C . GLN B 2 332 ? -9.612 16.378 23.345 1.00 35.30 195 GLN B C 1
ATOM 2647 O O . GLN B 2 332 ? -10.422 15.619 22.808 1.00 36.80 195 GLN B O 1
ATOM 2653 N N . ALA B 2 333 ? -8.599 16.937 22.687 1.00 33.65 196 ALA B N 1
ATOM 2654 C CA . ALA B 2 333 ? -8.365 16.698 21.263 1.00 29.81 196 ALA B CA 1
ATOM 2655 C C . ALA B 2 333 ? -7.837 15.296 20.966 1.00 34.41 196 ALA B C 1
ATOM 2656 O O . ALA B 2 333 ? -7.862 14.850 19.811 1.00 33.01 196 ALA B O 1
ATOM 2658 N N . ARG B 2 334 ? -7.346 14.622 22.006 1.00 34.67 197 ARG B N 1
ATOM 2659 C CA . ARG B 2 334 ? -6.729 13.300 21.881 1.00 35.70 197 ARG B CA 1
ATOM 2660 C C . ARG B 2 334 ? -5.513 13.302 20.959 1.00 36.00 197 ARG B C 1
ATOM 2661 O O . ARG B 2 334 ? -5.177 12.284 20.356 1.00 36.46 197 ARG B O 1
ATOM 2669 N N . ARG B 2 335 ? -4.853 14.448 20.854 1.00 33.51 198 ARG B N 1
ATOM 2670 C CA . ARG B 2 335 ? -3.674 14.559 20.002 1.00 34.75 198 ARG B CA 1
ATOM 2671 C C . ARG B 2 335 ? -2.391 14.276 20.790 1.00 36.74 198 ARG B C 1
ATOM 2672 O O . ARG B 2 335 ? -1.856 15.157 21.466 1.00 36.29 198 ARG B O 1
ATOM 2680 N N . SER B 2 336 ? -1.902 13.043 20.691 1.00 36.27 199 SER B N 1
ATOM 2681 C CA . SER B 2 336 ? -0.711 12.623 21.433 1.00 39.69 199 SER B CA 1
ATOM 2682 C C . SER B 2 336 ? 0.529 13.425 21.065 1.00 36.80 199 SER B C 1
ATOM 2683 O O . SER B 2 336 ? 1.368 13.698 21.918 1.00 36.15 199 SER B O 1
ATOM 2686 N N . ASP B 2 337 ? 0.649 13.791 19.794 1.00 36.01 200 ASP B N 1
ATOM 2687 C CA . ASP B 2 337 ? 1.762 14.624 19.352 1.00 37.62 200 ASP B CA 1
ATOM 2688 C C . ASP B 2 337 ? 1.752 15.999 20.036 1.00 37.19 200 ASP B C 1
ATOM 2689 O O . ASP B 2 337 ? 2.798 16.509 20.451 1.00 37.46 200 ASP B O 1
ATOM 2694 N N . ILE B 2 338 ? 0.569 16.592 20.165 1.00 35.01 201 ILE B N 1
ATOM 2695 C CA . ILE B 2 338 ? 0.451 17.894 20.815 1.00 32.45 201 ILE B CA 1
ATOM 2696 C C . ILE B 2 338 ? 0.670 17.784 22.330 1.00 32.50 201 ILE B C 1
ATOM 2697 O O . ILE B 2 338 ? 1.380 18.597 22.919 1.00 33.05 201 ILE B O 1
ATOM 2702 N N . VAL B 2 339 ? 0.066 16.775 22.954 1.00 33.22 202 VAL B N 1
ATOM 2703 C CA . VAL B 2 339 ? 0.261 16.525 24.381 1.00 33.41 202 VAL B CA 1
ATOM 2704 C C . VAL B 2 339 ? 1.744 16.369 24.709 1.00 34.86 202 VAL B C 1
ATOM 2705 O O . VAL B 2 339 ? 2.252 16.979 25.658 1.00 34.25 202 VAL B O 1
ATOM 2709 N N . LYS B 2 340 ? 2.433 15.563 23.904 1.00 33.60 203 LYS B N 1
ATOM 2710 C CA . LYS B 2 340 ? 3.856 15.319 24.090 1.00 39.11 203 LYS B CA 1
ATOM 2711 C C . LYS B 2 340 ? 4.659 16.614 24.020 1.00 38.44 203 LYS B C 1
ATOM 2712 O O . LYS B 2 340 ? 5.506 16.873 24.876 1.00 39.93 203 LYS B O 1
ATOM 2718 N N . LEU B 2 341 ? 4.384 17.420 22.999 1.00 37.28 204 LEU B N 1
ATOM 2719 C CA . LEU B 2 341 ? 5.061 18.701 22.822 1.00 39.11 204 LEU B CA 1
ATOM 2720 C C . LEU B 2 341 ? 4.902 19.597 24.051 1.00 37.85 204 LEU B C 1
ATOM 2721 O O . LEU B 2 341 ? 5.880 20.152 24.551 1.00 40.06 204 LEU B O 1
ATOM 2726 N N . LEU B 2 342 ? 3.668 19.727 24.533 1.00 35.76 205 LEU B N 1
ATOM 2727 C CA . LEU B 2 342 ? 3.383 20.516 25.732 1.00 35.74 205 LEU B CA 1
ATOM 2728 C C . LEU B 2 342 ? 4.146 19.999 26.954 1.00 38.88 205 LEU B C 1
ATOM 2729 O O . LEU B 2 342 ? 4.705 20.786 27.718 1.00 39.29 205 LEU B O 1
ATOM 2734 N N . LEU B 2 343 ? 4.173 18.678 27.129 1.00 39.21 206 LEU B N 1
ATOM 2735 C CA . LEU B 2 343 ? 4.888 18.065 28.251 1.00 40.97 206 LEU B CA 1
ATOM 2736 C C . LEU B 2 343 ? 6.379 18.375 28.190 1.00 42.62 206 LEU B C 1
ATOM 2737 O O . LEU B 2 343 ? 6.982 18.767 29.189 1.00 41.24 206 LEU B O 1
ATOM 2742 N N . ILE B 2 344 ? 6.961 18.190 27.009 1.00 43.09 207 ILE B N 1
ATOM 2743 C CA . ILE B 2 344 ? 8.363 18.510 26.765 1.00 47.03 207 ILE B CA 1
ATOM 2744 C C . ILE B 2 344 ? 8.659 19.977 27.092 1.00 46.80 207 ILE B C 1
ATOM 2745 O O . ILE B 2 344 ? 9.719 20.307 27.617 1.00 47.15 207 ILE B O 1
ATOM 2750 N N . LYS B 2 345 ? 7.707 20.853 26.794 1.00 44.86 208 LYS B N 1
ATOM 2751 C CA . LYS B 2 345 ? 7.898 22.279 27.026 1.00 45.52 208 LYS B CA 1
ATOM 2752 C C . LYS B 2 345 ? 7.528 22.701 28.447 1.00 47.68 208 LYS B C 1
ATOM 2753 O O . LYS B 2 345 ? 7.422 23.890 28.739 1.00 49.50 208 LYS B O 1
ATOM 2759 N N . GLY B 2 346 ? 7.326 21.722 29.323 1.00 48.35 209 GLY B N 1
ATOM 2760 C CA . GLY B 2 346 ? 7.173 21.991 30.741 1.00 47.64 209 GLY B CA 1
ATOM 2761 C C . GLY B 2 346 ? 5.760 22.216 31.247 1.00 49.22 209 GLY B C 1
ATOM 2762 O O . GLY B 2 346 ? 5.578 22.821 32.301 1.00 54.30 209 GLY B O 1
ATOM 2763 N N . ALA B 2 347 ? 4.758 21.735 30.516 1.00 46.58 210 ALA B N 1
ATOM 2764 C CA . ALA B 2 347 ? 3.377 21.859 30.976 1.00 44.88 210 ALA B CA 1
ATOM 2765 C C . ALA B 2 347 ? 3.178 21.096 32.289 1.00 45.60 210 ALA B C 1
ATOM 2766 O O . ALA B 2 347 ? 3.723 20.010 32.476 1.00 43.27 210 ALA B O 1
ATOM 2768 N N . ASP B 2 348 ? 2.406 21.685 33.197 1.00 45.44 211 ASP B N 1
ATOM 2769 C CA . ASP B 2 348 ? 2.175 21.116 34.519 1.00 45.13 211 ASP B CA 1
ATOM 2770 C C . ASP B 2 348 ? 0.964 20.189 34.477 1.00 44.74 211 ASP B C 1
ATOM 2771 O O . ASP B 2 348 ? -0.155 20.638 34.233 1.00 43.74 211 ASP B O 1
ATOM 2776 N N . ILE B 2 349 ? 1.187 18.898 34.720 1.00 43.67 212 ILE B N 1
ATOM 2777 C CA . ILE B 2 349 ? 0.106 17.916 34.662 1.00 43.71 212 ILE B CA 1
ATOM 2778 C C . ILE B 2 349 ? -0.781 17.938 35.904 1.00 43.30 212 ILE B C 1
ATOM 2779 O O . ILE B 2 349 ? -1.829 17.292 35.932 1.00 41.56 212 ILE B O 1
ATOM 2784 N N . GLU B 2 350 ? -0.359 18.669 36.931 1.00 43.39 213 GLU B N 1
ATOM 2785 C CA . GLU B 2 350 ? -1.093 18.692 38.194 1.00 46.57 213 GLU B CA 1
ATOM 2786 C C . GLU B 2 350 ? -2.123 19.817 38.295 1.00 45.88 213 GLU B C 1
ATOM 2787 O O . GLU B 2 350 ? -2.856 19.898 39.278 1.00 48.07 213 GLU B O 1
ATOM 2793 N N . VAL B 2 351 ? -2.186 20.678 37.286 1.00 42.32 214 VAL B N 1
ATOM 2794 C CA . VAL B 2 351 ? -3.161 21.763 37.303 1.00 40.54 214 VAL B CA 1
ATOM 2795 C C . VAL B 2 351 ? -4.580 21.239 37.089 1.00 40.57 214 VAL B C 1
ATOM 2796 O O . VAL B 2 351 ? -4.855 20.539 36.115 1.00 40.75 214 VAL B O 1
ATOM 2800 N N . LYS B 2 352 ? -5.477 21.582 38.008 1.00 42.44 215 LYS B N 1
ATOM 2801 C CA . LYS B 2 352 ? -6.859 21.122 37.948 1.00 41.75 215 LYS B CA 1
ATOM 2802 C C . LYS B 2 352 ? -7.808 22.191 37.421 1.00 42.65 215 LYS B C 1
ATOM 2803 O O . LYS B 2 352 ? -7.645 23.377 37.713 1.00 45.19 215 LYS B O 1
ATOM 2809 N N . ASN B 2 353 ? -8.806 21.764 36.654 1.00 39.10 216 ASN B N 1
ATOM 2810 C CA . ASN B 2 353 ? -9.885 22.657 36.262 1.00 40.09 216 ASN B CA 1
ATOM 2811 C C . ASN B 2 353 ? -10.908 22.789 37.385 1.00 43.28 216 ASN B C 1
ATOM 2812 O O . ASN B 2 353 ? -10.724 22.226 38.463 1.00 45.77 216 ASN B O 1
ATOM 2817 N N . LYS B 2 354 ? -11.987 23.520 37.133 1.00 45.96 217 LYS B N 1
ATOM 2818 C CA . LYS B 2 354 ? -12.957 23.821 38.183 1.00 48.10 217 LYS B CA 1
ATOM 2819 C C . LYS B 2 354 ? -13.677 22.580 38.708 1.00 49.45 217 LYS B C 1
ATOM 2820 O O . LYS B 2 354 ? -14.212 22.594 39.814 1.00 48.72 217 LYS B O 1
ATOM 2826 N N . ASP B 2 355 ? -13.690 21.513 37.913 1.00 50.30 218 ASP B N 1
ATOM 2827 C CA . ASP B 2 355 ? -14.304 20.254 38.330 1.00 48.95 218 ASP B CA 1
ATOM 2828 C C . ASP B 2 355 ? -13.329 19.405 39.135 1.00 47.41 218 ASP B C 1
ATOM 2829 O O . ASP B 2 355 ? -13.642 18.278 39.511 1.00 49.16 218 ASP B O 1
ATOM 2834 N N . GLY B 2 356 ? -12.146 19.950 39.395 1.00 46.20 219 GLY B N 1
ATOM 2835 C CA . GLY B 2 356 ? -11.130 19.247 40.159 1.00 44.15 219 GLY B CA 1
ATOM 2836 C C . GLY B 2 356 ? -10.368 18.221 39.338 1.00 45.61 219 GLY B C 1
ATOM 2837 O O . GLY B 2 356 ? -9.757 17.305 39.884 1.00 48.14 219 GLY B O 1
ATOM 2838 N N . LEU B 2 357 ? -10.399 18.375 38.019 1.00 43.88 220 LEU B N 1
ATOM 2839 C CA . LEU B 2 357 ? -9.762 17.410 37.132 1.00 41.82 220 LEU B CA 1
ATOM 2840 C C . LEU B 2 357 ? -8.452 17.917 36.551 1.00 41.51 220 LEU B C 1
ATOM 2841 O O . LEU B 2 357 ? -8.407 18.977 35.925 1.00 39.90 220 LEU B O 1
ATOM 2846 N N . THR B 2 358 ? -7.393 17.140 36.751 1.00 41.83 221 THR B N 1
ATOM 2847 C CA . THR B 2 358 ? -6.146 17.317 36.022 1.00 39.66 221 THR B CA 1
ATOM 2848 C C . THR B 2 358 ? -6.403 16.911 34.571 1.00 38.24 221 THR B C 1
ATOM 2849 O O . THR B 2 358 ? -7.478 16.397 34.254 1.00 37.19 221 THR B O 1
ATOM 2853 N N . PRO B 2 359 ? -5.432 17.145 33.674 1.00 39.60 222 PRO B N 1
ATOM 2854 C CA . PRO B 2 359 ? -5.650 16.624 32.319 1.00 40.06 222 PRO B CA 1
ATOM 2855 C C . PRO B 2 359 ? -5.828 15.100 32.301 1.00 38.73 222 PRO B C 1
ATOM 2856 O O . PRO B 2 359 ? -6.618 14.594 31.503 1.00 37.44 222 PRO B O 1
ATOM 2860 N N . LEU B 2 360 ? -5.125 14.388 33.176 1.00 38.08 223 LEU B N 1
ATOM 2861 C CA . LEU B 2 360 ? -5.320 12.946 33.293 1.00 38.04 223 LEU B CA 1
ATOM 2862 C C . LEU B 2 360 ? -6.718 12.619 33.800 1.00 38.53 223 LEU B C 1
ATOM 2863 O O . LEU B 2 360 ? -7.378 11.723 33.274 1.00 39.49 223 LEU B O 1
ATOM 2868 N N . GLY B 2 361 ? -7.160 13.341 34.826 1.00 35.73 224 GLY B N 1
ATOM 2869 C CA . GLY B 2 361 ? -8.515 13.192 35.329 1.00 37.72 224 GLY B CA 1
ATOM 2870 C C . GLY B 2 361 ? -9.554 13.354 34.233 1.00 39.41 224 GLY B C 1
ATOM 2871 O O . GLY B 2 361 ? -10.501 12.572 34.140 1.00 40.57 224 GLY B O 1
ATOM 2872 N N . LEU B 2 362 ? -9.370 14.370 33.395 1.00 38.16 225 LEU B N 1
ATOM 2873 C CA . LEU B 2 362 ? -10.256 14.607 32.257 1.00 37.94 225 LEU B CA 1
ATOM 2874 C C . LEU B 2 362 ? -10.269 13.402 31.316 1.00 39.48 225 LEU B C 1
ATOM 2875 O O . LEU B 2 362 ? -11.322 12.988 30.836 1.00 39.89 225 LEU B O 1
ATOM 2880 N N . CYS B 2 363 ? -9.086 12.844 31.072 1.00 37.55 226 CYS B N 1
ATOM 2881 C CA . CYS B 2 363 ? -8.923 11.663 30.232 1.00 40.68 226 CYS B CA 1
ATOM 2882 C C . CYS B 2 363 ? -9.817 10.495 30.647 1.00 40.23 226 CYS B C 1
ATOM 2883 O O . CYS B 2 363 ? -10.306 9.750 29.801 1.00 39.76 226 CYS B O 1
ATOM 2886 N N . LEU B 2 364 ? -10.024 10.347 31.953 1.00 39.07 227 LEU B N 1
ATOM 2887 C CA . LEU B 2 364 ? -10.799 9.237 32.501 1.00 38.55 227 LEU B CA 1
ATOM 2888 C C . LEU B 2 364 ? -12.273 9.294 32.102 1.00 41.29 227 LEU B C 1
ATOM 2889 O O . LEU B 2 364 ? -12.988 8.289 32.196 1.00 41.74 227 LEU B O 1
ATOM 2894 N N . TYR B 2 365 ? -12.719 10.470 31.662 1.00 40.74 228 TYR B N 1
ATOM 2895 C CA . TYR B 2 365 ? -14.118 10.695 31.298 1.00 41.71 228 TYR B CA 1
ATOM 2896 C C . TYR B 2 365 ? -14.346 10.755 29.786 1.00 42.55 228 TYR B C 1
ATOM 2897 O O . TYR B 2 365 ? -15.484 10.885 29.333 1.00 42.89 228 TYR B O 1
ATOM 2906 N N . LEU B 2 366 ? -13.271 10.669 29.009 1.00 41.81 229 LEU B N 1
ATOM 2907 C CA . LEU B 2 366 ? -13.350 10.910 27.568 1.00 40.39 229 LEU B CA 1
ATOM 2908 C C . LEU B 2 366 ? -13.904 9.745 26.755 1.00 42.28 229 LEU B C 1
ATOM 2909 O O . LEU B 2 366 ? -14.226 9.909 25.579 1.00 41.57 229 LEU B O 1
ATOM 2914 N N . GLY B 2 367 ? -14.012 8.574 27.374 1.00 42.03 230 GLY B N 1
ATOM 2915 C CA . GLY B 2 367 ? -14.489 7.395 26.676 1.00 43.16 230 GLY B CA 1
ATOM 2916 C C . GLY B 2 367 ? -13.350 6.441 26.371 1.00 44.70 230 GLY B C 1
ATOM 2917 O O . GLY B 2 367 ? -12.315 6.855 25.844 1.00 45.51 230 GLY B O 1
ATOM 2918 N N . ARG B 2 368 ? -13.540 5.167 26.706 0.98 43.39 231 ARG B N 1
ATOM 2919 C CA . ARG B 2 368 ? -12.508 4.155 26.512 0.98 46.92 231 ARG B CA 1
ATOM 2920 C C . ARG B 2 368 ? -12.294 3.852 25.034 0.98 50.13 231 ARG B C 1
ATOM 2921 O O . ARG B 2 368 ? -13.177 3.328 24.357 0.98 53.60 231 ARG B O 1
ATOM 2929 N N . GLU B 2 369 ? -11.103 4.179 24.547 1.00 48.54 232 GLU B N 1
ATOM 2930 C CA . GLU B 2 369 ? -10.818 4.155 23.121 1.00 48.54 232 GLU B CA 1
ATOM 2931 C C . GLU B 2 369 ? -9.303 4.267 22.951 1.00 45.83 232 GLU B C 1
ATOM 2932 O O . GLU B 2 369 ? -8.626 4.837 23.806 1.00 46.71 232 GLU B O 1
ATOM 2938 N N . ILE B 2 370 ? -8.773 3.727 21.857 1.00 44.89 233 ILE B N 1
ATOM 2939 C CA . ILE B 2 370 ? -7.321 3.636 21.659 1.00 46.11 233 ILE B CA 1
ATOM 2940 C C . ILE B 2 370 ? -6.570 4.970 21.763 1.00 41.64 233 ILE B C 1
ATOM 2941 O O . ILE B 2 370 ? -5.564 5.073 22.469 1.00 40.19 233 ILE B O 1
ATOM 2946 N N . ARG B 2 371 ? -7.059 5.988 21.062 1.00 38.28 234 ARG B N 1
ATOM 2947 C CA . ARG B 2 371 ? -6.413 7.294 21.082 1.00 39.71 234 ARG B CA 1
ATOM 2948 C C . ARG B 2 371 ? -6.423 7.891 22.487 1.00 37.97 234 ARG B C 1
ATOM 2949 O O . ARG B 2 371 ? -5.464 8.536 22.904 1.00 38.44 234 ARG B O 1
ATOM 2957 N N . THR B 2 372 ? -7.512 7.668 23.213 1.00 37.72 235 THR B N 1
ATOM 2958 C CA . THR B 2 372 ? -7.624 8.152 24.581 1.00 36.42 235 THR B CA 1
ATOM 2959 C C . THR B 2 372 ? -6.623 7.437 25.485 1.00 37.16 235 THR B C 1
ATOM 2960 O O . THR B 2 372 ? -5.978 8.067 26.318 1.00 36.62 235 THR B O 1
ATOM 2964 N N . TYR B 2 373 ? -6.486 6.124 25.304 1.00 37.54 236 TYR B N 1
ATOM 2965 C CA . TYR B 2 373 ? -5.509 5.342 26.054 1.00 38.40 236 TYR B CA 1
ATOM 2966 C C . TYR B 2 373 ? -4.073 5.817 25.806 1.00 39.20 236 TYR B C 1
ATOM 2967 O O . TYR B 2 373 ? -3.248 5.825 26.726 1.00 39.35 236 TYR B O 1
ATOM 2976 N N . GLU B 2 374 ? -3.770 6.192 24.564 1.00 35.56 237 GLU B N 1
ATOM 2977 C CA . GLU B 2 374 ? -2.420 6.637 24.224 1.00 38.34 237 GLU B CA 1
ATOM 2978 C C . GLU B 2 374 ? -2.067 7.925 24.966 1.00 39.58 237 GLU B C 1
ATOM 2979 O O . GLU B 2 374 ? -0.935 8.104 25.419 1.00 40.92 237 GLU B O 1
ATOM 2985 N N . VAL B 2 375 ? -3.043 8.817 25.092 1.00 36.68 238 VAL B N 1
ATOM 2986 C CA . VAL B 2 375 ? -2.844 10.058 25.828 1.00 36.94 238 VAL B CA 1
ATOM 2987 C C . VAL B 2 375 ? -2.644 9.778 27.313 1.00 37.60 238 VAL B C 1
ATOM 2988 O O . VAL B 2 375 ? -1.724 10.312 27.932 1.00 37.73 238 VAL B O 1
ATOM 2992 N N . MET B 2 376 ? -3.503 8.930 27.875 1.00 38.81 239 MET B N 1
ATOM 2993 C CA . MET B 2 376 ? -3.400 8.543 29.283 1.00 40.37 239 MET B CA 1
ATOM 2994 C C . MET B 2 376 ? -2.019 7.999 29.605 1.00 39.27 239 MET B C 1
ATOM 2995 O O . MET B 2 376 ? -1.436 8.326 30.640 1.00 39.37 239 MET B O 1
ATOM 3000 N N . LYS B 2 377 ? -1.500 7.171 28.705 1.00 39.28 240 LYS B N 1
ATOM 3001 C CA . LYS B 2 377 ? -0.185 6.565 28.881 1.00 42.79 240 LYS B CA 1
ATOM 3002 C C . LYS B 2 377 ? 0.911 7.624 28.941 1.00 41.13 240 LYS B C 1
ATOM 3003 O O . LYS B 2 377 ? 1.786 7.573 29.799 1.00 42.55 240 LYS B O 1
ATOM 3009 N N . LEU B 2 378 ? 0.851 8.580 28.021 1.00 41.37 241 LEU B N 1
ATOM 3010 C CA . LEU B 2 378 ? 1.767 9.714 27.997 1.00 42.11 241 LEU B CA 1
ATOM 3011 C C . LEU B 2 378 ? 1.737 10.477 29.319 1.00 40.43 241 LEU B C 1
ATOM 3012 O O . LEU B 2 378 ? 2.780 10.788 29.895 1.00 40.47 241 LEU B O 1
ATOM 3017 N N . LEU B 2 379 ? 0.529 10.774 29.790 1.00 38.26 242 LEU B N 1
ATOM 3018 C CA . LEU B 2 379 ? 0.334 11.528 31.026 1.00 36.85 242 LEU B CA 1
ATOM 3019 C C . LEU B 2 379 ? 0.882 10.814 32.267 1.00 41.40 242 LEU B C 1
ATOM 3020 O O . LEU B 2 379 ? 1.482 11.449 33.133 1.00 41.02 242 LEU B O 1
ATOM 3025 N N . LYS B 2 380 ? 0.681 9.499 32.347 1.00 41.45 243 LYS B N 1
ATOM 3026 C CA . LYS B 2 380 ? 1.159 8.724 33.493 1.00 43.57 243 LYS B CA 1
ATOM 3027 C C . LYS B 2 380 ? 2.659 8.456 33.432 1.00 46.20 243 LYS B C 1
ATOM 3028 O O . LYS B 2 380 ? 3.328 8.413 34.463 1.00 50.70 243 LYS B O 1
ATOM 3034 N N . GLU B 2 381 ? 3.185 8.269 32.226 1.00 46.56 244 GLU B N 1
ATOM 3035 C CA . GLU B 2 381 ? 4.584 7.880 32.064 1.00 49.31 244 GLU B CA 1
ATOM 3036 C C . GLU B 2 381 ? 5.570 9.048 32.049 1.00 51.86 244 GLU B C 1
ATOM 3037 O O . GLU B 2 381 ? 6.680 8.925 32.563 1.00 50.69 244 GLU B O 1
ATOM 3043 N N . PHE B 2 382 ? 5.166 10.176 31.466 1.00 54.69 245 PHE B N 1
ATOM 3044 C CA . PHE B 2 382 ? 6.078 11.313 31.288 1.00 58.33 245 PHE B CA 1
ATOM 3045 C C . PHE B 2 382 ? 6.808 11.835 32.539 1.00 60.91 245 PHE B C 1
ATOM 3046 O O . PHE B 2 382 ? 8.003 12.117 32.465 1.00 61.69 245 PHE B O 1
ATOM 3054 N N . PRO B 2 383 ? 6.099 11.989 33.676 1.00 63.51 246 PRO B N 1
ATOM 3055 C CA . PRO B 2 383 ? 6.798 12.470 34.874 1.00 65.96 246 PRO B CA 1
ATOM 3056 C C . PRO B 2 383 ? 7.938 11.548 35.291 1.00 70.71 246 PRO B C 1
ATOM 3057 O O . PRO B 2 383 ? 8.942 12.015 35.828 1.00 74.10 246 PRO B O 1
ATOM 3061 N N . LEU B 2 384 ? 7.773 10.254 35.043 1.00 71.25 247 LEU B N 1
ATOM 3062 C CA . LEU B 2 384 ? 8.775 9.261 35.414 1.00 73.11 247 LEU B CA 1
ATOM 3063 C C . LEU B 2 384 ? 10.024 9.372 34.546 1.00 75.70 247 LEU B C 1
ATOM 3064 O O . LEU B 2 384 ? 11.112 8.985 34.964 1.00 78.83 247 LEU B O 1
ATOM 3069 N N . SER B 2 385 ? 9.865 9.909 33.339 1.00 76.40 248 SER B N 1
ATOM 3070 C CA . SER B 2 385 ? 10.984 10.058 32.414 1.00 79.19 248 SER B CA 1
ATOM 3071 C C . SER B 2 385 ? 11.821 11.285 32.754 1.00 80.64 248 SER B C 1
ATOM 3072 O O . SER B 2 385 ? 12.694 11.685 31.984 1.00 81.41 248 SER B O 1
ATOM 3075 N N . ARG B 2 386 ? 11.546 11.881 33.910 0.93 81.38 249 ARG B N 1
ATOM 3076 C CA . ARG B 2 386 ? 12.264 13.067 34.360 0.93 83.81 249 ARG B CA 1
ATOM 3077 C C . ARG B 2 386 ? 13.199 12.735 35.515 0.93 84.27 249 ARG B C 1
ATOM 3078 O O . ARG B 2 386 ? 12.768 12.228 36.551 0.93 84.78 249 ARG B O 1
ATOM 3086 N N . HIS B 2 387 ? 14.483 13.020 35.328 0.87 84.39 250 HIS B N 1
ATOM 3087 C CA . HIS B 2 387 ? 15.491 12.708 36.335 0.87 85.19 250 HIS B CA 1
ATOM 3088 C C . HIS B 2 387 ? 16.417 13.895 36.581 0.87 87.20 250 HIS B C 1
ATOM 3089 O O . HIS B 2 387 ? 15.989 15.048 36.535 0.87 87.11 250 HIS B O 1
#